Protein AF-A0A955I5A0-F1 (afdb_monomer_lite)

Organism: NCBI:txid2099670

Sequence (492 aa):
MGNIDIRTNLDVILMNYVDFISKWDYFVSSHVRESHEQKYGFSKEDQLLLDRYAEIRRVLGYPLEIELFDWAYGGFKEDARFQPLLEVIEHFRSDPVLMDELQESEKYNQKIKRMVEEKFDALSVDTLFERSQEIFKPEVLPDAIPAYLTYSPVLGSTQGGANGMGIYTQVSIDPDMEQEAGDCAGTLFHEYLHKALAPRKFFSKWNNGDGYYGVTQPEIYPDQIADFVEEVIVHSLSNVITFGEDPKGKSDKYLNDESLSKIERQHYFYMWRTVAQAVPILRDILNGDGKDEEQINRLDNLFRSIGDIKMLTEIADRNRMTADEILSSTELLSTLRHLGEVRMVGSFEYNCMTRKDIDLYIISQDLPARVDVEKVVSELLRAGFQTVGFADNHADRDTDKPDGYYIEIIHSESREKWKLDIWIVMKDDKFHARSLDVAERLKVQTKDPTKRGDLLKLKSRYELGLSWITDKYEMYELFMKDGGISTNALPA

Structure (mmCIF, N/CA/C/O backbone):
data_AF-A0A955I5A0-F1
#
_entry.id   AF-A0A955I5A0-F1
#
loop_
_atom_site.group_PDB
_atom_site.id
_atom_site.type_symbol
_atom_site.label_atom_id
_atom_site.label_alt_id
_atom_site.label_comp_id
_atom_site.label_asym_id
_atom_site.label_entity_id
_atom_site.label_seq_id
_atom_site.pdbx_PDB_ins_code
_atom_site.Cartn_x
_atom_site.Cartn_y
_atom_site.Cartn_z
_atom_site.occupancy
_atom_site.B_iso_or_equiv
_atom_site.auth_seq_id
_atom_site.auth_comp_id
_atom_site.auth_asym_id
_atom_site.auth_atom_id
_atom_site.pdbx_PDB_model_num
ATOM 1 N N . MET A 1 1 ? 26.011 -2.012 2.515 1.00 61.41 1 MET A N 1
ATOM 2 C CA . MET A 1 1 ? 24.984 -2.393 1.517 1.00 61.41 1 MET A CA 1
ATOM 3 C C . MET A 1 1 ? 25.640 -3.278 0.456 1.00 61.41 1 MET A C 1
ATOM 5 O O . MET A 1 1 ? 26.845 -3.144 0.269 1.00 61.41 1 MET A O 1
ATOM 9 N N . GLY A 1 2 ? 24.927 -4.209 -0.193 1.00 63.84 2 GLY A N 1
ATOM 10 C CA . GLY A 1 2 ? 25.487 -4.892 -1.373 1.00 63.84 2 GLY A CA 1
ATOM 11 C C . GLY A 1 2 ? 25.804 -3.860 -2.460 1.00 63.84 2 GLY A C 1
ATOM 12 O O . GLY A 1 2 ? 25.101 -2.853 -2.545 1.00 63.84 2 GLY A O 1
ATOM 13 N N . ASN A 1 3 ? 26.857 -4.062 -3.257 1.00 84.75 3 ASN A N 1
ATOM 14 C CA . ASN A 1 3 ? 27.191 -3.105 -4.315 1.00 84.75 3 ASN A CA 1
ATOM 15 C C . ASN A 1 3 ? 26.058 -3.090 -5.353 1.00 84.75 3 ASN A C 1
ATOM 17 O O . ASN A 1 3 ? 25.766 -4.113 -5.966 1.00 84.75 3 ASN A O 1
ATOM 21 N N . ILE A 1 4 ? 25.404 -1.951 -5.565 1.00 91.25 4 ILE A N 1
ATOM 22 C CA . ILE A 1 4 ? 24.503 -1.787 -6.710 1.00 91.25 4 ILE A CA 1
ATOM 23 C C . ILE A 1 4 ? 25.362 -1.358 -7.901 1.00 91.25 4 ILE A C 1
ATOM 25 O O . ILE A 1 4 ? 26.046 -0.340 -7.842 1.00 91.25 4 ILE A O 1
ATOM 29 N N . ASP A 1 5 ? 25.348 -2.141 -8.977 1.00 95.38 5 ASP A N 1
ATOM 30 C CA . ASP A 1 5 ? 26.061 -1.828 -10.218 1.00 95.38 5 ASP A CA 1
ATOM 31 C C . ASP A 1 5 ? 25.094 -1.168 -11.203 1.00 95.38 5 ASP A C 1
ATOM 33 O O . ASP A 1 5 ? 24.341 -1.853 -11.902 1.00 95.38 5 ASP A O 1
ATOM 37 N N . ILE A 1 6 ? 25.080 0.169 -11.218 1.00 97.19 6 ILE A N 1
ATOM 38 C CA . ILE A 1 6 ? 24.157 0.949 -12.048 1.00 97.19 6 ILE A CA 1
ATOM 39 C C . ILE A 1 6 ? 24.643 0.973 -13.500 1.00 97.19 6 ILE A C 1
ATOM 41 O O . ILE A 1 6 ? 25.753 1.408 -13.819 1.00 97.19 6 ILE A O 1
ATOM 45 N N . ARG A 1 7 ? 23.785 0.544 -14.420 1.00 98.00 7 ARG A N 1
ATOM 46 C CA . ARG A 1 7 ? 24.070 0.341 -15.841 1.00 98.00 7 ARG A CA 1
ATOM 47 C C . ARG A 1 7 ? 23.048 1.073 -16.696 1.00 98.00 7 ARG A C 1
ATOM 49 O O . ARG A 1 7 ? 21.857 1.092 -16.408 1.00 98.00 7 ARG A O 1
ATOM 56 N N . THR A 1 8 ? 23.525 1.668 -17.780 1.00 98.25 8 THR A N 1
ATOM 57 C CA . THR A 1 8 ? 22.679 2.279 -18.807 1.00 98.25 8 THR A CA 1
ATOM 58 C C . THR A 1 8 ? 23.474 2.406 -20.096 1.00 98.25 8 THR A C 1
ATOM 60 O O . THR A 1 8 ? 24.657 2.756 -20.067 1.00 98.25 8 THR A O 1
ATOM 63 N N . ASN A 1 9 ? 22.831 2.115 -21.219 1.00 98.25 9 ASN A N 1
ATOM 64 C CA . ASN A 1 9 ? 23.300 2.428 -22.563 1.00 98.25 9 ASN A CA 1
ATOM 65 C C . ASN A 1 9 ? 22.093 2.492 -23.514 1.00 98.25 9 ASN A C 1
ATOM 67 O O . ASN A 1 9 ? 20.972 2.138 -23.137 1.00 98.25 9 ASN A O 1
ATOM 71 N N . LEU A 1 10 ? 22.328 2.933 -24.747 1.00 98.50 10 LEU A N 1
ATOM 72 C CA . LEU A 1 10 ? 21.285 3.056 -25.763 1.00 98.50 10 LEU A CA 1
ATOM 73 C C . LEU A 1 10 ? 20.559 1.734 -26.050 1.00 98.50 10 LEU A C 1
ATOM 75 O O . LEU A 1 10 ? 19.353 1.735 -26.270 1.00 98.50 10 LEU A O 1
ATOM 79 N N . ASP A 1 11 ? 21.272 0.609 -26.025 1.00 98.62 11 ASP A N 1
ATOM 80 C CA . ASP A 1 11 ? 20.708 -0.710 -26.322 1.00 98.62 11 ASP A CA 1
ATOM 81 C C . ASP A 1 11 ? 19.725 -1.184 -25.238 1.00 98.62 11 ASP A C 1
ATOM 83 O O . ASP A 1 11 ? 18.659 -1.704 -25.564 1.00 98.62 11 ASP A O 1
ATOM 87 N N . VAL A 1 12 ? 20.038 -0.957 -23.957 1.00 98.25 12 VAL A N 1
ATOM 88 C CA . VAL A 1 12 ? 19.127 -1.207 -22.825 1.00 98.25 12 VAL A CA 1
ATOM 89 C C . VAL A 1 12 ? 17.879 -0.337 -22.938 1.00 98.25 12 VAL A C 1
ATOM 91 O O . VAL A 1 12 ? 16.769 -0.842 -22.783 1.00 98.25 12 VAL A O 1
ATOM 94 N N . ILE A 1 13 ? 18.060 0.952 -23.237 1.00 98.38 13 ILE A N 1
ATOM 95 C CA . ILE A 1 13 ? 16.962 1.912 -23.394 1.00 98.38 13 ILE A CA 1
ATOM 96 C C . ILE A 1 13 ? 16.042 1.498 -24.548 1.00 98.38 13 ILE A C 1
ATOM 98 O O . ILE A 1 13 ? 14.831 1.417 -24.363 1.00 98.38 13 ILE A O 1
ATOM 102 N N . LEU A 1 14 ? 16.607 1.183 -25.716 1.00 98.44 14 LEU A N 1
ATOM 103 C CA . LEU A 1 14 ? 15.850 0.749 -26.888 1.00 98.44 14 LEU A CA 1
ATOM 104 C C . LEU A 1 14 ? 15.123 -0.576 -26.638 1.00 98.44 14 LEU A C 1
ATOM 106 O O . LEU A 1 14 ? 13.952 -0.707 -26.983 1.00 98.44 14 LEU A O 1
ATOM 110 N N . MET A 1 15 ? 15.795 -1.558 -26.034 1.00 98.00 15 MET A N 1
ATOM 111 C CA . MET A 1 15 ? 15.167 -2.841 -25.728 1.00 98.00 15 MET A CA 1
ATOM 112 C C . MET A 1 15 ? 13.989 -2.653 -24.766 1.00 98.00 15 MET A C 1
ATOM 114 O O . MET A 1 15 ? 12.900 -3.138 -25.063 1.00 98.00 15 MET A O 1
ATOM 118 N N . ASN A 1 16 ? 14.173 -1.895 -23.676 1.00 97.19 16 ASN A N 1
ATOM 119 C CA . ASN A 1 16 ? 13.098 -1.584 -22.732 1.00 97.19 16 ASN A CA 1
ATOM 120 C C . ASN A 1 16 ? 11.941 -0.838 -23.404 1.00 97.19 16 ASN A C 1
ATOM 122 O O . ASN A 1 16 ? 10.780 -1.154 -23.166 1.00 97.19 16 ASN A O 1
ATOM 126 N N . TYR A 1 17 ? 12.251 0.118 -24.280 1.00 97.50 17 TYR A N 1
ATOM 127 C CA . TYR A 1 17 ? 11.247 0.844 -25.043 1.00 97.50 17 TYR A CA 1
ATOM 128 C C . TYR A 1 17 ? 10.364 -0.103 -25.863 1.00 97.50 17 TYR A C 1
ATOM 130 O O . TYR A 1 17 ? 9.140 -0.042 -25.754 1.00 97.50 17 TYR A O 1
ATOM 138 N N . VAL A 1 18 ? 10.979 -1.011 -26.634 1.00 98.06 18 VAL A N 1
ATOM 139 C CA . VAL A 1 18 ? 10.268 -2.023 -27.433 1.00 98.06 18 VAL A CA 1
ATOM 140 C C . VAL A 1 18 ? 9.447 -2.954 -26.537 1.00 98.06 18 VAL A C 1
ATOM 142 O O . VAL A 1 18 ? 8.286 -3.234 -26.845 1.00 98.06 18 VAL A O 1
ATOM 145 N N . ASP A 1 19 ? 10.016 -3.375 -25.405 1.00 96.50 19 ASP A N 1
ATOM 146 C CA . ASP A 1 19 ? 9.340 -4.195 -24.399 1.00 96.50 19 ASP A CA 1
ATOM 147 C C . ASP A 1 19 ? 8.037 -3.519 -23.935 1.00 96.50 19 ASP A C 1
ATOM 149 O O . ASP A 1 19 ? 6.958 -4.110 -24.030 1.00 96.50 19 ASP A O 1
ATOM 153 N N . PHE A 1 20 ? 8.097 -2.233 -23.583 1.00 95.81 20 PHE A N 1
ATOM 154 C CA . PHE A 1 20 ? 6.940 -1.471 -23.118 1.00 95.81 20 PHE A CA 1
ATOM 155 C C . PHE A 1 20 ? 5.893 -1.200 -24.207 1.00 95.81 20 PHE A C 1
ATOM 157 O O . PHE A 1 20 ? 4.695 -1.401 -23.981 1.00 95.81 20 PHE A O 1
ATOM 164 N N . ILE A 1 21 ? 6.298 -0.784 -25.413 1.00 97.56 21 ILE A N 1
ATOM 165 C CA . ILE A 1 21 ? 5.326 -0.515 -26.488 1.00 97.56 21 ILE A CA 1
ATOM 166 C C . ILE A 1 21 ? 4.654 -1.795 -27.003 1.00 97.56 21 ILE A C 1
ATOM 168 O O . ILE A 1 21 ? 3.534 -1.727 -27.519 1.00 97.56 21 ILE A O 1
ATOM 172 N N . SER A 1 22 ? 5.287 -2.961 -26.827 1.00 97.31 22 SER A N 1
ATOM 173 C CA . SER A 1 22 ? 4.708 -4.254 -27.206 1.00 97.31 22 SER A CA 1
ATOM 174 C C . SER A 1 22 ? 3.534 -4.680 -26.323 1.00 97.31 22 SER A C 1
ATOM 176 O O . SER A 1 22 ? 2.706 -5.466 -26.780 1.00 97.31 22 SER A O 1
ATOM 178 N N . LYS A 1 23 ? 3.434 -4.152 -25.088 1.00 94.62 23 LYS A N 1
ATOM 179 C CA . LYS A 1 23 ? 2.463 -4.598 -24.070 1.00 94.62 23 LYS A CA 1
ATOM 180 C C . LYS A 1 23 ? 2.431 -6.125 -23.939 1.00 94.62 23 LYS A C 1
ATOM 182 O O . LYS A 1 23 ? 1.374 -6.754 -24.014 1.00 94.62 23 LYS A O 1
ATOM 187 N N . TRP A 1 24 ? 3.608 -6.732 -23.800 1.00 94.75 24 TRP A N 1
ATOM 188 C CA . TRP A 1 24 ? 3.718 -8.187 -23.737 1.00 94.75 24 TRP A CA 1
ATOM 189 C C . TRP A 1 24 ? 3.027 -8.788 -22.507 1.00 94.75 24 TRP A C 1
ATOM 191 O O . TRP A 1 24 ? 2.528 -9.908 -22.598 1.00 94.75 24 TRP A O 1
ATOM 201 N N . ASP A 1 25 ? 2.942 -8.043 -21.405 1.00 89.94 25 ASP A N 1
ATOM 202 C CA . ASP A 1 25 ? 2.193 -8.399 -20.199 1.00 89.94 25 ASP A CA 1
ATOM 203 C C . ASP A 1 25 ? 1.169 -7.306 -19.848 1.00 89.94 25 ASP A C 1
ATOM 205 O O . ASP A 1 25 ? 1.308 -6.151 -20.251 1.00 89.94 25 ASP A O 1
ATOM 209 N N . TYR A 1 26 ? 0.131 -7.666 -19.094 1.00 80.69 26 TYR A N 1
ATOM 210 C CA . TYR A 1 26 ? -0.893 -6.724 -18.646 1.00 80.69 26 TYR A CA 1
ATOM 211 C C . TYR A 1 26 ? -0.398 -5.785 -17.539 1.00 80.69 26 TYR A C 1
ATOM 213 O O . TYR A 1 26 ? -0.988 -4.722 -17.354 1.00 80.69 26 TYR A O 1
ATOM 221 N N . PHE A 1 27 ? 0.676 -6.151 -16.833 1.00 77.06 27 PHE A N 1
ATOM 222 C CA . PHE A 1 27 ? 1.350 -5.292 -15.861 1.00 77.06 27 PHE A CA 1
ATOM 223 C C . PHE A 1 27 ? 2.320 -4.293 -16.505 1.00 77.06 27 PHE A C 1
ATOM 225 O O . PHE A 1 27 ? 2.769 -3.359 -15.841 1.00 77.06 27 PHE A O 1
ATOM 232 N N . VAL A 1 28 ? 2.645 -4.447 -17.794 1.00 84.50 28 VAL A N 1
ATOM 233 C CA . VAL A 1 28 ? 3.443 -3.451 -18.520 1.00 84.50 28 VAL A CA 1
ATOM 234 C C . VAL A 1 28 ? 2.593 -2.204 -18.725 1.00 84.50 28 VAL A C 1
ATOM 236 O O . VAL A 1 28 ? 1.566 -2.229 -19.410 1.00 84.50 28 VAL A O 1
ATOM 239 N N . SER A 1 29 ? 3.027 -1.093 -18.132 1.00 83.69 29 SER A N 1
ATOM 240 C CA . SER A 1 29 ? 2.267 0.149 -18.180 1.00 83.69 29 SER A CA 1
ATOM 241 C C . SER A 1 29 ? 2.073 0.659 -19.606 1.00 83.69 29 SER A C 1
ATOM 243 O O . SER A 1 29 ? 2.954 0.581 -20.464 1.00 83.69 29 SER A O 1
ATOM 245 N N . SER A 1 30 ? 0.896 1.224 -19.866 1.00 88.75 30 SER A N 1
ATOM 246 C CA . SER A 1 30 ? 0.513 1.677 -21.197 1.00 88.75 30 SER A CA 1
ATOM 247 C C . SER A 1 30 ? 1.126 3.009 -21.611 1.00 88.75 30 SER A C 1
ATOM 249 O O . SER A 1 30 ? 1.121 3.306 -22.804 1.00 88.75 30 SER A O 1
ATOM 251 N N . HIS A 1 31 ? 1.678 3.781 -20.675 1.00 90.81 31 HIS A N 1
ATOM 252 C CA . HIS A 1 31 ? 2.074 5.168 -20.910 1.00 90.81 31 HIS A CA 1
ATOM 253 C C . HIS A 1 31 ? 3.145 5.324 -22.006 1.00 90.81 31 HIS A C 1
ATOM 255 O O . HIS A 1 31 ? 3.062 6.243 -22.823 1.00 90.81 31 HIS A O 1
ATOM 261 N N . VAL A 1 32 ? 4.116 4.403 -22.097 1.00 93.56 32 VAL A N 1
ATOM 262 C CA . VAL A 1 32 ? 5.132 4.428 -23.167 1.00 93.56 32 VAL A CA 1
ATOM 263 C C . VAL A 1 32 ? 4.495 4.160 -24.529 1.00 93.56 32 VAL A C 1
ATOM 265 O O . VAL A 1 32 ? 4.760 4.880 -25.491 1.00 93.56 32 VAL A O 1
ATOM 268 N N . ARG A 1 33 ? 3.610 3.15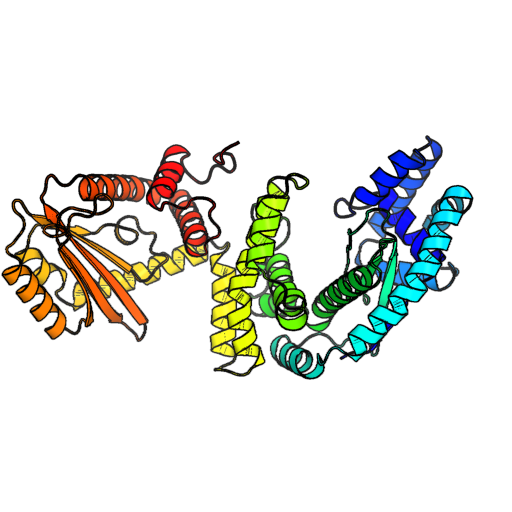5 -24.607 1.00 95.12 33 ARG A N 1
ATOM 269 C CA . ARG A 1 33 ? 2.878 2.815 -25.834 1.00 95.12 33 ARG A CA 1
ATOM 270 C C . ARG A 1 33 ? 1.977 3.958 -26.283 1.00 95.12 33 ARG A C 1
ATOM 272 O O . ARG A 1 33 ? 1.960 4.278 -27.463 1.00 95.12 33 ARG A O 1
ATOM 279 N N . GLU A 1 34 ? 1.239 4.558 -25.356 1.00 94.50 34 GLU A N 1
ATOM 280 C CA . GLU A 1 34 ? 0.348 5.689 -25.627 1.00 94.50 34 GLU A CA 1
ATOM 281 C C . GLU A 1 34 ? 1.137 6.903 -26.119 1.00 94.50 34 GLU A C 1
ATOM 283 O O . GLU A 1 34 ? 0.757 7.526 -27.109 1.00 94.50 34 GLU A O 1
ATOM 288 N N . SER A 1 35 ? 2.285 7.191 -25.495 1.00 94.62 35 SER A N 1
ATOM 289 C CA . SER A 1 35 ? 3.183 8.248 -25.961 1.00 94.62 35 SER A CA 1
ATOM 290 C C . SER A 1 35 ? 3.733 7.959 -27.362 1.00 94.62 35 SER A C 1
ATOM 292 O O . SER A 1 35 ? 3.742 8.857 -28.206 1.00 94.62 35 SER A O 1
ATOM 294 N N . HIS A 1 36 ? 4.136 6.713 -27.643 1.00 96.19 36 HIS A N 1
ATOM 295 C CA . HIS A 1 36 ? 4.569 6.301 -28.981 1.00 96.19 36 HIS A CA 1
ATOM 296 C C . HIS A 1 36 ? 3.446 6.476 -30.006 1.00 96.19 36 HIS A C 1
ATOM 298 O O . HIS A 1 36 ? 3.648 7.107 -31.038 1.00 96.19 36 HIS A O 1
ATOM 304 N N . GLU A 1 37 ? 2.247 5.968 -29.722 1.00 96.75 37 GLU A N 1
ATOM 305 C CA . GLU A 1 37 ? 1.092 6.074 -30.616 1.00 96.75 37 GLU A CA 1
ATOM 306 C C . GLU A 1 37 ? 0.739 7.535 -30.918 1.00 96.75 37 GLU A C 1
ATOM 308 O O . GLU A 1 37 ? 0.426 7.879 -32.056 1.00 96.75 37 GLU A O 1
ATOM 313 N N . GLN A 1 38 ? 0.846 8.413 -29.918 1.00 96.56 38 GLN A N 1
ATOM 314 C CA . GLN A 1 38 ? 0.591 9.840 -30.075 1.00 96.56 38 GLN A CA 1
ATOM 315 C C . GLN A 1 38 ? 1.663 10.555 -30.914 1.00 96.56 38 GLN A C 1
ATOM 317 O O . GLN A 1 38 ? 1.323 11.436 -31.707 1.00 96.56 38 GLN A O 1
ATOM 322 N N . LYS A 1 39 ? 2.947 10.232 -30.712 1.00 96.12 39 LYS A N 1
ATOM 323 C CA . LYS A 1 39 ? 4.079 10.910 -31.370 1.00 96.12 39 LYS A CA 1
ATOM 324 C C . LYS A 1 39 ? 4.375 10.359 -32.767 1.00 96.12 39 LYS A C 1
ATOM 326 O O . LYS A 1 39 ? 4.599 11.135 -33.693 1.00 96.12 39 LYS A O 1
ATOM 331 N N . TYR A 1 40 ? 4.386 9.037 -32.894 1.00 96.69 40 TYR A N 1
ATOM 332 C CA . TYR A 1 40 ? 4.880 8.291 -34.055 1.00 96.69 40 TYR A CA 1
ATOM 333 C C . TYR A 1 40 ? 3.759 7.537 -34.783 1.00 96.69 40 TYR A C 1
ATOM 335 O O . TYR A 1 40 ? 3.779 7.425 -36.010 1.00 96.69 40 TYR A O 1
ATOM 343 N N . GLY A 1 41 ? 2.736 7.095 -34.042 1.00 97.50 41 GLY A N 1
ATOM 344 C CA . GLY A 1 41 ? 1.692 6.204 -34.549 1.00 97.50 41 GLY A CA 1
ATOM 345 C C . GLY A 1 41 ? 2.197 4.772 -34.751 1.00 97.50 41 GLY A C 1
ATOM 346 O O . GLY A 1 41 ? 3.384 4.501 -34.649 1.00 97.50 41 GLY A O 1
ATOM 347 N N . PHE A 1 42 ? 1.285 3.844 -35.048 1.00 98.00 42 PHE A N 1
ATOM 348 C CA . PHE A 1 42 ? 1.641 2.469 -35.412 1.00 98.00 42 PHE A CA 1
ATOM 349 C C . PHE A 1 42 ? 1.202 2.161 -36.840 1.00 98.00 42 PHE A C 1
ATOM 351 O O . PHE A 1 42 ? 0.023 2.275 -37.195 1.00 98.00 42 PHE A O 1
ATOM 358 N N . SER A 1 43 ? 2.144 1.723 -37.668 1.00 97.94 43 SER A N 1
ATOM 359 C CA . SER A 1 43 ? 1.836 1.078 -38.936 1.00 97.94 43 SER A CA 1
ATOM 360 C C . SER A 1 43 ? 1.298 -0.343 -38.710 1.00 97.94 43 SER A C 1
ATOM 362 O O . SER A 1 43 ? 1.362 -0.917 -37.620 1.00 97.94 43 SER A O 1
ATOM 364 N N . LYS A 1 44 ? 0.760 -0.955 -39.772 1.00 98.00 44 LYS A N 1
ATOM 365 C CA . LYS A 1 44 ? 0.339 -2.367 -39.723 1.00 98.00 44 LYS A CA 1
ATOM 366 C C . LYS A 1 44 ? 1.513 -3.317 -39.490 1.00 98.00 44 LYS A C 1
ATOM 368 O O . LYS A 1 44 ? 1.315 -4.374 -38.904 1.00 98.00 44 LYS A O 1
ATOM 373 N N . GLU A 1 45 ? 2.689 -2.964 -39.999 1.00 98.12 45 GLU A N 1
ATOM 374 C CA . GLU A 1 45 ? 3.906 -3.754 -39.830 1.00 98.12 45 GLU A CA 1
ATOM 375 C C . GLU A 1 45 ? 4.398 -3.678 -38.385 1.00 98.12 45 GLU A C 1
ATOM 377 O O . GLU A 1 45 ? 4.633 -4.726 -37.787 1.00 98.12 45 GLU A O 1
ATOM 382 N N . ASP A 1 46 ? 4.409 -2.479 -37.792 1.00 98.38 46 ASP A N 1
ATOM 383 C CA . ASP A 1 46 ? 4.770 -2.286 -36.380 1.00 98.38 46 ASP A CA 1
ATOM 384 C C . ASP A 1 46 ? 3.900 -3.155 -35.477 1.00 98.38 46 ASP A C 1
ATOM 386 O O . ASP A 1 46 ? 4.415 -3.876 -34.629 1.00 98.38 46 ASP A O 1
ATOM 390 N N . GLN A 1 47 ? 2.581 -3.155 -35.697 1.00 98.38 47 GLN A N 1
ATOM 391 C CA . GLN A 1 47 ? 1.675 -3.961 -34.883 1.00 98.38 47 GLN A CA 1
ATOM 392 C C . GLN A 1 47 ? 1.959 -5.465 -35.016 1.00 98.38 47 GLN A C 1
ATOM 394 O O . GLN A 1 47 ? 1.992 -6.160 -34.007 1.00 98.38 47 GLN A O 1
ATOM 399 N N . LEU A 1 48 ? 2.220 -5.967 -36.229 1.00 98.25 48 LEU A N 1
ATOM 400 C CA . LEU A 1 48 ? 2.561 -7.380 -36.446 1.00 98.25 48 LEU A CA 1
ATOM 401 C C . LEU A 1 48 ? 3.878 -7.770 -35.760 1.00 98.25 48 LEU A C 1
ATOM 403 O O . LEU A 1 48 ? 3.977 -8.853 -35.180 1.00 98.25 48 LEU A O 1
ATOM 407 N N . LEU A 1 49 ? 4.887 -6.899 -35.826 1.00 98.38 49 LEU A N 1
ATOM 408 C CA . LEU A 1 49 ? 6.180 -7.123 -35.185 1.00 98.38 49 LEU A CA 1
ATOM 409 C C . LEU A 1 49 ? 6.068 -7.068 -33.659 1.00 98.38 49 LEU A C 1
ATOM 411 O O . LEU A 1 49 ? 6.617 -7.935 -32.982 1.00 98.38 49 LEU A O 1
ATOM 415 N N . LEU A 1 50 ? 5.316 -6.111 -33.116 1.00 98.31 50 LEU A N 1
ATOM 416 C CA . LEU A 1 50 ? 5.065 -5.995 -31.681 1.00 98.31 50 LEU A CA 1
ATOM 417 C C . LEU A 1 50 ? 4.244 -7.167 -31.137 1.00 98.31 50 LEU A C 1
ATOM 419 O O . LEU A 1 50 ? 4.581 -7.685 -30.076 1.00 98.31 50 LEU A O 1
ATOM 423 N N . ASP A 1 51 ? 3.233 -7.644 -31.868 1.00 97.81 51 ASP A N 1
ATOM 424 C CA . ASP A 1 51 ? 2.456 -8.827 -31.478 1.00 97.81 51 ASP A CA 1
ATOM 425 C C . ASP A 1 51 ? 3.356 -10.075 -31.405 1.00 97.81 51 ASP A C 1
ATOM 427 O O . ASP A 1 51 ? 3.280 -10.857 -30.450 1.00 97.81 51 ASP A O 1
ATOM 431 N N . ARG A 1 52 ? 4.262 -10.233 -32.382 1.00 98.12 52 ARG A N 1
ATOM 432 C CA . ARG A 1 52 ? 5.266 -11.307 -32.400 1.00 98.12 52 ARG A CA 1
ATOM 433 C C . ARG A 1 52 ? 6.276 -11.164 -31.260 1.00 98.12 52 ARG A C 1
ATOM 435 O O . ARG A 1 52 ? 6.587 -12.160 -30.608 1.00 98.12 52 ARG A O 1
ATOM 442 N N . TYR A 1 53 ? 6.774 -9.953 -31.001 1.00 98.44 53 TYR A N 1
ATOM 443 C CA . TYR A 1 53 ? 7.651 -9.674 -29.860 1.00 98.44 53 TYR A CA 1
ATOM 444 C C . TYR A 1 53 ? 6.964 -10.075 -28.555 1.00 98.44 53 TYR A C 1
ATOM 446 O O . TYR A 1 53 ? 7.524 -10.843 -27.778 1.00 98.44 53 TYR A O 1
ATOM 454 N N . ALA A 1 54 ? 5.723 -9.626 -28.356 1.00 97.69 54 ALA A N 1
ATOM 455 C CA . ALA A 1 54 ? 4.926 -9.917 -27.177 1.00 97.69 54 ALA A CA 1
ATOM 456 C C . ALA A 1 54 ? 4.699 -11.421 -26.978 1.00 97.69 54 ALA A C 1
ATOM 458 O O . ALA A 1 54 ? 4.741 -11.902 -25.848 1.00 97.69 54 ALA A O 1
ATOM 459 N N . GLU A 1 55 ? 4.465 -12.185 -28.048 1.00 97.38 55 GLU A N 1
ATOM 460 C CA . GLU A 1 55 ? 4.346 -13.646 -27.976 1.00 97.38 55 GLU A CA 1
ATOM 461 C C . GLU A 1 55 ? 5.633 -14.307 -27.469 1.00 97.38 55 GLU A C 1
ATOM 463 O O . GLU A 1 55 ? 5.583 -15.110 -26.537 1.00 97.38 55 GLU A O 1
ATOM 468 N N . ILE A 1 56 ? 6.788 -13.930 -28.022 1.00 97.69 56 ILE A N 1
ATOM 469 C CA . ILE A 1 56 ? 8.092 -14.466 -27.604 1.00 97.69 56 ILE A CA 1
ATOM 470 C C . ILE A 1 56 ? 8.404 -14.039 -26.165 1.00 97.69 56 ILE A C 1
ATOM 472 O O . ILE A 1 56 ? 8.795 -14.857 -25.331 1.00 97.69 56 ILE A O 1
ATOM 476 N N . ARG A 1 57 ? 8.201 -12.759 -25.850 1.00 97.12 57 ARG A N 1
ATOM 477 C CA . ARG A 1 57 ? 8.511 -12.170 -24.548 1.00 97.12 57 ARG A CA 1
ATOM 478 C C . ARG A 1 57 ? 7.667 -12.766 -23.420 1.00 97.12 57 ARG A C 1
ATOM 480 O O . ARG A 1 57 ? 8.218 -13.021 -22.348 1.00 97.12 57 ARG A O 1
ATOM 487 N N . ARG A 1 58 ? 6.393 -13.093 -23.678 1.00 95.75 58 ARG A N 1
ATOM 488 C CA . ARG A 1 58 ? 5.528 -13.844 -22.747 1.00 95.75 58 ARG A CA 1
ATOM 489 C C . ARG A 1 58 ? 6.077 -15.226 -22.404 1.00 95.75 58 ARG A C 1
ATOM 491 O O . ARG A 1 58 ? 5.938 -15.657 -21.265 1.00 95.75 58 ARG A O 1
ATOM 498 N N . VAL A 1 59 ? 6.711 -15.913 -23.358 1.00 95.88 59 VAL A N 1
ATOM 499 C CA . VAL A 1 59 ? 7.352 -17.216 -23.103 1.00 95.88 59 VAL A CA 1
ATOM 500 C C . VAL A 1 59 ? 8.586 -17.061 -22.212 1.00 95.88 59 VAL A C 1
ATOM 502 O O . VAL A 1 59 ? 8.825 -17.908 -21.355 1.00 95.88 59 VAL A O 1
ATOM 505 N N . LEU A 1 60 ? 9.356 -15.983 -22.391 1.00 95.56 60 LEU A N 1
ATOM 506 C CA . LEU A 1 60 ? 10.522 -15.688 -21.549 1.00 95.56 60 LEU A CA 1
ATOM 507 C C . LEU A 1 60 ? 10.116 -15.292 -20.119 1.00 95.56 60 LEU A C 1
ATOM 509 O O . LEU A 1 60 ? 10.771 -15.699 -19.160 1.00 95.56 60 LEU A O 1
ATOM 513 N N . GLY A 1 61 ? 9.024 -14.531 -19.984 1.00 93.38 61 GLY A N 1
ATOM 514 C CA . GLY A 1 61 ? 8.456 -14.096 -18.709 1.00 93.38 61 GLY A CA 1
ATOM 515 C C . GLY A 1 61 ? 9.359 -13.152 -17.906 1.00 93.38 61 GLY A C 1
ATOM 516 O O . GLY A 1 61 ? 10.483 -12.830 -18.293 1.00 93.38 61 GLY A O 1
ATOM 517 N N . TYR A 1 62 ? 8.869 -12.692 -16.758 1.00 91.81 62 TYR A N 1
ATOM 518 C CA . TYR A 1 62 ? 9.626 -11.822 -15.851 1.00 91.81 62 TYR A CA 1
ATOM 519 C C . TYR A 1 62 ? 10.960 -12.400 -15.337 1.00 91.81 62 TYR A C 1
ATOM 521 O O . TYR A 1 62 ? 11.923 -11.640 -15.253 1.00 91.81 62 TYR A O 1
ATOM 529 N N . PRO A 1 63 ? 11.112 -13.712 -15.043 1.00 91.94 63 PRO A N 1
ATOM 530 C CA . PRO A 1 63 ? 12.366 -14.238 -14.492 1.00 91.94 63 PRO A CA 1
ATOM 531 C C . PRO A 1 63 ? 13.619 -13.980 -15.345 1.00 91.94 63 PRO A C 1
ATOM 533 O O . PRO A 1 63 ? 14.710 -13.908 -14.785 1.00 91.94 63 PRO A O 1
ATOM 536 N N . LEU A 1 64 ? 13.468 -13.824 -16.667 1.00 95.12 64 LEU A N 1
ATOM 537 C CA . LEU A 1 64 ? 14.570 -13.580 -17.607 1.00 95.12 64 LEU A CA 1
ATOM 538 C C . LEU A 1 64 ? 14.782 -12.098 -17.957 1.00 95.12 64 LEU A C 1
ATOM 540 O O . LEU A 1 64 ? 15.635 -11.793 -18.785 1.00 95.12 64 LEU A O 1
ATOM 544 N N . GLU A 1 65 ? 14.041 -11.170 -17.351 1.00 95.25 65 GLU A N 1
ATOM 545 C CA . GLU A 1 65 ? 14.106 -9.746 -17.709 1.00 95.25 65 GLU A CA 1
ATOM 546 C C . GLU A 1 65 ? 15.504 -9.142 -17.513 1.00 95.25 65 GLU A C 1
ATOM 548 O O . GLU A 1 65 ? 16.014 -8.440 -18.380 1.00 95.25 65 GLU A O 1
ATOM 553 N N . ILE A 1 66 ? 16.176 -9.468 -16.411 1.00 95.38 66 ILE A N 1
ATOM 554 C CA . ILE A 1 66 ? 17.525 -8.949 -16.147 1.00 95.38 66 ILE A CA 1
ATOM 555 C C . ILE A 1 66 ? 18.563 -9.564 -17.080 1.00 95.38 66 ILE A C 1
ATOM 557 O O . ILE A 1 66 ? 19.469 -8.866 -17.518 1.00 95.38 66 ILE A O 1
ATOM 561 N N . GLU A 1 67 ? 18.415 -10.839 -17.444 1.00 96.50 67 GLU A N 1
ATOM 562 C CA . GLU A 1 67 ? 19.277 -11.452 -18.459 1.00 96.50 67 GLU A CA 1
ATOM 563 C C . GLU A 1 67 ? 19.067 -10.801 -19.833 1.00 96.50 67 GLU A C 1
ATOM 565 O O . GLU A 1 67 ? 20.014 -10.665 -20.606 1.00 96.50 67 GLU A O 1
ATOM 570 N N . LEU A 1 68 ? 17.840 -10.358 -20.128 1.00 97.19 68 LEU A N 1
ATOM 571 C CA . LEU A 1 68 ? 17.527 -9.593 -21.330 1.00 97.19 68 LEU A CA 1
ATOM 572 C C . LEU A 1 68 ? 18.179 -8.198 -21.291 1.00 97.19 68 LEU A C 1
ATOM 574 O O . LEU A 1 68 ? 18.731 -7.759 -22.302 1.00 97.19 68 LEU A O 1
ATOM 578 N N . PHE A 1 69 ? 18.196 -7.527 -20.132 1.00 97.75 69 PHE A N 1
ATOM 579 C CA . PHE A 1 69 ? 18.976 -6.296 -19.948 1.00 97.75 69 PHE A CA 1
ATOM 580 C C . PHE A 1 69 ? 20.481 -6.534 -20.073 1.00 97.75 69 PHE A C 1
ATOM 582 O O . PHE A 1 69 ? 21.143 -5.764 -20.760 1.00 97.75 69 PHE A O 1
ATOM 589 N N . ASP A 1 70 ? 21.030 -7.599 -19.482 1.00 97.56 70 ASP A N 1
ATOM 590 C CA . ASP A 1 70 ? 22.446 -7.964 -19.629 1.00 97.56 70 ASP A CA 1
ATOM 591 C C . ASP A 1 70 ? 22.801 -8.221 -21.105 1.00 97.56 70 ASP A C 1
ATOM 593 O O . ASP A 1 70 ? 23.856 -7.797 -21.586 1.00 97.56 70 ASP A O 1
ATOM 597 N N . TRP A 1 71 ? 21.908 -8.891 -21.842 1.00 98.19 71 TRP A N 1
ATOM 598 C CA . TRP A 1 71 ? 22.046 -9.148 -23.274 1.00 98.19 71 TRP A CA 1
ATOM 599 C C . TRP A 1 71 ? 22.075 -7.853 -24.091 1.00 98.19 71 TRP A C 1
ATOM 601 O O . TRP A 1 71 ? 22.9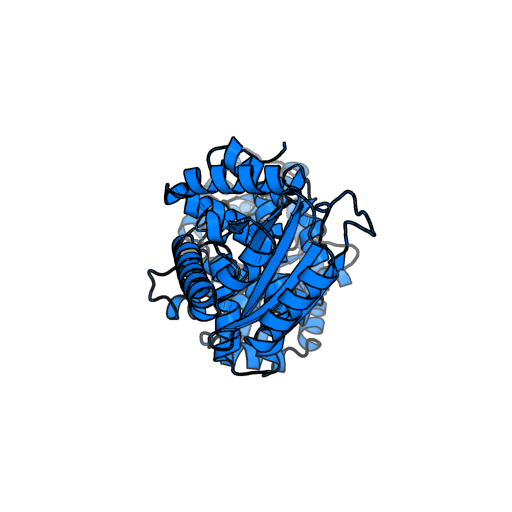88 -7.667 -24.901 1.00 98.19 71 TRP A O 1
ATOM 611 N N . ALA A 1 72 ? 21.132 -6.941 -23.839 1.00 98.38 72 ALA A N 1
ATOM 612 C CA . ALA A 1 72 ? 21.088 -5.626 -24.473 1.00 98.38 72 ALA A CA 1
ATOM 613 C C . ALA A 1 72 ? 22.321 -4.783 -24.106 1.00 98.38 72 ALA A C 1
ATOM 615 O O . ALA A 1 72 ? 23.018 -4.275 -24.981 1.00 98.38 72 ALA A O 1
ATOM 616 N N . TYR A 1 73 ? 22.676 -4.719 -22.822 1.00 98.06 73 TYR A N 1
ATOM 617 C CA . TYR A 1 73 ? 23.846 -3.993 -22.328 1.00 98.06 73 TYR A CA 1
ATOM 618 C C . TYR A 1 73 ? 25.155 -4.515 -22.937 1.00 98.06 73 TYR A C 1
ATOM 620 O O . TYR A 1 73 ? 26.072 -3.750 -23.233 1.00 98.06 73 TYR A O 1
ATOM 628 N N . GLY A 1 74 ? 25.227 -5.826 -23.177 1.00 97.81 74 GLY A N 1
ATOM 629 C CA . GLY A 1 74 ? 26.333 -6.491 -23.855 1.00 97.81 74 GLY A CA 1
ATOM 630 C C . GLY A 1 74 ? 26.390 -6.288 -25.373 1.00 97.81 74 GLY A C 1
ATOM 631 O O . GLY A 1 74 ? 27.302 -6.845 -25.990 1.00 97.81 74 GLY A O 1
ATOM 632 N N . GLY A 1 75 ? 25.460 -5.532 -25.967 1.00 97.62 75 GLY A N 1
ATOM 633 C CA . GLY A 1 75 ? 25.386 -5.269 -27.406 1.00 97.62 75 GLY A CA 1
ATOM 634 C C . GLY A 1 75 ? 24.753 -6.411 -28.202 1.00 97.62 75 GLY A C 1
ATOM 635 O O . GLY A 1 75 ? 25.259 -6.764 -29.266 1.00 97.62 75 GLY A O 1
ATOM 636 N N . PHE A 1 76 ? 23.701 -7.037 -27.665 1.00 97.81 76 PHE A N 1
ATOM 637 C CA . PHE A 1 76 ? 22.908 -8.075 -28.339 1.00 97.81 76 PHE A CA 1
ATOM 638 C C . PHE A 1 76 ? 23.727 -9.276 -28.845 1.00 97.81 76 PHE A C 1
ATOM 640 O O . PHE A 1 76 ? 23.513 -9.796 -29.944 1.00 97.81 76 PHE A O 1
ATOM 647 N N . LYS A 1 77 ? 24.690 -9.741 -28.034 1.00 96.44 77 LYS A N 1
ATOM 648 C CA . LYS A 1 77 ? 25.535 -10.913 -28.348 1.00 96.44 77 LYS A CA 1
ATOM 649 C C . LYS A 1 77 ? 24.698 -12.153 -28.664 1.00 96.44 77 LYS A C 1
ATOM 651 O O . LYS A 1 77 ? 23.556 -12.268 -28.246 1.00 96.44 77 LYS A O 1
ATOM 656 N N . GLU A 1 78 ? 25.267 -13.120 -29.375 1.00 96.88 78 GLU A N 1
ATOM 657 C CA . GLU A 1 78 ? 24.516 -14.312 -29.768 1.00 96.88 78 GLU A CA 1
ATOM 658 C C . GLU A 1 78 ? 23.979 -15.113 -28.567 1.00 96.88 78 GLU A C 1
ATOM 660 O O . GLU A 1 78 ? 24.739 -15.755 -27.848 1.00 96.88 78 GLU A O 1
ATOM 665 N N . ASP A 1 79 ? 22.655 -15.076 -28.372 1.00 97.62 79 ASP A N 1
ATOM 666 C CA . ASP A 1 79 ? 21.914 -15.886 -27.402 1.00 97.62 79 ASP A CA 1
ATOM 667 C C . ASP A 1 79 ? 20.623 -16.397 -28.053 1.00 97.62 79 ASP A C 1
ATOM 669 O O . ASP A 1 79 ? 19.703 -15.629 -28.340 1.00 97.62 79 ASP A O 1
ATOM 673 N N . ALA A 1 80 ? 20.544 -17.709 -28.291 1.00 97.62 80 ALA A N 1
ATOM 674 C CA . ALA A 1 80 ? 19.429 -18.334 -29.003 1.00 97.62 80 ALA A CA 1
ATOM 675 C C . ALA A 1 80 ? 18.048 -18.046 -28.381 1.00 97.62 80 ALA A C 1
ATOM 677 O O . ALA A 1 80 ? 17.043 -18.123 -29.087 1.00 97.62 80 ALA A O 1
ATOM 678 N N . ARG A 1 81 ? 17.988 -17.711 -27.085 1.00 97.31 81 ARG A N 1
ATOM 679 C CA . ARG A 1 81 ? 16.742 -17.384 -26.378 1.00 97.31 81 ARG A CA 1
ATOM 680 C C . ARG A 1 81 ? 16.210 -16.010 -26.773 1.00 97.31 81 ARG A C 1
ATOM 682 O O . ARG A 1 81 ? 15.002 -15.851 -26.921 1.00 97.31 81 ARG A O 1
ATOM 689 N N . PHE A 1 82 ? 17.103 -15.036 -26.947 1.00 98.06 82 PHE A N 1
ATOM 690 C CA . PHE A 1 82 ? 16.749 -13.631 -27.166 1.00 98.06 82 PHE A CA 1
ATOM 691 C C . PHE A 1 82 ? 16.846 -13.204 -28.629 1.00 98.06 82 PHE A C 1
ATOM 693 O O . PHE A 1 82 ? 16.172 -12.260 -29.031 1.00 98.06 82 PHE A O 1
ATOM 700 N N . GLN A 1 83 ? 17.600 -13.933 -29.457 1.00 97.56 83 GLN A N 1
ATOM 701 C CA . GLN A 1 83 ? 17.734 -13.623 -30.882 1.00 97.56 83 GLN A CA 1
ATOM 702 C C . GLN A 1 83 ? 16.407 -13.445 -31.642 1.00 97.56 83 GLN A C 1
ATOM 704 O O . GLN A 1 83 ? 16.330 -12.543 -32.475 1.00 97.56 83 GLN A O 1
ATOM 709 N N . PRO A 1 84 ? 15.333 -14.210 -31.362 1.00 97.94 84 PRO A N 1
ATOM 710 C CA . PRO A 1 84 ? 14.040 -13.973 -32.004 1.00 97.94 84 PRO A CA 1
ATOM 711 C C . PRO A 1 84 ? 13.439 -12.575 -31.762 1.00 97.94 84 PRO A C 1
ATOM 713 O O . PRO A 1 84 ? 12.593 -12.153 -32.547 1.00 97.94 84 PRO A O 1
ATOM 716 N N . LEU A 1 85 ? 13.860 -11.863 -30.707 1.00 98.38 85 LEU A N 1
ATOM 717 C CA . LEU A 1 85 ? 13.433 -10.494 -30.395 1.00 98.38 85 LEU A CA 1
ATOM 718 C C . LEU A 1 85 ? 14.208 -9.435 -31.194 1.00 98.38 85 LEU A C 1
ATOM 720 O O . LEU A 1 85 ? 13.688 -8.342 -31.419 1.00 98.38 85 LEU A O 1
ATOM 724 N N . LEU A 1 86 ? 15.440 -9.748 -31.621 1.00 98.12 86 LEU A N 1
ATOM 725 C CA . LEU A 1 86 ? 16.360 -8.776 -32.219 1.00 98.12 86 LEU A CA 1
ATOM 726 C C . LEU A 1 86 ? 15.809 -8.176 -33.516 1.00 98.12 86 LEU A C 1
ATOM 728 O O . LEU A 1 86 ? 15.990 -6.993 -33.759 1.00 98.12 86 LEU A O 1
ATOM 732 N N . GLU A 1 87 ? 15.085 -8.964 -34.314 1.00 97.94 87 GLU A N 1
ATOM 733 C CA . GLU A 1 87 ? 14.440 -8.492 -35.548 1.00 97.94 87 GLU A CA 1
ATOM 734 C C . GLU A 1 87 ? 13.524 -7.284 -35.296 1.00 97.94 87 GLU A C 1
ATOM 736 O O . GLU A 1 87 ? 13.579 -6.298 -36.025 1.00 97.94 87 GLU A O 1
ATOM 741 N N . VAL A 1 88 ? 12.720 -7.336 -34.230 1.00 98.44 88 VAL A N 1
ATOM 742 C CA . VAL A 1 88 ? 11.790 -6.256 -33.872 1.00 98.44 88 VAL A CA 1
ATOM 743 C C . VAL A 1 88 ? 12.543 -5.074 -33.264 1.00 98.44 88 VAL A C 1
ATOM 745 O O . VAL A 1 88 ? 12.233 -3.927 -33.566 1.00 98.44 88 VAL A O 1
ATOM 748 N N . ILE A 1 89 ? 13.564 -5.337 -32.446 1.00 98.56 89 ILE A N 1
ATOM 749 C CA . ILE A 1 89 ? 14.410 -4.285 -31.864 1.00 98.56 89 ILE A CA 1
ATOM 750 C C . ILE A 1 89 ? 15.121 -3.491 -32.968 1.00 98.56 89 ILE A C 1
ATOM 752 O O . ILE A 1 89 ? 15.096 -2.263 -32.951 1.00 98.56 89 ILE A O 1
ATOM 756 N N . GLU A 1 90 ? 15.704 -4.170 -33.957 1.00 98.38 90 GLU A N 1
ATOM 757 C CA . GLU A 1 90 ? 16.386 -3.532 -35.089 1.00 98.38 90 GLU A CA 1
ATOM 758 C C . GLU A 1 90 ? 15.421 -2.787 -36.020 1.00 98.38 90 GLU A C 1
ATOM 760 O O . GLU A 1 90 ? 15.792 -1.757 -36.584 1.00 98.38 90 GLU A O 1
ATOM 765 N N . HIS A 1 91 ? 14.169 -3.247 -36.139 1.00 98.38 91 HIS A N 1
ATOM 766 C CA . HIS A 1 91 ? 13.121 -2.500 -36.838 1.00 98.38 91 HIS A CA 1
ATOM 767 C C . HIS A 1 91 ? 12.917 -1.115 -36.213 1.00 98.38 91 HIS A C 1
ATOM 769 O O . HIS A 1 91 ? 13.064 -0.109 -36.906 1.00 98.38 91 HIS A O 1
ATOM 775 N N . PHE A 1 92 ? 12.692 -1.038 -34.897 1.00 98.31 92 PHE A N 1
ATOM 776 C CA . PHE A 1 92 ? 12.547 0.251 -34.205 1.00 98.31 92 PHE A CA 1
ATOM 777 C C . PHE A 1 92 ? 13.860 1.043 -34.132 1.00 98.31 92 PHE A C 1
ATOM 779 O O . PHE A 1 92 ? 13.828 2.269 -34.199 1.00 98.31 92 PHE A O 1
ATOM 786 N N . ARG A 1 93 ? 15.024 0.376 -34.094 1.00 98.50 93 ARG A N 1
ATOM 787 C CA . ARG A 1 93 ? 16.334 1.046 -34.208 1.00 98.50 93 ARG A CA 1
ATOM 788 C C . ARG A 1 93 ? 16.490 1.807 -35.527 1.00 98.50 93 ARG A C 1
ATOM 790 O O . ARG A 1 93 ? 17.246 2.773 -35.601 1.00 98.50 93 ARG A O 1
ATOM 797 N N . SER A 1 94 ? 15.834 1.347 -36.590 1.00 98.25 94 SER A N 1
ATOM 798 C CA . SER A 1 94 ? 15.962 1.954 -37.915 1.00 98.25 94 SER A CA 1
ATOM 799 C C . SER A 1 94 ? 15.223 3.291 -38.060 1.00 98.25 94 SER A C 1
ATOM 801 O O . SER A 1 94 ? 15.474 4.004 -39.034 1.00 98.25 94 SER A O 1
ATOM 803 N N . ASP A 1 95 ? 14.365 3.660 -37.099 1.00 98.06 95 ASP A N 1
ATOM 804 C CA . ASP A 1 95 ? 13.675 4.950 -37.072 1.00 98.06 95 ASP A CA 1
ATOM 805 C C . ASP A 1 95 ? 14.603 6.054 -36.520 1.00 98.06 95 ASP A C 1
ATOM 807 O O . ASP A 1 95 ? 14.895 6.084 -35.321 1.00 98.06 95 ASP A O 1
ATOM 811 N N . PRO A 1 96 ? 15.067 7.001 -37.359 1.00 97.81 96 PRO A N 1
ATOM 812 C CA . PRO A 1 96 ? 16.003 8.031 -36.920 1.00 97.81 96 PRO A CA 1
ATOM 813 C C . PRO A 1 96 ? 15.392 9.013 -35.914 1.00 97.81 96 PRO A C 1
ATOM 815 O O . PRO A 1 96 ? 16.116 9.521 -35.065 1.00 97.81 96 PRO A O 1
ATOM 818 N N . VAL A 1 97 ? 14.083 9.283 -35.985 1.00 97.38 97 VAL A N 1
ATOM 819 C CA . VAL A 1 97 ? 13.431 10.255 -35.093 1.00 97.38 97 VAL A CA 1
ATOM 820 C C . VAL A 1 97 ? 13.329 9.676 -33.688 1.00 97.38 97 VAL A C 1
ATOM 822 O O . VAL A 1 97 ? 13.672 10.350 -32.718 1.00 97.38 97 VAL A O 1
ATOM 825 N N . LEU A 1 98 ? 12.918 8.410 -33.588 1.00 97.12 98 LEU A N 1
ATOM 826 C CA . LEU A 1 98 ? 12.919 7.686 -32.321 1.00 97.12 98 LEU A CA 1
ATOM 827 C C . LEU A 1 98 ? 14.337 7.597 -31.743 1.00 97.12 98 LEU A C 1
ATOM 829 O O . LEU A 1 98 ? 14.549 7.878 -30.565 1.00 97.12 98 LEU A O 1
ATOM 833 N N . MET A 1 99 ? 15.323 7.228 -32.564 1.00 98.31 99 MET A N 1
ATOM 834 C CA . MET A 1 99 ? 16.694 7.063 -32.086 1.00 98.31 99 MET A CA 1
ATOM 835 C C . MET A 1 99 ? 17.331 8.368 -31.605 1.00 98.31 99 MET A C 1
ATOM 837 O O . MET A 1 99 ? 18.083 8.323 -30.632 1.00 98.31 99 MET A O 1
ATOM 841 N N . ASP A 1 100 ? 17.016 9.512 -32.215 1.00 97.81 100 ASP A N 1
ATOM 842 C CA . ASP A 1 100 ? 17.451 10.820 -31.713 1.00 97.81 100 ASP A CA 1
ATOM 843 C C . ASP A 1 100 ? 16.909 11.074 -30.290 1.00 97.81 100 ASP A C 1
ATOM 845 O O . ASP A 1 100 ? 17.660 11.487 -29.403 1.00 97.81 100 ASP A O 1
ATOM 849 N N . GLU A 1 101 ? 15.632 10.761 -30.028 1.00 96.88 101 GLU A N 1
ATOM 850 C CA . GLU A 1 101 ? 15.030 10.872 -28.688 1.00 96.88 101 GLU A CA 1
ATOM 851 C C . GLU A 1 101 ? 15.707 9.932 -27.674 1.00 96.88 101 GLU A C 1
ATOM 853 O O . GLU A 1 101 ? 16.091 10.364 -26.582 1.00 96.88 101 GLU A O 1
ATOM 858 N N . LEU A 1 102 ? 15.907 8.660 -28.033 1.00 97.62 102 LEU A N 1
ATOM 859 C CA . LEU A 1 102 ? 16.521 7.676 -27.135 1.00 97.62 102 LEU A CA 1
ATOM 860 C C . LEU A 1 102 ? 18.005 7.974 -26.858 1.00 97.62 102 LEU A C 1
ATOM 862 O O . LEU A 1 102 ? 18.487 7.715 -25.756 1.00 97.62 102 LEU A O 1
ATOM 866 N N . GLN A 1 103 ? 18.734 8.562 -27.809 1.00 98.38 103 GLN A N 1
ATOM 867 C CA . GLN A 1 103 ? 20.113 9.021 -27.600 1.00 98.38 103 GLN A CA 1
ATOM 868 C C . GLN A 1 103 ? 20.196 10.216 -26.646 1.00 98.38 103 GLN A C 1
ATOM 870 O O . GLN A 1 103 ? 21.125 10.300 -25.838 1.00 98.38 103 GLN A O 1
ATOM 875 N N . GLU A 1 104 ? 19.247 11.151 -26.715 1.00 97.62 104 GLU A N 1
ATOM 876 C CA . GLU A 1 104 ? 19.163 12.230 -25.727 1.00 97.62 104 GLU A CA 1
ATOM 877 C C . GLU A 1 104 ? 18.826 11.681 -24.335 1.00 97.62 104 GLU A C 1
ATOM 879 O O . GLU A 1 104 ? 19.454 12.088 -23.352 1.00 97.62 104 GLU A O 1
ATOM 884 N N . SER A 1 105 ? 17.930 10.691 -24.251 1.00 97.00 105 SER A N 1
ATOM 885 C CA . SER A 1 105 ? 17.668 9.969 -23.002 1.00 97.00 105 SER A CA 1
ATOM 886 C C . SER A 1 105 ? 18.913 9.257 -22.473 1.00 97.00 105 SER A C 1
ATOM 888 O O . SER A 1 105 ? 19.215 9.396 -21.294 1.00 97.00 105 SER A O 1
ATOM 890 N N . GLU A 1 106 ? 19.705 8.579 -23.308 1.00 98.12 106 GLU A N 1
ATOM 891 C CA . GLU A 1 106 ? 20.950 7.940 -22.862 1.00 98.12 106 GLU A CA 1
ATOM 892 C C . GLU A 1 106 ? 21.904 8.960 -22.225 1.00 98.12 106 GLU A C 1
ATOM 894 O O . GLU A 1 106 ? 22.415 8.738 -21.124 1.00 98.12 106 GLU A O 1
ATOM 899 N N . LYS A 1 107 ? 22.123 10.108 -22.879 1.00 98.19 107 LYS A N 1
ATOM 900 C CA . LYS A 1 107 ? 22.976 11.183 -22.343 1.00 98.19 107 LYS A CA 1
ATOM 901 C C . LYS A 1 107 ? 22.448 11.718 -21.014 1.00 98.19 107 LYS A C 1
ATOM 903 O O . LYS A 1 107 ? 23.248 12.074 -20.145 1.00 98.19 107 LYS A O 1
ATOM 908 N N . TYR A 1 108 ? 21.128 11.813 -20.866 1.00 97.75 108 TYR A N 1
ATOM 909 C CA . TYR A 1 108 ? 20.479 12.205 -19.619 1.00 97.75 108 TYR A CA 1
ATOM 910 C C . TYR A 1 108 ? 20.678 11.135 -18.532 1.00 97.75 108 TYR A C 1
ATOM 912 O O . TYR A 1 108 ? 21.177 11.454 -17.452 1.00 97.75 108 TYR A O 1
ATOM 920 N N . ASN A 1 109 ? 20.441 9.859 -18.849 1.00 97.75 109 ASN A N 1
ATOM 921 C CA . ASN A 1 109 ? 20.627 8.722 -17.947 1.00 97.75 109 ASN A CA 1
ATOM 922 C C . ASN A 1 109 ? 22.067 8.602 -17.445 1.00 97.75 109 ASN A C 1
ATOM 924 O O . ASN A 1 109 ? 22.271 8.275 -16.283 1.00 97.75 109 ASN A O 1
ATOM 928 N N . GLN A 1 110 ? 23.080 8.911 -18.263 1.00 98.06 110 GLN A N 1
ATOM 929 C CA . GLN A 1 110 ? 24.475 8.927 -17.796 1.00 98.06 110 GLN A CA 1
ATOM 930 C C . GLN A 1 110 ? 24.718 9.977 -16.696 1.00 98.06 110 GLN A C 1
ATOM 932 O O . GLN A 1 110 ? 25.555 9.769 -15.817 1.00 98.06 110 GLN A O 1
ATOM 937 N N . LYS A 1 111 ? 23.992 11.104 -16.715 1.00 97.94 111 LYS A N 1
ATOM 938 C CA . LYS A 1 111 ? 24.061 12.122 -15.652 1.00 97.94 111 LYS A CA 1
ATOM 939 C C . LYS A 1 111 ? 23.291 11.673 -14.413 1.00 97.94 111 LYS A C 1
ATOM 941 O O . LYS A 1 111 ? 23.851 11.728 -13.321 1.00 97.94 111 LYS A O 1
ATOM 946 N N . ILE A 1 112 ? 22.063 11.178 -14.600 1.00 97.75 112 ILE A N 1
ATOM 947 C CA . ILE A 1 112 ? 21.230 10.629 -13.520 1.00 97.75 112 ILE A CA 1
ATOM 948 C C . ILE A 1 112 ? 21.962 9.503 -12.798 1.00 97.75 112 ILE A C 1
ATOM 950 O O . ILE A 1 112 ? 22.037 9.533 -11.577 1.00 97.75 112 ILE A O 1
ATOM 954 N N . LYS A 1 113 ? 22.586 8.574 -13.533 1.00 97.44 113 LYS A N 1
ATOM 955 C CA . LYS A 1 113 ? 23.401 7.486 -12.979 1.00 97.44 113 LYS A CA 1
ATOM 956 C C . LYS A 1 113 ? 24.369 7.997 -11.921 1.00 97.44 113 LYS A C 1
ATOM 958 O O . LYS A 1 113 ? 24.339 7.515 -10.797 1.00 97.44 113 LYS A O 1
ATOM 963 N N . ARG A 1 114 ? 25.182 8.997 -12.263 1.00 97.06 114 ARG A N 1
ATOM 964 C CA . ARG A 1 114 ? 26.168 9.551 -11.334 1.00 97.06 114 ARG A CA 1
ATOM 965 C C . ARG A 1 114 ? 25.510 10.145 -10.083 1.00 97.06 114 ARG A C 1
ATOM 967 O O . ARG A 1 114 ? 26.006 9.949 -8.983 1.00 97.06 114 ARG A O 1
ATOM 974 N N . MET A 1 115 ? 24.408 10.874 -10.243 1.00 97.25 115 MET A N 1
ATOM 975 C CA . MET A 1 115 ? 23.694 11.487 -9.115 1.00 97.25 115 MET A CA 1
ATOM 976 C C . MET A 1 115 ? 23.043 10.435 -8.212 1.00 97.25 115 MET A C 1
ATOM 978 O O . MET A 1 115 ? 23.039 10.574 -6.993 1.00 97.25 115 MET A O 1
ATOM 982 N N . VAL A 1 116 ? 22.518 9.364 -8.805 1.00 95.12 116 VAL A N 1
ATOM 983 C CA . VAL A 1 116 ? 21.966 8.220 -8.082 1.00 95.12 116 VAL A CA 1
ATOM 984 C C . VAL A 1 116 ? 23.073 7.487 -7.318 1.00 95.12 116 VAL A C 1
ATOM 986 O O . VAL A 1 116 ? 22.883 7.201 -6.141 1.00 95.12 116 VAL A O 1
ATOM 989 N N . GLU A 1 117 ? 24.239 7.248 -7.931 1.00 94.12 117 GLU A N 1
ATOM 990 C CA . GLU A 1 117 ? 25.423 6.689 -7.252 1.00 94.12 117 GLU A CA 1
ATOM 991 C C . GLU A 1 117 ? 25.828 7.554 -6.045 1.00 94.12 117 GLU A C 1
ATOM 993 O O . GLU A 1 117 ? 25.948 7.042 -4.936 1.00 94.12 117 GLU A O 1
ATOM 998 N N . GLU A 1 118 ? 25.928 8.877 -6.223 1.00 93.44 118 GLU A N 1
ATOM 999 C CA . GLU A 1 118 ? 26.239 9.822 -5.138 1.00 93.44 118 GLU A CA 1
ATOM 1000 C C . GLU A 1 118 ? 25.191 9.776 -4.003 1.00 93.44 118 GLU A C 1
ATOM 1002 O O . GLU A 1 118 ? 25.543 9.868 -2.824 1.00 93.44 118 GLU A O 1
ATOM 1007 N N . LYS A 1 119 ? 23.901 9.596 -4.328 1.00 91.81 119 LYS A N 1
ATOM 1008 C CA . LYS A 1 119 ? 22.835 9.418 -3.327 1.00 91.81 119 LYS A CA 1
ATOM 1009 C C . LYS A 1 119 ? 22.970 8.091 -2.585 1.00 91.81 119 LYS A C 1
ATOM 1011 O O . LYS A 1 119 ? 22.842 8.095 -1.365 1.00 91.81 119 LYS A O 1
ATOM 1016 N N . PHE A 1 120 ? 23.249 6.984 -3.274 1.00 88.69 120 PHE A N 1
ATOM 1017 C CA . PHE A 1 120 ? 23.485 5.691 -2.622 1.00 88.69 120 PHE A CA 1
ATOM 1018 C C . PHE A 1 120 ? 24.696 5.729 -1.689 1.00 88.69 120 PHE A C 1
ATOM 1020 O O . PHE A 1 120 ? 24.600 5.230 -0.571 1.00 88.69 120 PHE A O 1
ATOM 1027 N N . ASP A 1 121 ? 25.782 6.390 -2.090 1.00 87.75 121 ASP A N 1
ATOM 1028 C CA . ASP A 1 121 ? 26.960 6.582 -1.239 1.00 87.75 121 ASP A CA 1
ATOM 1029 C C . ASP A 1 121 ? 26.650 7.433 0.007 1.00 87.75 121 ASP A C 1
ATOM 1031 O O . ASP A 1 121 ? 27.220 7.222 1.080 1.00 87.75 121 ASP A O 1
ATOM 1035 N N . ALA A 1 122 ? 25.746 8.411 -0.120 1.00 88.62 122 ALA A N 1
ATOM 1036 C CA . ALA A 1 122 ? 25.324 9.275 0.983 1.00 88.62 122 ALA A CA 1
ATOM 1037 C C . ALA A 1 122 ? 24.305 8.611 1.923 1.00 88.62 122 ALA A C 1
ATOM 1039 O O . ALA A 1 122 ? 24.154 9.026 3.078 1.00 88.62 122 ALA A O 1
ATOM 1040 N N . LEU A 1 123 ? 23.582 7.602 1.440 1.00 83.62 123 LEU A N 1
ATOM 1041 C CA . LEU A 1 123 ? 22.621 6.866 2.234 1.00 83.62 123 LEU A CA 1
ATOM 1042 C C . LEU A 1 123 ? 23.368 6.010 3.273 1.00 83.62 123 LEU A C 1
ATOM 1044 O O . LEU A 1 123 ? 23.964 4.981 2.972 1.00 83.62 123 LEU A O 1
ATOM 1048 N N . SER A 1 124 ? 23.285 6.410 4.543 1.00 66.44 124 SER A N 1
ATOM 1049 C CA . SER A 1 124 ? 23.769 5.633 5.695 1.00 66.44 124 SER A CA 1
ATOM 1050 C C . SER A 1 124 ? 22.855 4.426 5.973 1.00 66.44 124 SER A C 1
ATOM 1052 O O . SER A 1 124 ? 22.299 4.292 7.066 1.00 66.44 124 SER A O 1
ATOM 1054 N N . VAL A 1 125 ? 22.646 3.560 4.977 1.00 65.25 125 VAL A N 1
ATOM 1055 C CA . VAL A 1 125 ? 21.699 2.436 5.063 1.00 65.25 125 VAL A CA 1
ATOM 1056 C C . VAL A 1 125 ? 22.261 1.262 5.844 1.00 65.25 125 VAL A C 1
ATOM 1058 O O . VAL A 1 125 ? 21.491 0.393 6.229 1.00 65.25 125 VAL A O 1
ATOM 1061 N N . ASP A 1 126 ? 23.570 1.206 6.089 1.00 68.69 126 ASP A N 1
ATOM 1062 C CA . ASP A 1 126 ? 24.213 0.001 6.619 1.00 68.69 126 ASP A CA 1
ATOM 1063 C C . ASP A 1 126 ? 23.540 -0.505 7.899 1.00 68.69 126 ASP A C 1
ATOM 1065 O O . ASP A 1 126 ? 23.189 -1.675 7.973 1.00 68.69 126 ASP A O 1
ATOM 1069 N N . THR A 1 127 ? 23.197 0.380 8.838 1.00 67.94 127 THR A N 1
ATOM 1070 C CA . THR A 1 127 ? 22.519 -0.026 10.080 1.00 67.94 127 THR A CA 1
ATOM 1071 C C . THR A 1 127 ? 21.082 -0.513 9.861 1.00 67.94 127 THR A C 1
ATOM 1073 O O . THR A 1 127 ? 20.679 -1.519 10.445 1.00 67.94 127 THR A O 1
ATOM 1076 N N . LEU A 1 128 ? 20.293 0.170 9.023 1.00 71.62 128 LEU A N 1
ATOM 1077 C CA . LEU A 1 128 ? 18.912 -0.240 8.728 1.00 71.62 128 LEU A CA 1
ATOM 1078 C C . LEU A 1 128 ? 18.892 -1.554 7.948 1.00 71.62 128 LEU A C 1
ATOM 1080 O O . LEU A 1 128 ? 18.064 -2.431 8.199 1.00 71.62 128 LEU A O 1
ATOM 1084 N N . PHE A 1 129 ? 19.823 -1.685 7.012 1.00 76.38 129 PHE A N 1
ATOM 1085 C CA . PHE A 1 129 ? 19.966 -2.836 6.152 1.00 76.38 129 PHE A CA 1
ATOM 1086 C C . PHE A 1 129 ? 20.418 -4.063 6.941 1.00 76.38 129 PHE A C 1
ATOM 1088 O O . PHE A 1 129 ? 19.734 -5.079 6.894 1.00 76.38 129 PHE A O 1
ATOM 1095 N N . GLU A 1 130 ? 21.491 -3.957 7.730 1.00 81.44 130 GLU A N 1
ATOM 1096 C CA . GLU A 1 130 ? 21.988 -5.039 8.590 1.00 81.44 130 GLU A CA 1
ATOM 1097 C C . GLU A 1 130 ? 20.887 -5.564 9.516 1.00 81.44 130 GLU A C 1
ATOM 1099 O O . GLU A 1 130 ? 20.625 -6.767 9.547 1.00 81.44 130 GLU A O 1
ATOM 1104 N N . ARG A 1 131 ? 20.162 -4.666 10.197 1.00 79.12 131 ARG A N 1
ATOM 1105 C CA . ARG A 1 131 ? 19.037 -5.057 11.058 1.00 79.12 131 ARG A CA 1
ATOM 1106 C C . ARG A 1 131 ? 17.922 -5.741 10.284 1.00 79.12 131 ARG A C 1
ATOM 1108 O O . ARG A 1 131 ? 17.442 -6.792 10.701 1.00 79.12 131 ARG A O 1
ATOM 1115 N N . SER A 1 132 ? 17.537 -5.194 9.135 1.00 79.81 132 SER A N 1
ATOM 1116 C CA . SER A 1 132 ? 16.514 -5.812 8.288 1.00 79.81 132 SER A CA 1
ATOM 1117 C C . SER A 1 132 ? 16.938 -7.218 7.835 1.00 79.81 132 SER A C 1
ATOM 1119 O O . SER A 1 132 ? 16.126 -8.143 7.851 1.00 79.81 132 SER A O 1
ATOM 1121 N N . GLN A 1 133 ? 18.218 -7.422 7.508 1.00 81.12 133 GLN A N 1
ATOM 1122 C CA . GLN A 1 133 ? 18.748 -8.737 7.144 1.00 81.12 133 GLN A CA 1
ATOM 1123 C C . GLN A 1 133 ? 18.732 -9.734 8.311 1.00 81.12 133 GLN A C 1
ATOM 1125 O O . GLN A 1 133 ? 18.422 -10.908 8.091 1.00 81.12 133 GLN A O 1
ATOM 1130 N N . GLU A 1 134 ? 19.013 -9.297 9.545 1.00 82.00 134 GLU A N 1
ATOM 1131 C CA . GLU A 1 134 ? 18.918 -10.149 10.744 1.00 82.00 134 GLU A CA 1
ATOM 1132 C C . GLU A 1 134 ? 17.503 -10.723 10.929 1.00 82.00 134 GLU A C 1
ATOM 1134 O O . GLU A 1 134 ? 17.340 -11.897 11.284 1.00 82.00 134 GLU A O 1
ATOM 1139 N N . ILE A 1 135 ? 16.485 -9.909 10.642 1.00 79.38 135 ILE A N 1
ATOM 1140 C CA . ILE A 1 135 ? 15.070 -10.249 10.824 1.00 79.38 135 ILE A CA 1
ATOM 1141 C C . ILE A 1 135 ? 14.573 -11.138 9.687 1.00 79.38 135 ILE A C 1
ATOM 1143 O O . ILE A 1 135 ? 14.090 -12.249 9.924 1.00 79.38 135 ILE A O 1
ATOM 1147 N N . PHE A 1 136 ? 14.697 -10.660 8.447 1.00 81.25 136 PHE A N 1
ATOM 1148 C CA . PHE A 1 136 ? 14.086 -11.315 7.291 1.00 81.25 136 PHE A CA 1
ATOM 1149 C C . PHE A 1 136 ? 14.914 -12.496 6.767 1.00 81.25 136 PHE A C 1
ATOM 1151 O O . PHE A 1 136 ? 14.364 -13.367 6.090 1.00 81.25 136 PHE A O 1
ATOM 1158 N N . LYS A 1 137 ? 16.196 -12.595 7.160 1.00 77.25 137 LYS A N 1
ATOM 1159 C CA . LYS A 1 137 ? 17.130 -13.680 6.800 1.00 77.25 137 LYS A CA 1
ATOM 1160 C C . LYS A 1 137 ? 17.111 -13.963 5.297 1.00 77.25 137 LYS A C 1
ATOM 1162 O O . LYS A 1 137 ? 16.668 -15.044 4.883 1.00 77.25 137 LYS A O 1
ATOM 1167 N N . PRO A 1 138 ? 17.539 -12.986 4.490 1.00 70.19 138 PRO A N 1
ATOM 1168 C CA . PRO A 1 138 ? 17.373 -13.044 3.051 1.00 70.19 138 PRO A CA 1
ATOM 1169 C C . PRO A 1 138 ? 18.207 -14.142 2.407 1.00 70.19 138 PRO A C 1
ATOM 1171 O O . PRO A 1 138 ? 19.079 -14.762 3.021 1.00 70.19 138 PRO A O 1
ATOM 1174 N N . GLU A 1 139 ? 17.928 -14.375 1.130 1.00 70.62 139 GLU A N 1
ATOM 1175 C CA . GLU A 1 139 ? 18.788 -15.206 0.302 1.00 70.62 139 GLU A CA 1
ATOM 1176 C C . GLU A 1 139 ? 20.149 -14.548 0.082 1.00 70.62 139 GLU A C 1
ATOM 1178 O O . GLU A 1 139 ? 20.317 -13.335 0.213 1.00 70.62 139 GLU A O 1
ATOM 1183 N N . VAL A 1 140 ? 21.139 -15.381 -0.238 1.00 77.69 140 VAL A N 1
ATOM 1184 C CA . VAL A 1 140 ? 22.478 -14.908 -0.585 1.00 77.69 140 VAL A CA 1
ATOM 1185 C C . VAL A 1 140 ? 22.364 -14.079 -1.861 1.00 77.69 140 VAL A C 1
ATOM 1187 O O . VAL A 1 140 ? 22.114 -14.619 -2.939 1.00 77.69 140 VAL A O 1
ATOM 1190 N N . LEU A 1 141 ? 22.521 -12.766 -1.718 1.00 79.62 141 LEU A N 1
ATOM 1191 C CA . LEU A 1 141 ? 22.618 -11.847 -2.842 1.00 79.62 141 LEU A CA 1
ATOM 1192 C C . LEU A 1 141 ? 23.961 -12.032 -3.561 1.00 79.62 141 LEU A C 1
ATOM 1194 O O . LEU A 1 141 ? 24.940 -12.442 -2.930 1.00 79.62 141 LEU A O 1
ATOM 1198 N N . PRO A 1 142 ? 24.035 -11.715 -4.863 1.00 83.94 142 PRO A N 1
ATOM 1199 C CA . PRO A 1 142 ? 25.319 -11.584 -5.536 1.00 83.94 142 PRO A CA 1
ATOM 1200 C C . PRO A 1 142 ? 26.139 -10.447 -4.907 1.00 83.94 142 PRO A C 1
ATOM 1202 O O . PRO A 1 142 ? 25.582 -9.520 -4.318 1.00 83.94 142 PRO A O 1
ATOM 1205 N N . ASP A 1 143 ? 27.463 -10.492 -5.089 1.00 86.31 143 ASP A N 1
ATOM 1206 C CA . ASP A 1 143 ? 28.381 -9.445 -4.607 1.00 86.31 143 ASP A CA 1
ATOM 1207 C C . ASP A 1 143 ? 27.993 -8.051 -5.126 1.00 86.31 143 ASP A C 1
ATOM 1209 O O . ASP A 1 143 ? 28.183 -7.048 -4.431 1.00 86.31 143 ASP A O 1
ATOM 1213 N N . ALA A 1 144 ? 27.432 -8.001 -6.340 1.00 90.81 144 ALA A N 1
ATOM 1214 C CA . ALA A 1 144 ? 26.807 -6.814 -6.891 1.00 90.81 144 ALA A CA 1
ATOM 1215 C C . ALA A 1 144 ? 25.470 -7.131 -7.574 1.00 90.81 144 ALA A C 1
ATOM 1217 O O . ALA A 1 144 ? 25.383 -8.069 -8.372 1.00 90.81 144 ALA A O 1
ATOM 1218 N N . ILE A 1 145 ? 24.443 -6.330 -7.284 1.00 92.94 145 ILE A N 1
ATOM 1219 C CA . ILE A 1 145 ? 23.138 -6.408 -7.950 1.00 92.94 145 ILE A CA 1
ATOM 1220 C C . ILE A 1 145 ? 23.169 -5.482 -9.169 1.00 92.94 145 ILE A C 1
ATOM 1222 O O . ILE A 1 145 ? 23.381 -4.279 -8.997 1.00 92.94 145 ILE A O 1
ATOM 1226 N N . PRO A 1 146 ? 22.956 -5.999 -10.393 1.00 96.19 146 PRO A N 1
ATOM 1227 C CA . PRO A 1 146 ? 22.841 -5.147 -11.565 1.00 96.19 146 PRO A CA 1
ATOM 1228 C C . PRO A 1 146 ? 21.561 -4.308 -11.477 1.00 96.19 146 PRO A C 1
ATOM 1230 O O . PRO A 1 146 ? 20.472 -4.847 -11.269 1.00 96.19 146 PRO A O 1
ATOM 1233 N N . ALA A 1 147 ? 21.706 -2.997 -11.647 1.00 97.31 147 ALA A N 1
ATOM 1234 C CA . ALA A 1 147 ? 20.612 -2.036 -11.658 1.00 97.31 147 ALA A CA 1
ATOM 1235 C C . ALA A 1 147 ? 20.581 -1.283 -12.982 1.00 97.31 147 ALA A C 1
ATOM 1237 O O . ALA A 1 147 ? 21.584 -0.697 -13.377 1.00 97.31 147 ALA A O 1
ATOM 1238 N N . TYR A 1 148 ? 19.444 -1.263 -13.665 1.00 98.19 148 TYR A N 1
ATOM 1239 C CA . TYR A 1 148 ? 19.329 -0.631 -14.977 1.00 98.19 148 TYR A CA 1
ATOM 1240 C C . TYR A 1 148 ? 18.560 0.686 -14.919 1.00 98.19 148 TYR A C 1
ATOM 1242 O O . TYR A 1 148 ? 17.474 0.749 -14.348 1.00 98.19 148 TYR A O 1
ATOM 1250 N N . LEU A 1 149 ? 19.105 1.731 -15.545 1.00 98.19 149 LEU A N 1
ATOM 1251 C CA . LEU A 1 149 ? 18.345 2.939 -15.864 1.00 98.19 149 LEU A CA 1
ATOM 1252 C C . LEU A 1 149 ? 17.794 2.818 -17.282 1.00 98.19 149 LEU A C 1
ATOM 1254 O O . LEU A 1 149 ? 18.544 2.599 -18.235 1.00 98.19 149 LEU A O 1
ATOM 1258 N N . THR A 1 150 ? 16.484 2.961 -17.411 1.00 96.69 150 THR A N 1
ATOM 1259 C CA . THR A 1 150 ? 15.750 2.825 -18.675 1.00 96.69 150 THR A CA 1
ATOM 1260 C C . THR A 1 150 ? 15.066 4.146 -19.034 1.00 96.69 150 THR A C 1
ATOM 1262 O O . THR A 1 150 ? 15.488 5.197 -18.554 1.00 96.69 150 THR A O 1
ATOM 1265 N N . TYR A 1 151 ? 14.057 4.134 -19.902 1.00 94.50 151 TYR A N 1
ATOM 1266 C CA . TYR A 1 151 ? 13.438 5.347 -20.436 1.00 94.50 151 TYR A CA 1
ATOM 1267 C C . TYR A 1 151 ? 11.940 5.389 -20.140 1.00 94.50 151 TYR A C 1
ATOM 1269 O O . TYR A 1 151 ? 11.228 4.414 -20.370 1.00 94.50 151 TYR A O 1
ATOM 1277 N N . SER A 1 152 ? 11.470 6.554 -19.699 1.00 94.12 152 SER A N 1
ATOM 1278 C CA . SER A 1 152 ? 10.056 6.912 -19.646 1.00 94.12 152 SER A CA 1
ATOM 1279 C C . SER A 1 152 ? 9.815 8.188 -20.465 1.00 94.12 152 SER A C 1
ATOM 1281 O O . SER A 1 152 ? 10.474 9.206 -20.236 1.00 94.12 152 SER A O 1
ATOM 1283 N N . PRO A 1 153 ? 8.846 8.188 -21.399 1.00 90.94 153 PRO A N 1
ATOM 1284 C CA . PRO A 1 153 ? 8.436 9.396 -22.107 1.00 90.94 153 PRO A CA 1
ATOM 1285 C C . PRO A 1 153 ? 7.560 10.326 -21.258 1.00 90.94 153 PRO A C 1
ATOM 1287 O O . PRO A 1 153 ? 7.227 11.421 -21.716 1.00 90.94 153 PRO A O 1
ATOM 1290 N N . VAL A 1 154 ? 7.110 9.883 -20.079 1.00 89.25 154 VAL A N 1
ATOM 1291 C CA . VAL A 1 154 ? 6.155 10.614 -19.244 1.00 89.25 154 VAL A CA 1
ATOM 1292 C C . VAL A 1 154 ? 6.882 11.244 -18.069 1.00 89.25 154 VAL A C 1
ATOM 1294 O O . VAL A 1 154 ? 7.480 10.557 -17.246 1.00 89.25 154 VAL A O 1
ATOM 1297 N N . LEU A 1 155 ? 6.801 12.571 -18.005 1.00 89.38 155 LEU A N 1
ATOM 1298 C CA . LEU A 1 155 ? 7.418 13.380 -16.962 1.00 89.38 155 LEU A CA 1
ATOM 1299 C C . LEU A 1 155 ? 6.952 12.942 -15.566 1.00 89.38 155 LEU A C 1
ATOM 1301 O O . LEU A 1 155 ? 5.745 12.857 -15.324 1.00 89.38 155 LEU A O 1
ATOM 1305 N N . GLY A 1 156 ? 7.902 12.679 -14.668 1.00 83.19 156 GLY A N 1
ATOM 1306 C CA . GLY A 1 156 ? 7.636 12.249 -13.293 1.00 83.19 156 GLY A CA 1
ATOM 1307 C C . GLY A 1 156 ? 7.052 10.836 -13.167 1.00 83.19 156 GLY A C 1
ATOM 1308 O O . GLY A 1 156 ? 6.622 10.444 -12.083 1.00 83.19 156 GLY A O 1
ATOM 1309 N N . SER A 1 157 ? 6.997 10.068 -14.263 1.00 82.69 157 SER A N 1
ATOM 1310 C CA . SER A 1 157 ? 6.647 8.648 -14.226 1.00 82.69 157 SER A CA 1
ATOM 1311 C C . SER A 1 157 ? 7.912 7.825 -14.034 1.00 82.69 157 SER A C 1
ATOM 1313 O O . SER A 1 157 ? 8.609 7.511 -15.001 1.00 82.69 157 SER A O 1
ATOM 1315 N N . THR A 1 158 ? 8.175 7.461 -12.784 1.00 81.88 158 THR A N 1
ATOM 1316 C CA . THR A 1 158 ? 9.230 6.521 -12.402 1.00 81.88 158 THR A CA 1
ATOM 1317 C C . THR A 1 158 ? 8.580 5.176 -12.087 1.00 81.88 158 THR A C 1
ATOM 1319 O O . THR A 1 158 ? 7.837 5.050 -11.115 1.00 81.88 158 THR A O 1
ATOM 1322 N N . GLN A 1 159 ? 8.818 4.176 -12.936 1.00 87.94 159 GLN A N 1
ATOM 1323 C CA . GLN A 1 159 ? 8.457 2.784 -12.654 1.00 87.94 159 GLN A CA 1
ATOM 1324 C C . GLN A 1 159 ? 9.714 1.969 -12.405 1.00 87.94 159 GLN A C 1
ATOM 1326 O O . GLN A 1 159 ? 10.736 2.207 -13.047 1.00 87.94 159 GLN A O 1
ATOM 1331 N N . GLY A 1 160 ? 9.627 1.004 -11.497 1.00 91.19 160 GLY A N 1
ATOM 1332 C CA . GLY A 1 160 ? 10.702 0.074 -11.191 1.00 91.19 160 GLY A CA 1
ATOM 1333 C C . GLY A 1 160 ? 10.261 -1.371 -11.334 1.00 91.19 160 GLY A C 1
ATOM 1334 O O . GLY A 1 160 ? 9.086 -1.669 -11.558 1.00 91.19 160 GLY A O 1
ATOM 1335 N N . GLY A 1 161 ? 11.231 -2.270 -11.227 1.00 91.56 161 GLY A N 1
ATOM 1336 C CA . GLY A 1 161 ? 10.938 -3.679 -11.040 1.00 91.56 161 GLY A CA 1
ATOM 1337 C C . GLY A 1 161 ? 12.140 -4.476 -10.554 1.00 91.56 161 GLY A C 1
ATOM 1338 O O . GLY A 1 161 ? 13.279 -4.261 -10.980 1.00 91.56 161 GLY A O 1
ATOM 1339 N N . ALA A 1 162 ? 11.862 -5.441 -9.683 1.00 87.00 162 ALA A N 1
ATOM 1340 C CA . ALA A 1 162 ? 12.811 -6.383 -9.110 1.00 87.00 162 ALA A CA 1
ATOM 1341 C C . ALA A 1 162 ? 12.632 -7.779 -9.721 1.00 87.00 162 ALA A C 1
ATOM 1343 O O . ALA A 1 162 ? 12.272 -8.748 -9.046 1.00 87.00 162 ALA A O 1
ATOM 1344 N N . ASN A 1 163 ? 12.949 -7.936 -11.002 1.00 87.19 163 ASN A N 1
ATOM 1345 C CA . ASN A 1 163 ? 12.854 -9.221 -11.699 1.00 87.19 163 ASN A CA 1
ATOM 1346 C C . ASN A 1 163 ? 14.201 -9.963 -11.739 1.00 87.19 163 ASN A C 1
ATOM 1348 O O . ASN A 1 163 ? 15.251 -9.379 -11.503 1.00 87.19 163 ASN A O 1
ATOM 1352 N N . GLY A 1 164 ? 14.203 -11.285 -11.946 1.00 87.38 164 GLY A N 1
ATOM 1353 C CA . GLY A 1 164 ? 15.446 -12.079 -12.008 1.00 87.38 164 GLY A CA 1
ATOM 1354 C C . GLY A 1 164 ? 16.408 -11.844 -10.824 1.00 87.38 164 GLY A C 1
ATOM 1355 O O . GLY A 1 164 ? 15.997 -11.927 -9.666 1.00 87.38 164 GLY A O 1
ATOM 1356 N N . MET A 1 165 ? 17.679 -11.535 -11.113 1.00 88.69 165 MET A N 1
ATOM 1357 C CA . MET A 1 165 ? 18.740 -11.255 -10.119 1.00 88.69 165 MET A CA 1
ATOM 1358 C C . MET A 1 165 ? 19.137 -9.772 -10.018 1.00 88.69 165 MET A C 1
ATOM 1360 O O . MET A 1 165 ? 20.154 -9.443 -9.413 1.00 88.69 165 MET A O 1
ATOM 1364 N N . GLY A 1 166 ? 18.360 -8.884 -10.626 1.00 93.56 166 GLY A N 1
ATOM 1365 C CA . GLY A 1 166 ? 18.660 -7.463 -10.763 1.00 93.56 166 GLY A CA 1
ATOM 1366 C C . GLY A 1 166 ? 17.445 -6.601 -10.473 1.00 93.56 166 GLY A C 1
ATOM 1367 O O . GLY A 1 166 ? 16.412 -7.092 -10.014 1.00 93.56 166 GLY A O 1
ATOM 1368 N N . ILE A 1 167 ? 17.603 -5.314 -10.740 1.00 96.19 167 ILE A N 1
ATOM 1369 C CA . ILE A 1 167 ? 16.566 -4.300 -10.577 1.00 96.19 167 ILE A CA 1
ATOM 1370 C C . ILE A 1 167 ? 16.635 -3.304 -11.736 1.00 96.19 167 ILE A C 1
ATOM 1372 O O . ILE A 1 167 ? 17.656 -3.204 -12.422 1.00 96.19 167 ILE A O 1
ATOM 1376 N N . TYR A 1 168 ? 15.576 -2.541 -11.961 1.00 97.31 168 TYR A N 1
ATOM 1377 C CA . TYR A 1 168 ? 15.620 -1.409 -12.879 1.00 97.31 168 TYR A CA 1
ATOM 1378 C C . TYR A 1 168 ? 14.707 -0.279 -12.416 1.00 97.31 168 TYR A C 1
ATOM 1380 O O . TYR A 1 168 ? 13.830 -0.478 -11.580 1.00 97.31 168 TYR A O 1
ATOM 1388 N N . THR A 1 169 ? 14.930 0.904 -12.980 1.00 97.12 169 THR A N 1
ATOM 1389 C CA . THR A 1 169 ? 14.009 2.037 -12.907 1.00 97.12 169 THR A CA 1
ATOM 1390 C C . THR A 1 169 ? 13.926 2.722 -14.267 1.00 97.12 169 THR A C 1
ATOM 1392 O O . THR A 1 169 ? 14.896 2.750 -15.034 1.00 97.12 169 THR A O 1
ATOM 1395 N N . GLN A 1 170 ? 12.765 3.269 -14.593 1.00 96.12 170 GLN A N 1
ATOM 1396 C CA . GLN A 1 170 ? 12.593 4.191 -15.708 1.00 96.12 170 GLN A CA 1
ATOM 1397 C C . GLN A 1 170 ? 13.066 5.581 -15.311 1.00 96.12 170 GLN A C 1
ATOM 1399 O O . GLN A 1 170 ? 12.919 5.976 -14.157 1.00 96.12 170 GLN A O 1
ATOM 1404 N N . VAL A 1 171 ? 13.634 6.296 -16.280 1.00 96.94 171 VAL A N 1
ATOM 1405 C CA . VAL A 1 171 ? 14.082 7.677 -16.120 1.00 96.94 171 VAL A CA 1
ATOM 1406 C C . VAL A 1 171 ? 13.293 8.549 -17.081 1.00 96.94 171 VAL A C 1
ATOM 1408 O O . VAL A 1 171 ? 13.274 8.286 -18.289 1.00 96.94 171 VAL A O 1
ATOM 1411 N N . SER A 1 172 ? 12.646 9.580 -16.551 1.00 94.75 172 SER A N 1
ATOM 1412 C CA . SER A 1 172 ? 11.994 10.609 -17.351 1.00 94.75 172 SER A CA 1
ATOM 1413 C C . SER A 1 172 ? 12.954 11.777 -17.591 1.00 94.75 172 SER A C 1
ATOM 1415 O O . SER A 1 172 ? 13.776 12.111 -16.738 1.00 94.75 172 SER A O 1
ATOM 1417 N N . ILE A 1 173 ? 12.910 12.399 -18.774 1.00 92.75 173 ILE A N 1
ATOM 1418 C CA . ILE A 1 173 ? 13.700 13.617 -19.017 1.00 92.75 173 ILE A CA 1
ATOM 1419 C C . ILE A 1 173 ? 12.998 14.783 -18.307 1.00 92.75 173 ILE A C 1
ATOM 1421 O O . ILE A 1 173 ? 12.184 15.488 -18.907 1.00 92.75 173 ILE A O 1
ATOM 1425 N N . ASP A 1 174 ? 13.319 14.973 -17.027 1.00 91.44 174 ASP A N 1
ATOM 1426 C CA . ASP A 1 174 ? 12.779 16.048 -16.193 1.00 91.44 174 ASP A CA 1
ATOM 1427 C C . ASP A 1 174 ? 13.703 17.286 -16.207 1.00 91.44 174 ASP A C 1
ATOM 1429 O O . ASP A 1 174 ? 14.935 17.146 -16.113 1.00 91.44 174 ASP A O 1
ATOM 1433 N N . PRO A 1 175 ? 13.165 18.518 -16.342 1.00 92.31 175 PRO A N 1
ATOM 1434 C CA . PRO A 1 175 ? 13.939 19.738 -16.116 1.00 92.31 175 PRO A CA 1
ATOM 1435 C C . PRO A 1 175 ? 14.550 19.832 -14.705 1.00 92.31 175 PRO A C 1
ATOM 1437 O O . PRO A 1 175 ? 15.596 20.468 -14.557 1.00 92.31 175 PRO A O 1
ATOM 1440 N N . ASP A 1 176 ? 13.945 19.209 -13.693 1.00 95.88 176 ASP A N 1
ATOM 1441 C CA . ASP A 1 176 ? 14.475 19.054 -12.338 1.00 95.88 176 ASP A CA 1
ATOM 1442 C C . ASP A 1 176 ? 15.195 17.703 -12.172 1.00 95.88 176 ASP A C 1
ATOM 1444 O O . ASP A 1 176 ? 14.700 16.735 -11.599 1.00 95.88 176 ASP A O 1
ATOM 1448 N N . MET A 1 177 ? 16.422 17.652 -12.689 1.00 95.75 177 MET A N 1
ATOM 1449 C CA . MET A 1 177 ? 17.282 16.462 -12.650 1.00 95.75 177 MET A CA 1
ATOM 1450 C C . MET A 1 177 ? 17.603 15.976 -11.225 1.00 95.75 177 MET A C 1
ATOM 1452 O O . MET A 1 177 ? 17.877 14.795 -11.029 1.00 95.75 177 MET A O 1
ATOM 1456 N N . GLU A 1 178 ? 17.599 16.871 -10.231 1.00 96.00 178 GLU A N 1
ATOM 1457 C CA . GLU A 1 178 ? 17.865 16.507 -8.833 1.00 96.00 178 GLU A CA 1
ATOM 1458 C C . GLU A 1 178 ? 16.696 15.720 -8.239 1.00 96.00 178 GLU A C 1
ATOM 1460 O O . GLU A 1 178 ? 16.917 14.704 -7.571 1.00 96.00 178 GLU A O 1
ATOM 1465 N N . GLN A 1 179 ? 15.469 16.170 -8.522 1.00 94.31 179 GLN A N 1
ATOM 1466 C CA . GLN A 1 179 ? 14.250 15.461 -8.153 1.00 94.31 179 GLN A CA 1
ATOM 1467 C C . GLN A 1 179 ? 14.188 14.089 -8.836 1.00 94.31 179 GLN A C 1
ATOM 1469 O O . GLN A 1 179 ? 14.074 13.083 -8.140 1.00 94.31 179 GLN A O 1
ATOM 1474 N N . GLU A 1 180 ? 14.385 14.025 -10.158 1.00 95.12 180 GLU A N 1
ATOM 1475 C CA . GLU A 1 180 ? 14.372 12.762 -10.917 1.00 95.12 180 GLU A CA 1
ATOM 1476 C C . GLU A 1 180 ? 15.439 11.774 -10.414 1.00 95.12 180 GLU A C 1
ATOM 1478 O O . GLU A 1 180 ? 15.167 10.587 -10.234 1.00 95.12 180 GLU A O 1
ATOM 1483 N N . ALA A 1 181 ? 16.655 12.246 -10.111 1.00 95.75 181 ALA A N 1
ATOM 1484 C CA . ALA A 1 181 ? 17.685 11.401 -9.509 1.00 95.75 181 ALA A CA 1
ATOM 1485 C C . ALA A 1 181 ? 17.279 10.900 -8.112 1.00 95.75 181 ALA A C 1
ATOM 1487 O O . ALA A 1 181 ? 17.627 9.783 -7.730 1.00 95.75 181 ALA A O 1
ATOM 1488 N N . GLY A 1 182 ? 16.561 11.717 -7.336 1.00 93.69 182 GLY A N 1
ATOM 1489 C CA . GLY A 1 182 ? 15.984 11.324 -6.051 1.00 93.69 182 GLY A CA 1
ATOM 1490 C C . GLY A 1 182 ? 14.947 10.213 -6.199 1.00 93.69 182 GLY A C 1
ATOM 1491 O O . GLY A 1 182 ? 15.048 9.198 -5.511 1.00 93.69 182 GLY A O 1
ATOM 1492 N N . ASP A 1 183 ? 14.016 10.369 -7.137 1.00 92.69 183 ASP A N 1
ATOM 1493 C CA . ASP A 1 183 ? 12.955 9.396 -7.409 1.00 92.69 183 ASP A CA 1
ATOM 1494 C C . ASP A 1 183 ? 13.520 8.075 -7.959 1.00 92.69 183 ASP A C 1
ATOM 1496 O O . ASP A 1 183 ? 13.136 6.992 -7.507 1.00 92.69 183 ASP A O 1
ATOM 1500 N N . CYS A 1 184 ? 14.519 8.143 -8.847 1.00 95.00 184 CYS A N 1
ATOM 1501 C CA . CYS A 1 184 ? 15.252 6.973 -9.336 1.00 95.00 184 CYS A CA 1
ATOM 1502 C C . CYS A 1 184 ? 16.000 6.242 -8.212 1.00 95.00 184 CYS A C 1
ATOM 1504 O O . CYS A 1 184 ? 15.940 5.015 -8.127 1.00 95.00 184 CYS A O 1
ATOM 1506 N N . ALA A 1 185 ? 16.699 6.972 -7.334 1.00 94.56 185 ALA A N 1
ATOM 1507 C CA . ALA A 1 185 ? 17.388 6.374 -6.189 1.00 94.56 185 ALA A CA 1
ATOM 1508 C C . ALA A 1 185 ? 16.395 5.720 -5.217 1.00 94.56 185 ALA A C 1
ATOM 1510 O O . ALA A 1 185 ? 16.637 4.609 -4.744 1.00 94.56 185 ALA A O 1
ATOM 1511 N N . GLY A 1 186 ? 15.258 6.377 -4.965 1.00 92.62 186 GLY A N 1
ATOM 1512 C CA . GLY A 1 186 ? 14.167 5.846 -4.153 1.00 92.62 186 GLY A CA 1
ATOM 1513 C C . GLY A 1 186 ? 13.595 4.548 -4.706 1.00 92.62 186 GLY A C 1
ATOM 1514 O O . GLY A 1 186 ? 13.483 3.564 -3.975 1.00 92.62 186 GLY A O 1
ATOM 1515 N N . THR A 1 187 ? 13.315 4.533 -6.007 1.00 94.56 187 THR A N 1
ATOM 1516 C CA . THR A 1 187 ? 12.784 3.369 -6.723 1.00 94.56 187 THR A CA 1
ATOM 1517 C C . THR A 1 187 ? 13.787 2.221 -6.727 1.00 94.56 187 THR A C 1
ATOM 1519 O O . THR A 1 187 ? 13.466 1.124 -6.289 1.00 94.56 187 THR A O 1
ATOM 1522 N N . LEU A 1 188 ? 15.046 2.460 -7.106 1.00 94.75 188 LEU A N 1
ATOM 1523 C CA . LEU A 1 188 ? 16.071 1.413 -7.070 1.00 94.75 188 LEU A CA 1
ATOM 1524 C C . LEU A 1 188 ? 16.301 0.872 -5.657 1.00 94.75 188 LEU A C 1
ATOM 1526 O O . LEU A 1 188 ? 16.519 -0.325 -5.489 1.00 94.75 188 LEU A O 1
ATOM 1530 N N . PHE A 1 189 ? 16.245 1.721 -4.629 1.00 93.62 189 PHE A N 1
ATOM 1531 C CA . PHE A 1 189 ? 16.369 1.256 -3.252 1.00 93.62 189 PHE A CA 1
ATOM 1532 C C . PHE A 1 189 ? 15.178 0.385 -2.833 1.00 93.62 189 PHE A C 1
ATOM 1534 O O . PHE A 1 189 ? 15.374 -0.643 -2.188 1.00 93.62 189 PHE A O 1
ATOM 1541 N N . HIS A 1 190 ? 13.964 0.762 -3.231 1.00 94.19 190 HIS A N 1
ATOM 1542 C CA . HIS A 1 190 ? 12.758 -0.041 -3.044 1.00 94.19 190 HIS A CA 1
ATOM 1543 C C . HIS A 1 190 ? 12.901 -1.424 -3.709 1.00 94.19 190 HIS A C 1
ATOM 1545 O O . HIS A 1 190 ? 12.844 -2.444 -3.022 1.00 94.19 190 HIS A O 1
ATOM 1551 N N . GLU A 1 191 ? 13.240 -1.478 -4.999 1.00 93.81 191 GLU A N 1
ATOM 1552 C CA . GLU A 1 191 ? 13.453 -2.744 -5.719 1.00 93.81 191 GLU A CA 1
ATOM 1553 C C . GLU A 1 191 ? 14.595 -3.582 -5.120 1.00 93.81 191 GLU A C 1
ATOM 1555 O O . GLU A 1 191 ? 14.533 -4.813 -5.034 1.00 93.81 191 GLU A O 1
ATOM 1560 N N . TYR A 1 192 ? 15.658 -2.922 -4.656 1.00 92.38 192 TYR A N 1
ATOM 1561 C CA . TYR A 1 192 ? 16.752 -3.583 -3.955 1.00 92.38 192 TYR A CA 1
ATOM 1562 C C . TYR A 1 192 ? 16.260 -4.266 -2.674 1.00 92.38 192 TYR A C 1
ATOM 1564 O O . TYR A 1 192 ? 16.650 -5.402 -2.405 1.00 92.38 192 TYR A O 1
ATOM 1572 N N . LEU A 1 193 ? 15.395 -3.618 -1.887 1.00 91.50 193 LEU A N 1
ATOM 1573 C CA . LEU A 1 193 ? 14.861 -4.189 -0.649 1.00 91.50 193 LEU A CA 1
ATOM 1574 C C . LEU A 1 193 ? 13.969 -5.414 -0.898 1.00 91.50 193 LEU A C 1
ATOM 1576 O O . LEU A 1 193 ? 14.045 -6.357 -0.107 1.00 91.50 193 LEU A O 1
ATOM 1580 N N . HIS A 1 194 ? 13.216 -5.470 -2.003 1.00 91.00 194 HIS A N 1
ATOM 1581 C CA . HIS A 1 194 ? 12.519 -6.698 -2.417 1.00 91.00 194 HIS A CA 1
ATOM 1582 C C . HIS A 1 194 ? 13.488 -7.878 -2.528 1.00 91.00 194 HIS A C 1
ATOM 1584 O O . HIS A 1 194 ? 13.308 -8.916 -1.885 1.00 91.00 194 HIS A O 1
ATOM 1590 N N . LYS A 1 195 ? 14.587 -7.701 -3.276 1.00 87.88 195 LYS A N 1
ATOM 1591 C CA . LYS A 1 195 ? 15.631 -8.733 -3.418 1.00 87.88 195 LYS A CA 1
ATOM 1592 C C . LYS A 1 195 ? 16.295 -9.054 -2.093 1.00 87.88 195 LYS A C 1
ATOM 1594 O O . LYS A 1 195 ? 16.523 -10.217 -1.761 1.00 87.88 195 LYS A O 1
ATOM 1599 N N . ALA A 1 196 ? 16.638 -8.008 -1.362 1.00 86.88 196 ALA A N 1
ATOM 1600 C CA . ALA A 1 196 ? 17.543 -8.103 -0.248 1.00 86.88 196 ALA A CA 1
ATOM 1601 C C . ALA A 1 196 ? 16.892 -8.530 1.054 1.00 86.88 196 ALA A C 1
ATOM 1603 O O . ALA A 1 196 ? 17.626 -8.889 1.967 1.00 86.88 196 ALA A O 1
ATOM 1604 N N . LEU A 1 197 ? 15.565 -8.487 1.157 1.00 86.62 197 LEU A N 1
ATOM 1605 C CA . LEU A 1 197 ? 14.824 -8.944 2.329 1.00 86.62 197 LEU A CA 1
ATOM 1606 C C . LEU A 1 197 ? 13.941 -10.150 2.006 1.00 86.62 197 LEU A C 1
ATOM 1608 O O . LEU A 1 197 ? 13.743 -10.997 2.875 1.00 86.62 197 LEU A O 1
ATOM 1612 N N . ALA A 1 198 ? 13.427 -10.244 0.774 1.00 85.81 198 ALA A N 1
ATOM 1613 C CA . ALA A 1 198 ? 12.410 -11.209 0.361 1.00 85.81 198 ALA A CA 1
ATOM 1614 C C . ALA A 1 198 ? 11.307 -11.421 1.428 1.00 85.81 198 ALA A C 1
ATOM 1616 O O . ALA A 1 198 ? 11.080 -12.569 1.846 1.00 85.81 198 ALA A O 1
ATOM 1617 N N . PRO A 1 199 ? 10.625 -10.355 1.910 1.00 81.69 199 PRO A N 1
ATOM 1618 C CA . PRO A 1 199 ? 9.712 -10.437 3.054 1.00 81.69 199 PRO A CA 1
ATOM 1619 C C . PRO A 1 199 ? 8.637 -11.515 2.885 1.00 81.69 199 PRO A C 1
ATOM 1621 O O . PRO A 1 199 ? 8.309 -12.224 3.837 1.00 81.69 199 PRO A O 1
ATOM 1624 N N . ARG A 1 200 ? 8.152 -11.741 1.661 1.00 80.19 200 ARG A N 1
ATOM 1625 C CA . ARG A 1 200 ? 7.218 -12.829 1.347 1.00 80.19 200 ARG A CA 1
ATOM 1626 C C . ARG A 1 200 ? 7.680 -14.200 1.844 1.00 80.19 200 ARG A C 1
ATOM 1628 O O . ARG A 1 200 ? 6.871 -14.952 2.388 1.00 80.19 200 ARG A O 1
ATOM 1635 N N . LYS A 1 201 ? 8.969 -14.536 1.712 1.00 79.00 201 LYS A N 1
ATOM 1636 C CA . LYS A 1 201 ? 9.525 -15.828 2.170 1.00 79.00 201 LYS A CA 1
ATOM 1637 C C . LYS A 1 201 ? 9.553 -15.939 3.691 1.00 79.00 201 LYS A C 1
ATOM 1639 O O . LYS A 1 201 ? 9.481 -17.044 4.231 1.00 79.00 201 LYS A O 1
ATOM 1644 N N . PHE A 1 202 ? 9.683 -14.812 4.382 1.00 79.00 202 PHE A N 1
ATOM 1645 C CA . PHE A 1 202 ? 9.624 -14.763 5.836 1.00 79.00 202 PHE A CA 1
ATOM 1646 C C . PHE A 1 202 ? 8.221 -15.155 6.325 1.00 79.00 202 PHE A C 1
ATOM 1648 O O . PHE A 1 202 ? 8.080 -16.104 7.099 1.00 79.00 202 PHE A O 1
ATOM 1655 N N . PHE A 1 203 ? 7.177 -14.524 5.784 1.00 73.50 203 PHE A N 1
ATOM 1656 C CA . PHE A 1 203 ? 5.791 -14.811 6.171 1.00 73.50 203 PHE A CA 1
ATOM 1657 C C . PHE A 1 203 ? 5.269 -16.153 5.644 1.00 73.50 203 PHE A C 1
ATOM 1659 O O . PHE A 1 203 ? 4.471 -16.811 6.315 1.00 73.50 203 PHE A O 1
ATOM 1666 N N . SER A 1 204 ? 5.742 -16.624 4.486 1.00 68.88 204 SER A N 1
ATOM 1667 C CA . SER A 1 204 ? 5.345 -17.939 3.966 1.00 68.88 204 SER A CA 1
ATOM 1668 C C . SER A 1 204 ? 5.827 -19.085 4.865 1.00 68.88 204 SER A C 1
ATOM 1670 O O . SER A 1 204 ? 5.094 -20.052 5.077 1.00 68.88 204 SER A O 1
ATOM 1672 N N . LYS A 1 205 ? 7.030 -18.967 5.452 1.00 68.44 205 LYS A N 1
ATOM 1673 C CA . LYS A 1 205 ? 7.572 -19.938 6.426 1.00 68.44 205 LYS A CA 1
ATOM 1674 C C . LYS A 1 205 ? 6.750 -19.993 7.710 1.00 68.44 205 LYS A C 1
ATOM 1676 O O . LYS A 1 205 ? 6.655 -21.050 8.324 1.00 68.44 205 LYS A O 1
ATOM 1681 N N . TRP A 1 206 ? 6.149 -18.876 8.106 1.00 65.12 206 TRP A N 1
ATOM 1682 C CA . TRP A 1 206 ? 5.267 -18.808 9.271 1.00 65.12 206 TRP A CA 1
ATOM 1683 C C . TRP A 1 206 ? 3.912 -19.477 9.053 1.00 65.12 206 TRP A C 1
ATOM 1685 O O . TRP A 1 206 ? 3.193 -19.736 10.014 1.00 65.12 206 TRP A O 1
ATOM 1695 N N . ASN A 1 207 ? 3.563 -19.786 7.805 1.00 59.22 207 ASN A N 1
ATOM 1696 C CA . ASN A 1 207 ? 2.218 -20.202 7.451 1.00 59.22 207 ASN A CA 1
ATOM 1697 C C . ASN A 1 207 ? 2.202 -21.432 6.530 1.00 59.22 207 ASN A C 1
ATOM 1699 O O . ASN A 1 207 ? 1.413 -21.452 5.599 1.00 59.22 207 ASN A O 1
ATOM 1703 N N . ASN A 1 208 ? 3.074 -22.431 6.760 1.00 56.62 208 ASN A N 1
ATOM 1704 C CA . ASN A 1 208 ? 3.092 -23.786 6.154 1.00 56.62 208 ASN A CA 1
ATOM 1705 C C . ASN A 1 208 ? 2.693 -23.926 4.656 1.00 56.62 208 ASN A C 1
ATOM 1707 O O . ASN A 1 208 ? 2.286 -25.004 4.237 1.00 56.62 208 ASN A O 1
ATOM 1711 N N . GLY A 1 209 ? 2.802 -22.880 3.833 1.00 53.28 209 GLY A N 1
ATOM 1712 C CA . GLY A 1 209 ? 2.362 -22.863 2.430 1.00 53.28 209 GLY A CA 1
ATOM 1713 C C . GLY A 1 209 ? 0.846 -22.738 2.187 1.00 53.28 209 GLY A C 1
ATOM 1714 O O . GLY A 1 209 ? 0.472 -22.088 1.218 1.00 53.28 209 GLY A O 1
ATOM 1715 N N . ASP A 1 210 ? -0.012 -23.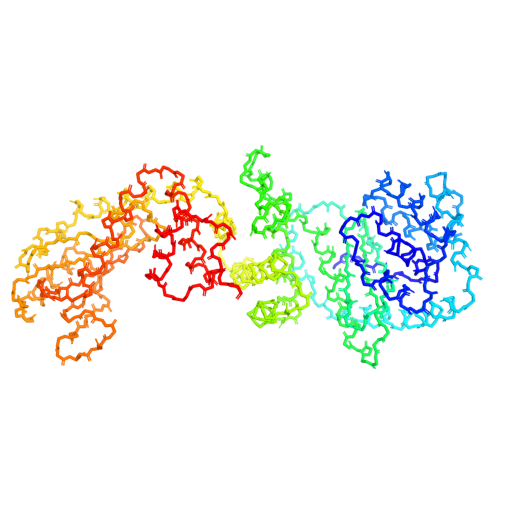268 3.066 1.00 56.03 210 ASP A N 1
ATOM 1716 C CA . ASP A 1 210 ? -1.486 -23.264 2.904 1.00 56.03 210 ASP A CA 1
ATOM 1717 C C . ASP A 1 210 ? -2.213 -22.169 3.719 1.00 56.03 210 ASP A C 1
ATOM 1719 O O . ASP A 1 210 ? -3.444 -22.137 3.799 1.00 56.03 210 ASP A O 1
ATOM 1723 N N . GLY A 1 211 ? -1.470 -21.301 4.406 1.00 66.38 211 GLY A N 1
ATOM 1724 C CA . GLY A 1 211 ? -2.042 -20.288 5.292 1.00 66.38 211 GLY A CA 1
ATOM 1725 C C . GLY A 1 211 ? -2.433 -18.972 4.608 1.00 66.38 211 GLY A C 1
ATOM 1726 O O . GLY A 1 211 ? -2.213 -18.775 3.419 1.00 66.38 211 GLY A O 1
ATOM 1727 N N . TYR A 1 212 ? -2.980 -18.040 5.398 1.00 71.25 212 TYR A N 1
ATOM 1728 C CA . TYR A 1 212 ? -3.461 -16.700 5.006 1.00 71.25 212 TYR A CA 1
ATOM 1729 C C . TYR A 1 212 ? -2.694 -16.008 3.863 1.00 71.25 212 TYR A C 1
ATOM 1731 O O . TYR A 1 212 ? -3.304 -15.506 2.926 1.00 71.25 212 TYR A O 1
ATOM 1739 N N . TYR A 1 213 ? -1.360 -16.008 3.916 1.00 74.12 213 TYR A N 1
ATOM 1740 C CA . TYR A 1 213 ? -0.513 -15.305 2.949 1.00 74.12 213 TYR A CA 1
ATOM 1741 C C . TYR A 1 213 ? -0.559 -15.890 1.526 1.00 74.12 213 TYR A C 1
ATOM 1743 O O . TYR A 1 213 ? -0.215 -15.191 0.580 1.00 74.12 213 TYR A O 1
ATOM 1751 N N . GLY A 1 214 ? -1.005 -17.139 1.356 1.00 69.06 214 GLY A N 1
ATOM 1752 C CA . GLY A 1 214 ? -1.194 -17.771 0.046 1.00 69.06 214 GLY A CA 1
ATOM 1753 C C . GLY A 1 214 ? -2.540 -17.464 -0.622 1.00 69.06 214 GLY A C 1
ATOM 1754 O O . GLY A 1 214 ? -2.775 -17.913 -1.742 1.00 69.06 214 GLY A O 1
ATOM 1755 N N . VAL A 1 215 ? -3.437 -16.732 0.047 1.00 72.44 215 VAL A N 1
ATOM 1756 C CA . VAL A 1 215 ? -4.771 -16.388 -0.467 1.00 72.44 215 VAL A CA 1
ATOM 1757 C C . VAL A 1 215 ? -4.700 -15.118 -1.321 1.00 72.44 215 VAL A C 1
ATOM 1759 O O . VAL A 1 215 ? -4.007 -14.169 -0.963 1.00 72.44 215 VAL A O 1
ATOM 1762 N N . THR A 1 216 ? -5.445 -15.082 -2.425 1.00 73.69 216 THR A N 1
ATOM 1763 C CA . THR A 1 216 ? -5.674 -13.877 -3.244 1.00 73.69 216 THR A CA 1
ATOM 1764 C C . THR A 1 216 ? -6.885 -13.103 -2.711 1.00 73.69 216 THR A C 1
ATOM 1766 O O . THR A 1 216 ? -7.910 -13.714 -2.400 1.00 73.69 216 THR A O 1
ATOM 1769 N N . GLN A 1 217 ? -6.803 -11.772 -2.617 1.00 69.62 217 GLN A N 1
ATOM 1770 C CA . GLN A 1 217 ? -7.929 -10.899 -2.231 1.00 69.62 217 GLN A CA 1
ATOM 1771 C C . GLN A 1 217 ? -8.094 -9.791 -3.276 1.00 69.62 217 GLN A C 1
ATOM 1773 O O . GLN A 1 217 ? -7.663 -8.667 -3.015 1.00 69.62 217 GLN A O 1
ATOM 1778 N N . PRO A 1 218 ? -8.715 -10.072 -4.436 1.00 66.19 218 PRO A N 1
ATOM 1779 C CA . PRO A 1 218 ? -8.744 -9.150 -5.574 1.00 66.19 218 PRO A CA 1
ATOM 1780 C C . PRO A 1 218 ? -9.304 -7.759 -5.251 1.00 66.19 218 PRO A C 1
ATOM 1782 O O . PRO A 1 218 ? -8.978 -6.789 -5.926 1.00 66.19 218 PRO A O 1
ATOM 1785 N N . GLU A 1 219 ? -10.137 -7.640 -4.213 1.00 57.56 219 GLU A N 1
ATOM 1786 C CA . GLU A 1 219 ? -10.698 -6.368 -3.746 1.00 57.56 219 GLU A CA 1
ATOM 1787 C C . GLU A 1 219 ? -9.709 -5.500 -2.942 1.00 57.56 219 GLU A C 1
ATOM 1789 O O . GLU A 1 219 ? -10.049 -4.381 -2.562 1.00 57.56 219 GLU A O 1
ATOM 1794 N N . ILE A 1 220 ? -8.528 -6.028 -2.617 1.00 61.53 220 ILE A N 1
ATOM 1795 C CA . ILE A 1 220 ? -7.458 -5.365 -1.853 1.00 61.53 220 ILE A CA 1
ATOM 1796 C C . ILE A 1 220 ? -6.164 -5.360 -2.677 1.00 61.53 220 ILE A C 1
ATOM 1798 O O . ILE A 1 220 ? -5.523 -4.319 -2.835 1.00 61.53 220 ILE A O 1
ATOM 1802 N N . TYR A 1 221 ? -5.797 -6.533 -3.192 1.00 67.12 221 TYR A N 1
ATOM 1803 C CA . TYR A 1 221 ? -4.619 -6.777 -4.008 1.00 67.12 221 TYR A CA 1
ATOM 1804 C C . TYR A 1 221 ? -4.950 -7.872 -5.033 1.00 67.12 221 TYR A C 1
ATOM 1806 O O . TYR A 1 221 ? -5.409 -8.946 -4.632 1.00 67.12 221 TYR A O 1
ATOM 1814 N N . PRO A 1 222 ? -4.769 -7.628 -6.340 1.00 64.06 222 PRO A N 1
ATOM 1815 C CA . PRO A 1 222 ? -5.089 -8.617 -7.369 1.00 64.06 222 PRO A CA 1
ATOM 1816 C C . PRO A 1 222 ? -4.267 -9.910 -7.235 1.00 64.06 222 PRO A C 1
ATOM 1818 O O . PRO A 1 222 ? -4.751 -10.963 -7.652 1.00 64.06 222 PRO A O 1
ATOM 1821 N N . ASP A 1 223 ? -3.094 -9.849 -6.597 1.00 75.88 223 ASP A N 1
ATOM 1822 C CA . ASP A 1 223 ? -2.223 -11.002 -6.344 1.00 75.88 223 ASP A CA 1
ATOM 1823 C C . ASP A 1 223 ? -2.366 -11.575 -4.919 1.00 75.88 223 ASP A C 1
ATOM 1825 O O . ASP A 1 223 ? -3.359 -11.361 -4.212 1.00 75.88 223 ASP A O 1
ATOM 1829 N N . GLN A 1 224 ? -1.395 -12.387 -4.491 1.00 78.50 224 GLN A N 1
ATOM 1830 C CA . GLN A 1 224 ? -1.425 -13.006 -3.169 1.00 78.50 224 GLN A CA 1
ATOM 1831 C C . GLN A 1 224 ? -1.244 -11.943 -2.081 1.00 78.50 224 GLN A C 1
ATOM 1833 O O . GLN A 1 224 ? -0.504 -10.976 -2.242 1.00 78.50 224 GLN A O 1
ATOM 1838 N N . ILE A 1 225 ? -1.857 -12.151 -0.913 1.00 77.62 225 ILE A N 1
ATOM 1839 C CA . ILE A 1 225 ? -1.663 -11.255 0.239 1.00 77.62 225 ILE A CA 1
ATOM 1840 C C . ILE A 1 225 ? -0.182 -11.163 0.635 1.00 77.62 225 ILE A C 1
ATOM 1842 O O . ILE A 1 225 ? 0.251 -10.133 1.145 1.00 77.62 225 ILE A O 1
ATOM 1846 N N . ALA A 1 226 ? 0.607 -12.216 0.402 1.00 79.69 226 ALA A N 1
ATOM 1847 C CA . ALA A 1 226 ? 2.049 -12.163 0.612 1.00 79.69 226 ALA A CA 1
ATOM 1848 C C . ALA A 1 226 ? 2.734 -11.053 -0.199 1.00 79.69 226 ALA A C 1
ATOM 1850 O O . ALA A 1 226 ? 3.638 -10.415 0.333 1.00 79.69 226 ALA A O 1
ATOM 1851 N N . ASP A 1 227 ? 2.288 -10.818 -1.435 1.00 83.50 227 ASP A N 1
ATOM 1852 C CA . ASP A 1 227 ? 2.848 -9.792 -2.315 1.00 83.50 227 ASP A CA 1
ATOM 1853 C C . ASP A 1 227 ? 2.463 -8.396 -1.786 1.00 83.50 227 ASP A C 1
ATOM 1855 O O . ASP A 1 227 ? 3.326 -7.555 -1.572 1.00 83.50 227 ASP A O 1
ATOM 1859 N N . PHE A 1 228 ? 1.203 -8.192 -1.377 1.00 86.19 228 PHE A N 1
ATOM 1860 C CA . PHE A 1 228 ? 0.776 -6.959 -0.692 1.00 86.19 228 PHE A CA 1
ATOM 1861 C C . PHE A 1 228 ? 1.588 -6.653 0.579 1.00 86.19 228 PHE A C 1
ATOM 1863 O O . PHE A 1 228 ? 1.951 -5.511 0.853 1.00 86.19 228 PHE A O 1
ATOM 1870 N N . VAL A 1 229 ? 1.833 -7.671 1.402 1.00 87.44 229 VAL A N 1
ATOM 1871 C CA . VAL A 1 229 ? 2.592 -7.542 2.655 1.00 87.44 229 VAL A CA 1
ATOM 1872 C C . VAL A 1 229 ? 4.036 -7.160 2.378 1.00 87.44 229 VAL A C 1
ATOM 1874 O O . VAL A 1 229 ? 4.600 -6.320 3.081 1.00 87.44 229 VAL A O 1
ATOM 1877 N N . GLU A 1 230 ? 4.621 -7.789 1.365 1.00 90.62 230 GLU A N 1
ATOM 1878 C CA . GLU A 1 230 ? 5.948 -7.462 0.882 1.00 90.62 230 GLU A CA 1
ATOM 1879 C C . GLU A 1 230 ? 6.020 -5.993 0.447 1.00 90.62 230 GLU A C 1
ATOM 1881 O O . GLU A 1 230 ? 6.825 -5.261 1.022 1.00 90.62 230 GLU A O 1
ATOM 1886 N N . GLU A 1 231 ? 5.111 -5.528 -0.413 1.00 92.00 231 GLU A N 1
ATOM 1887 C CA . GLU A 1 231 ? 5.023 -4.119 -0.830 1.00 92.00 231 GLU A CA 1
ATOM 1888 C C . GLU A 1 231 ? 4.924 -3.152 0.355 1.00 92.00 231 GLU A C 1
ATOM 1890 O O . GLU A 1 231 ? 5.652 -2.161 0.437 1.00 92.00 231 GLU A O 1
ATOM 1895 N N . VAL A 1 232 ? 4.062 -3.446 1.336 1.00 92.25 232 VAL A N 1
ATOM 1896 C CA . VAL A 1 232 ? 3.910 -2.590 2.522 1.00 92.25 232 VAL A CA 1
ATOM 1897 C C . VAL A 1 232 ? 5.213 -2.491 3.311 1.00 92.25 232 VAL A C 1
ATOM 1899 O O . VAL A 1 232 ? 5.568 -1.404 3.776 1.00 92.25 232 VAL A O 1
ATOM 1902 N N . ILE A 1 233 ? 5.926 -3.601 3.499 1.00 92.44 233 ILE A N 1
ATOM 1903 C CA . ILE A 1 233 ? 7.194 -3.600 4.237 1.00 92.44 233 ILE A CA 1
ATOM 1904 C C . ILE A 1 233 ? 8.245 -2.820 3.464 1.00 92.44 233 ILE A C 1
ATOM 1906 O O . ILE A 1 233 ? 8.895 -1.949 4.045 1.00 92.44 233 ILE A O 1
ATOM 1910 N N . VAL A 1 234 ? 8.390 -3.100 2.171 1.00 93.56 234 VAL A N 1
ATOM 1911 C CA . VAL A 1 234 ? 9.397 -2.459 1.332 1.00 93.56 234 VAL A CA 1
ATOM 1912 C C . VAL A 1 234 ? 9.132 -0.958 1.261 1.00 93.56 234 VAL A C 1
ATOM 1914 O O . VAL A 1 234 ? 10.021 -0.200 1.632 1.00 93.56 234 VAL A O 1
ATOM 1917 N N . HIS A 1 235 ? 7.911 -0.505 0.955 1.00 94.44 235 HIS A N 1
ATOM 1918 C CA . HIS A 1 235 ? 7.566 0.924 0.976 1.00 94.44 235 HIS A CA 1
ATOM 1919 C C . HIS A 1 235 ? 7.761 1.589 2.344 1.00 94.44 235 HIS A C 1
ATOM 1921 O O . HIS A 1 235 ? 8.174 2.749 2.419 1.00 94.44 235 HIS A O 1
ATOM 1927 N N . SER A 1 236 ? 7.476 0.882 3.442 1.00 93.75 236 SER A N 1
ATOM 1928 C CA . SER A 1 236 ? 7.718 1.418 4.786 1.00 93.75 236 SER A CA 1
ATOM 1929 C C . SER A 1 236 ? 9.202 1.696 5.015 1.00 93.75 236 SER A C 1
ATOM 1931 O O . SER A 1 236 ? 9.556 2.744 5.557 1.00 93.75 236 SER A O 1
ATOM 1933 N N . LEU A 1 237 ? 10.065 0.768 4.598 1.00 92.12 237 LEU A N 1
ATOM 1934 C CA . LEU A 1 237 ? 11.511 0.866 4.761 1.00 92.12 237 LEU A CA 1
ATOM 1935 C C . LEU A 1 237 ? 12.120 1.880 3.787 1.00 92.12 237 LEU A C 1
ATOM 1937 O O . LEU A 1 237 ? 12.814 2.790 4.235 1.00 92.12 237 LEU A O 1
ATOM 1941 N N . SER A 1 238 ? 11.830 1.772 2.488 1.00 92.38 238 SER A N 1
ATOM 1942 C CA . SER A 1 238 ? 12.367 2.668 1.465 1.00 92.38 238 SER A CA 1
ATOM 1943 C C . SER A 1 238 ? 11.786 4.072 1.599 1.00 92.38 238 SER A C 1
ATOM 1945 O O . SER A 1 238 ? 12.466 5.004 2.022 1.00 92.38 238 SER A O 1
ATOM 1947 N N . ASN A 1 239 ? 10.513 4.247 1.272 1.00 91.56 239 ASN A N 1
ATOM 1948 C CA . ASN A 1 239 ? 9.941 5.567 1.044 1.00 91.56 239 ASN A CA 1
ATOM 1949 C C . ASN A 1 239 ? 9.784 6.352 2.350 1.00 91.56 239 ASN A C 1
ATOM 1951 O O . ASN A 1 239 ? 10.133 7.528 2.407 1.00 91.56 239 ASN A O 1
ATOM 1955 N N . VAL A 1 240 ? 9.296 5.715 3.419 1.00 92.62 240 VAL A N 1
ATOM 1956 C CA . VAL A 1 240 ? 8.977 6.437 4.663 1.00 92.62 240 VAL A CA 1
ATOM 1957 C C . VAL A 1 240 ? 10.164 6.517 5.616 1.00 92.62 240 VAL A C 1
ATOM 1959 O O . VAL A 1 240 ? 10.466 7.591 6.133 1.00 92.62 240 VAL A O 1
ATOM 1962 N N . ILE A 1 241 ? 10.826 5.397 5.912 1.00 90.81 241 ILE A N 1
ATOM 1963 C CA . ILE A 1 241 ? 11.904 5.386 6.908 1.00 90.81 241 ILE A CA 1
ATOM 1964 C C . ILE A 1 241 ? 13.196 5.967 6.328 1.00 90.81 241 ILE A C 1
ATOM 1966 O O . ILE A 1 241 ? 13.817 6.790 6.999 1.00 90.81 241 ILE A O 1
ATOM 1970 N N . THR A 1 242 ? 13.575 5.589 5.105 1.00 88.19 242 THR A N 1
ATOM 1971 C CA . THR A 1 242 ? 14.814 6.073 4.481 1.00 88.19 242 THR A CA 1
ATOM 1972 C C . THR A 1 242 ? 14.643 7.438 3.818 1.00 88.19 242 THR A C 1
ATOM 1974 O O . THR A 1 242 ? 15.446 8.332 4.079 1.00 88.19 242 THR A O 1
ATOM 1977 N N . PHE A 1 243 ? 13.600 7.632 3.005 1.00 88.50 243 PHE A N 1
ATOM 1978 C CA . PHE A 1 243 ? 13.401 8.886 2.257 1.00 88.50 243 PHE A CA 1
ATOM 1979 C C . PHE A 1 243 ? 12.458 9.894 2.928 1.00 88.50 243 PHE A C 1
ATOM 1981 O O . PHE A 1 243 ? 12.325 11.020 2.451 1.00 88.50 243 PHE A O 1
ATOM 1988 N N . GLY A 1 244 ? 11.849 9.547 4.067 1.00 91.56 244 GLY A N 1
ATOM 1989 C CA . GLY A 1 244 ? 11.055 10.490 4.857 1.00 91.56 244 GLY A CA 1
ATOM 1990 C C . GLY A 1 244 ? 9.725 10.898 4.219 1.00 91.56 244 GLY A C 1
ATOM 1991 O O . GLY A 1 244 ? 9.191 11.950 4.573 1.00 91.56 244 GLY A O 1
ATOM 1992 N N . GLU A 1 245 ? 9.184 10.106 3.291 1.00 92.44 245 GLU A N 1
ATOM 1993 C CA . GLU A 1 245 ? 7.870 10.372 2.708 1.00 92.44 245 GLU A CA 1
ATOM 1994 C C . GLU A 1 245 ? 6.762 10.357 3.774 1.00 92.44 245 GLU A C 1
ATOM 1996 O O . GLU A 1 245 ? 6.796 9.567 4.719 1.00 92.44 245 GLU A O 1
ATOM 2001 N N . ASP A 1 246 ? 5.742 11.205 3.601 1.00 93.31 246 ASP A N 1
ATOM 2002 C CA . ASP A 1 246 ? 4.535 11.179 4.431 1.00 93.31 246 ASP A CA 1
ATOM 2003 C C . ASP A 1 246 ? 3.532 10.144 3.885 1.00 93.31 246 ASP A C 1
ATOM 2005 O O . ASP A 1 246 ? 2.853 10.414 2.883 1.00 93.31 246 ASP A O 1
ATOM 2009 N N . PRO A 1 247 ? 3.371 8.976 4.538 1.00 91.81 247 PRO A N 1
ATOM 2010 C CA . PRO A 1 247 ? 2.466 7.943 4.049 1.00 91.81 247 PRO A CA 1
ATOM 2011 C C . PRO A 1 247 ? 1.001 8.389 4.085 1.00 91.81 247 PRO A C 1
ATOM 2013 O O . PRO A 1 247 ? 0.201 7.936 3.264 1.00 91.81 247 PRO A O 1
ATOM 2016 N N . LYS A 1 248 ? 0.628 9.300 4.996 1.00 86.50 248 LYS A N 1
ATOM 2017 C CA . LYS A 1 248 ? -0.742 9.812 5.062 1.00 86.50 248 LYS A CA 1
ATOM 2018 C C . LYS A 1 248 ? -1.024 10.708 3.860 1.00 86.50 248 LYS A C 1
ATOM 2020 O O . LYS A 1 248 ? -1.995 10.452 3.148 1.00 86.50 248 LYS A O 1
ATOM 2025 N N . GLY A 1 249 ? -0.146 11.675 3.594 1.00 89.50 249 GLY A N 1
ATOM 2026 C CA . GLY A 1 249 ? -0.215 12.531 2.411 1.00 89.50 249 GLY A CA 1
ATOM 2027 C C . GLY A 1 249 ? -0.248 11.738 1.101 1.00 89.50 249 GLY A C 1
ATOM 2028 O O . GLY A 1 249 ? -1.061 12.043 0.231 1.00 89.50 249 GLY A O 1
ATOM 2029 N N . LYS A 1 250 ? 0.551 10.666 0.976 1.00 89.75 250 LYS A N 1
ATOM 2030 C CA . LYS A 1 250 ? 0.491 9.750 -0.180 1.00 89.75 250 LYS A CA 1
ATOM 2031 C C . LYS A 1 250 ? -0.854 9.028 -0.280 1.00 89.75 250 LYS A C 1
ATOM 2033 O O . LYS A 1 250 ? -1.436 9.007 -1.362 1.00 89.75 250 LYS A O 1
ATOM 2038 N N . SER A 1 251 ? -1.377 8.488 0.825 1.00 84.69 251 SER A N 1
ATOM 2039 C CA . SER A 1 251 ? -2.687 7.817 0.820 1.00 84.69 251 SER A CA 1
ATOM 2040 C C . SER A 1 251 ? -3.814 8.755 0.376 1.00 84.69 251 SER A C 1
ATOM 2042 O O . SER A 1 251 ? -4.639 8.379 -0.456 1.00 84.69 251 SER A O 1
ATOM 2044 N N . ASP A 1 252 ? -3.804 9.998 0.865 1.00 81.81 252 ASP A N 1
ATOM 2045 C CA . ASP A 1 252 ? -4.814 10.997 0.529 1.00 81.81 252 ASP A CA 1
ATOM 2046 C C . ASP A 1 252 ? -4.647 11.478 -0.929 1.00 81.81 252 ASP A C 1
ATOM 2048 O O . ASP A 1 252 ? -5.645 11.692 -1.616 1.00 81.81 252 ASP A O 1
ATOM 2052 N N . LYS A 1 253 ? -3.410 11.580 -1.447 1.00 89.25 253 LYS A N 1
ATOM 2053 C CA . LYS A 1 253 ? -3.144 11.867 -2.869 1.00 89.25 253 LYS A CA 1
ATOM 2054 C C . LYS A 1 253 ? -3.780 10.807 -3.772 1.00 89.25 253 LYS A C 1
ATOM 2056 O O . LYS A 1 253 ? -4.557 11.163 -4.651 1.00 89.25 253 LYS A O 1
ATOM 2061 N N . TYR A 1 254 ? -3.488 9.526 -3.544 1.00 85.00 254 TYR A N 1
ATOM 2062 C CA . TYR A 1 254 ? -3.982 8.443 -4.403 1.00 85.00 254 TYR A CA 1
ATOM 2063 C C . TYR A 1 254 ? -5.497 8.261 -4.335 1.00 85.00 254 TYR A C 1
ATOM 2065 O O . TYR A 1 254 ? -6.123 7.965 -5.350 1.00 85.00 254 TYR A O 1
ATOM 2073 N N . LEU A 1 255 ? -6.112 8.494 -3.172 1.00 79.00 255 LEU A N 1
ATOM 2074 C CA . LEU A 1 255 ? -7.570 8.452 -3.044 1.00 79.00 255 LEU A CA 1
ATOM 2075 C C . LEU A 1 255 ? -8.269 9.475 -3.956 1.00 79.00 255 LEU A C 1
ATOM 2077 O O . LEU A 1 255 ? -9.389 9.229 -4.400 1.00 79.00 255 LEU A O 1
ATOM 2081 N N . ASN A 1 256 ? -7.605 10.597 -4.243 1.00 81.94 256 ASN A N 1
ATOM 2082 C CA . ASN A 1 256 ? -8.137 11.696 -5.045 1.00 81.94 256 ASN A CA 1
ATOM 2083 C C . ASN A 1 256 ? -7.576 11.737 -6.481 1.00 81.94 256 ASN A C 1
ATOM 2085 O O . ASN A 1 256 ? -7.856 12.686 -7.209 1.00 81.94 256 ASN A O 1
ATOM 2089 N N . ASP A 1 257 ? -6.785 10.744 -6.900 1.00 83.19 257 ASP A N 1
ATOM 2090 C CA . ASP A 1 257 ? -6.173 10.734 -8.231 1.00 83.19 257 ASP A CA 1
ATOM 2091 C C . ASP A 1 257 ? -7.158 10.215 -9.291 1.00 83.19 257 ASP A C 1
ATOM 2093 O O . ASP A 1 257 ? -7.404 9.012 -9.430 1.00 83.19 257 ASP A O 1
ATOM 2097 N N . GLU A 1 258 ? -7.761 11.139 -10.037 1.00 85.62 258 GLU A N 1
ATOM 2098 C CA . GLU A 1 258 ? -8.738 10.825 -11.084 1.00 85.62 258 GLU A CA 1
ATOM 2099 C C . GLU A 1 258 ? -8.129 10.094 -12.290 1.00 85.62 258 GLU A C 1
ATOM 2101 O O . GLU A 1 258 ? -8.879 9.475 -13.046 1.00 85.62 258 GLU A O 1
ATOM 2106 N N . SER A 1 259 ? -6.799 10.118 -12.458 1.00 79.38 259 SER A N 1
ATOM 2107 C CA . SER A 1 259 ? -6.124 9.394 -13.543 1.00 79.38 259 SER A CA 1
ATOM 2108 C C . SER A 1 259 ? -6.100 7.880 -13.322 1.00 79.38 259 SER A C 1
ATOM 2110 O O . SER A 1 259 ? -6.024 7.116 -14.282 1.00 79.38 259 SER A O 1
ATOM 2112 N N . LEU A 1 260 ? -6.224 7.445 -12.067 1.00 75.81 260 LEU A N 1
ATOM 2113 C CA . LEU A 1 260 ? -6.267 6.038 -11.699 1.00 75.81 260 LEU A CA 1
ATOM 2114 C C . LEU A 1 260 ? -7.679 5.464 -11.846 1.00 75.81 260 LEU A C 1
ATOM 2116 O O . LEU A 1 260 ? -8.695 6.137 -11.638 1.00 75.81 260 LEU A O 1
ATOM 2120 N N . SER A 1 261 ? -7.774 4.170 -12.131 1.00 75.69 261 SER A N 1
ATOM 2121 C CA . SER A 1 261 ? -9.034 3.450 -11.991 1.00 75.69 261 SER A CA 1
ATOM 2122 C C . SER A 1 261 ? -9.470 3.402 -10.523 1.00 75.69 261 SER A C 1
ATOM 2124 O O . SER A 1 261 ? -8.688 3.558 -9.583 1.00 75.69 261 SER A O 1
ATOM 2126 N N . LYS A 1 262 ? -10.759 3.139 -10.296 1.00 71.81 262 LYS A N 1
ATOM 2127 C CA . LYS A 1 262 ? -11.309 2.994 -8.941 1.00 71.81 262 LYS A CA 1
ATOM 2128 C C . LYS A 1 262 ? -10.595 1.905 -8.129 1.00 71.81 262 LYS A C 1
ATOM 2130 O O . LYS A 1 262 ? -10.404 2.085 -6.930 1.00 71.81 262 LYS A O 1
ATOM 2135 N N . ILE A 1 263 ? -10.225 0.802 -8.780 1.00 69.12 263 ILE A N 1
ATOM 2136 C CA . ILE A 1 263 ? -9.533 -0.323 -8.143 1.00 69.12 263 ILE A CA 1
ATOM 2137 C C . ILE A 1 263 ? -8.109 0.093 -7.762 1.00 69.12 263 ILE A C 1
ATOM 2139 O O . ILE A 1 263 ? -7.711 -0.124 -6.624 1.00 69.12 263 ILE A O 1
ATOM 2143 N N . GLU A 1 264 ? -7.380 0.768 -8.655 1.00 74.12 264 GLU A N 1
ATOM 2144 C CA . GLU A 1 264 ? -6.026 1.271 -8.373 1.00 74.12 264 GLU A CA 1
ATOM 2145 C C . GLU A 1 264 ? -6.022 2.298 -7.236 1.00 74.12 264 GLU A C 1
ATOM 2147 O O . GLU A 1 264 ? -5.224 2.181 -6.308 1.00 74.12 264 GLU A O 1
ATOM 2152 N N . ARG A 1 265 ? -6.959 3.259 -7.240 1.00 78.25 265 ARG A N 1
ATOM 2153 C CA . ARG A 1 265 ? -7.105 4.223 -6.135 1.00 78.25 265 ARG A CA 1
ATOM 2154 C C . ARG A 1 265 ? -7.283 3.525 -4.793 1.00 78.25 265 ARG A C 1
ATOM 2156 O O . ARG A 1 265 ? -6.640 3.890 -3.813 1.00 78.25 265 ARG A O 1
ATOM 2163 N N . GLN A 1 266 ? -8.168 2.531 -4.746 1.00 70.56 266 GLN A N 1
ATOM 2164 C CA . GLN A 1 266 ? -8.417 1.747 -3.540 1.00 70.56 266 GLN A CA 1
ATOM 2165 C C . GLN A 1 266 ? -7.170 0.983 -3.118 1.00 70.56 266 GLN A C 1
ATOM 2167 O O . GLN A 1 266 ? -6.762 1.080 -1.964 1.00 70.56 266 GLN A O 1
ATOM 2172 N N . HIS A 1 267 ? -6.553 0.275 -4.057 1.00 79.62 267 HIS A N 1
ATOM 2173 C CA . HIS A 1 267 ? -5.340 -0.489 -3.843 1.00 79.62 267 HIS A CA 1
ATOM 2174 C C . HIS A 1 267 ? -4.231 0.370 -3.203 1.00 79.62 267 HIS A C 1
ATOM 2176 O O . HIS A 1 267 ? -3.782 0.072 -2.091 1.00 79.62 267 HIS A O 1
ATOM 2182 N N . TYR A 1 268 ? -3.869 1.493 -3.833 1.00 82.75 268 TYR A N 1
ATOM 2183 C CA . TYR A 1 268 ? -2.839 2.392 -3.312 1.00 82.75 268 TYR A CA 1
ATOM 2184 C C . TYR A 1 268 ? -3.244 3.038 -1.985 1.00 82.75 268 TYR A C 1
ATOM 2186 O O . TYR A 1 268 ? -2.419 3.146 -1.076 1.00 82.75 268 TYR A O 1
ATOM 2194 N N . PHE A 1 269 ? -4.511 3.431 -1.825 1.00 83.25 269 PHE A N 1
ATOM 2195 C CA . PHE A 1 269 ? -5.011 3.960 -0.557 1.00 83.25 269 PHE A CA 1
ATOM 2196 C C . PHE A 1 269 ? -4.827 2.954 0.592 1.00 83.25 269 PHE A C 1
ATOM 2198 O O . PHE A 1 269 ? -4.280 3.307 1.641 1.00 83.25 269 PHE A O 1
ATOM 2205 N N . TYR A 1 270 ? -5.231 1.695 0.389 1.00 79.38 270 TYR A N 1
ATOM 2206 C CA . TYR A 1 270 ? -5.097 0.626 1.382 1.00 79.38 270 TYR A CA 1
ATOM 2207 C C . TYR A 1 270 ? -3.633 0.322 1.705 1.00 79.38 270 TYR A C 1
ATOM 2209 O O . TYR A 1 270 ? -3.277 0.198 2.881 1.00 79.38 270 TYR A O 1
ATOM 2217 N N . MET A 1 271 ? -2.779 0.248 0.684 1.00 88.62 271 MET A N 1
ATOM 2218 C CA . MET A 1 271 ? -1.347 0.023 0.851 1.00 88.62 271 MET A CA 1
ATOM 2219 C C . MET A 1 271 ? -0.713 1.120 1.713 1.00 88.62 271 MET A C 1
ATOM 2221 O O . MET A 1 271 ? -0.160 0.824 2.771 1.00 88.62 271 MET A O 1
ATOM 2225 N N . TRP A 1 272 ? -0.872 2.395 1.343 1.00 89.56 272 TRP A N 1
ATOM 2226 C CA . TRP A 1 272 ? -0.240 3.514 2.054 1.00 89.56 272 TRP A CA 1
ATOM 2227 C C . TRP A 1 272 ? -0.778 3.729 3.472 1.00 89.56 272 TRP A C 1
ATOM 2229 O O . TRP A 1 272 ? -0.028 4.096 4.381 1.00 89.56 272 TRP A O 1
ATOM 2239 N N . ARG A 1 273 ? -2.058 3.436 3.717 1.00 84.94 273 ARG A N 1
ATOM 2240 C CA . ARG A 1 273 ? -2.605 3.416 5.082 1.00 84.94 273 ARG A CA 1
ATOM 2241 C C . ARG A 1 273 ? -2.034 2.282 5.926 1.00 84.94 273 ARG A C 1
ATOM 2243 O O . ARG A 1 273 ? -1.847 2.461 7.130 1.00 84.94 273 ARG A O 1
ATOM 2250 N N . THR A 1 274 ? -1.752 1.136 5.315 1.00 87.50 274 THR A N 1
ATOM 2251 C CA . THR A 1 274 ? -1.099 0.022 6.010 1.00 87.50 274 THR A CA 1
ATOM 2252 C C . THR A 1 274 ? 0.368 0.341 6.283 1.00 87.50 274 THR A C 1
ATOM 2254 O O . THR A 1 274 ? 0.824 0.123 7.401 1.00 87.50 274 THR A O 1
ATOM 2257 N N . VAL A 1 275 ? 1.074 0.968 5.334 1.00 92.75 275 VAL A N 1
ATOM 2258 C CA . VAL A 1 275 ? 2.428 1.518 5.530 1.00 92.75 275 VAL A CA 1
ATOM 2259 C C . VAL A 1 275 ? 2.461 2.450 6.743 1.00 92.75 275 VAL A C 1
ATOM 2261 O O . VAL A 1 275 ? 3.275 2.257 7.643 1.00 92.75 275 VAL A O 1
ATOM 2264 N N . ALA A 1 276 ? 1.528 3.402 6.848 1.00 90.50 276 ALA A N 1
ATOM 2265 C CA . ALA A 1 276 ? 1.463 4.321 7.989 1.00 90.50 276 ALA A CA 1
ATOM 2266 C C . ALA A 1 276 ? 1.356 3.605 9.354 1.00 90.50 276 ALA A C 1
ATOM 2268 O O . ALA A 1 276 ? 1.873 4.102 10.355 1.00 90.50 276 ALA A O 1
ATOM 2269 N N . GLN A 1 277 ? 0.704 2.440 9.397 1.00 88.44 277 GLN A N 1
ATOM 2270 C CA . GLN A 1 277 ? 0.562 1.618 10.604 1.00 88.44 277 GLN A CA 1
ATOM 2271 C C . GLN A 1 277 ? 1.755 0.683 10.836 1.00 88.44 277 GLN A C 1
ATOM 2273 O O . GLN A 1 277 ? 2.118 0.430 11.984 1.00 88.44 277 GLN A O 1
ATOM 2278 N N . ALA A 1 278 ? 2.379 0.190 9.766 1.00 92.00 278 ALA A N 1
ATOM 2279 C CA . ALA A 1 278 ? 3.541 -0.687 9.827 1.00 92.00 278 ALA A CA 1
ATOM 2280 C C . ALA A 1 278 ? 4.809 0.069 10.251 1.00 92.00 278 ALA A C 1
ATOM 2282 O O . ALA A 1 278 ? 5.593 -0.457 11.036 1.00 92.00 278 ALA A O 1
ATOM 2283 N N . VAL A 1 279 ? 4.991 1.317 9.803 1.00 94.50 279 VAL A N 1
ATOM 2284 C CA . VAL A 1 279 ? 6.174 2.152 10.087 1.00 94.50 279 VAL A CA 1
ATOM 2285 C C . VAL A 1 279 ? 6.546 2.236 11.574 1.00 94.50 279 VAL A C 1
ATOM 2287 O O . VAL A 1 279 ? 7.715 2.003 11.876 1.00 94.50 279 VAL A O 1
ATOM 2290 N N . PRO A 1 280 ? 5.644 2.547 12.529 1.00 92.56 280 PRO A N 1
ATOM 2291 C CA . PRO A 1 280 ? 6.021 2.567 13.943 1.00 92.56 280 PRO A CA 1
ATOM 2292 C C . PRO A 1 280 ? 6.472 1.190 14.452 1.00 92.56 280 PRO A C 1
ATOM 2294 O O . PRO A 1 280 ? 7.452 1.116 15.181 1.00 92.56 280 PRO A O 1
ATOM 2297 N N . ILE A 1 281 ? 5.825 0.101 14.020 1.00 91.50 281 ILE A N 1
ATOM 2298 C CA . ILE A 1 281 ? 6.208 -1.268 14.410 1.00 91.50 281 ILE A CA 1
ATOM 2299 C C . ILE A 1 281 ? 7.591 -1.609 13.843 1.00 91.50 281 ILE A C 1
ATOM 2301 O O . ILE A 1 281 ? 8.451 -2.113 14.556 1.00 91.50 281 ILE A O 1
ATOM 2305 N N . LEU A 1 282 ? 7.830 -1.294 12.568 1.00 91.00 282 LEU A N 1
ATOM 2306 C CA . LEU A 1 282 ? 9.116 -1.516 11.911 1.00 91.00 282 LEU A CA 1
ATOM 2307 C C . LEU A 1 282 ? 10.230 -0.673 12.537 1.00 91.00 282 LEU A C 1
ATOM 2309 O O . LEU A 1 282 ? 11.338 -1.169 12.686 1.00 91.00 282 LEU A O 1
ATOM 2313 N N . ARG A 1 283 ? 9.956 0.565 12.963 1.00 91.75 283 ARG A N 1
ATOM 2314 C CA . ARG A 1 283 ? 10.931 1.375 13.710 1.00 91.75 283 ARG A CA 1
ATOM 2315 C C . ARG A 1 283 ? 11.278 0.754 15.060 1.00 91.75 283 ARG A C 1
ATOM 2317 O O . ARG A 1 283 ? 12.463 0.664 15.363 1.00 91.75 283 ARG A O 1
ATOM 2324 N N . ASP A 1 284 ? 10.285 0.285 15.821 1.00 89.56 284 ASP A N 1
ATOM 2325 C CA . ASP A 1 284 ? 10.524 -0.420 17.091 1.00 89.56 284 ASP A CA 1
ATOM 2326 C C . ASP A 1 284 ? 11.439 -1.640 16.863 1.00 89.56 284 ASP A C 1
ATOM 2328 O O . ASP A 1 284 ? 12.422 -1.839 17.577 1.00 89.56 284 ASP A O 1
ATOM 2332 N N . ILE A 1 285 ? 11.151 -2.421 15.813 1.00 86.38 285 ILE A N 1
ATOM 2333 C CA . ILE A 1 285 ? 11.953 -3.579 15.400 1.00 86.38 285 ILE A CA 1
ATOM 2334 C C . ILE A 1 285 ? 13.393 -3.166 15.057 1.00 86.38 285 ILE A C 1
ATOM 2336 O O . ILE A 1 285 ? 14.344 -3.735 15.589 1.00 86.38 285 ILE A O 1
ATOM 2340 N N . LEU A 1 286 ? 13.569 -2.170 14.185 1.00 85.88 286 LEU A N 1
ATOM 2341 C CA . LEU A 1 286 ? 14.887 -1.734 13.713 1.00 85.88 286 LEU A CA 1
ATOM 2342 C C . LEU A 1 286 ? 15.745 -1.123 14.829 1.00 85.88 286 LEU A C 1
ATOM 2344 O O . LEU A 1 286 ? 16.968 -1.274 14.816 1.00 85.88 286 LEU A O 1
ATOM 2348 N N . ASN A 1 287 ? 15.120 -0.469 15.808 1.00 87.38 287 ASN A N 1
ATOM 2349 C CA . ASN A 1 287 ? 15.812 0.095 16.964 1.00 87.38 287 ASN A CA 1
ATOM 2350 C C . ASN A 1 287 ? 16.192 -0.965 18.013 1.00 87.38 287 ASN A C 1
ATOM 2352 O O . ASN A 1 287 ? 17.012 -0.688 18.890 1.00 87.38 287 ASN A O 1
ATOM 2356 N N . GLY A 1 288 ? 15.627 -2.176 17.935 1.00 81.19 288 GLY A N 1
ATOM 2357 C CA . GLY A 1 288 ? 15.742 -3.188 18.988 1.00 81.19 288 GLY A CA 1
ATOM 2358 C C . GLY A 1 288 ? 14.922 -2.847 20.239 1.00 81.19 288 GLY A C 1
ATOM 2359 O O . GLY A 1 288 ? 15.227 -3.329 21.333 1.00 81.19 288 GLY A O 1
ATOM 2360 N N . ASP A 1 289 ? 13.892 -2.010 20.095 1.00 71.81 289 ASP A N 1
ATOM 2361 C CA . ASP A 1 289 ? 12.994 -1.606 21.171 1.00 71.81 289 ASP A CA 1
ATOM 2362 C C . ASP A 1 289 ? 11.936 -2.708 21.401 1.00 71.81 289 ASP A C 1
ATOM 2364 O O . ASP A 1 289 ? 10.810 -2.675 20.895 1.00 71.81 289 ASP A O 1
ATOM 2368 N N . GLY A 1 290 ? 12.305 -3.737 22.171 1.00 66.31 290 GLY A N 1
ATOM 2369 C CA . GLY A 1 290 ? 11.408 -4.822 22.585 1.00 66.31 290 GLY A CA 1
ATOM 2370 C C . GLY A 1 290 ? 11.982 -6.220 22.361 1.00 66.31 290 GLY A C 1
ATOM 2371 O O . GLY A 1 290 ? 13.179 -6.399 22.160 1.00 66.31 290 GLY A O 1
ATOM 2372 N N . LYS A 1 291 ? 11.123 -7.241 22.448 1.00 71.19 291 LYS A N 1
ATOM 2373 C CA . LYS A 1 291 ? 11.464 -8.596 21.994 1.00 71.19 291 LYS A CA 1
ATOM 2374 C C . LYS A 1 291 ? 11.030 -8.719 20.540 1.00 71.19 291 LYS A C 1
ATOM 2376 O O . LYS A 1 291 ? 9.839 -8.558 20.280 1.00 71.19 291 LYS A O 1
ATOM 2381 N N . ASP A 1 292 ? 11.949 -9.054 19.637 1.00 76.69 292 ASP A N 1
ATOM 2382 C CA . ASP A 1 292 ? 11.676 -9.196 18.196 1.00 76.69 292 ASP A CA 1
ATOM 2383 C C . ASP A 1 292 ? 10.391 -9.993 17.927 1.00 76.69 292 ASP A C 1
ATOM 2385 O O . ASP A 1 292 ? 9.545 -9.580 17.145 1.00 76.69 292 ASP A O 1
ATOM 2389 N N . GLU A 1 293 ? 10.171 -11.084 18.664 1.00 81.62 293 GLU A N 1
ATOM 2390 C CA . GLU A 1 293 ? 8.974 -11.922 18.546 1.00 81.62 293 GLU A CA 1
ATOM 2391 C C . GLU A 1 293 ? 7.656 -11.169 18.817 1.00 81.62 293 GLU A C 1
ATOM 2393 O O . GLU A 1 293 ? 6.676 -11.362 18.104 1.00 81.62 293 GLU A O 1
ATOM 2398 N N . GLU A 1 294 ? 7.613 -10.282 19.814 1.00 84.19 294 GLU A N 1
ATOM 2399 C CA . GLU A 1 294 ? 6.417 -9.487 20.124 1.00 84.19 294 GLU A CA 1
ATOM 2400 C C . GLU A 1 294 ? 6.101 -8.501 18.999 1.00 84.19 294 GLU A C 1
ATOM 2402 O O . GLU A 1 294 ? 4.951 -8.378 18.576 1.00 84.19 294 GLU A O 1
ATOM 2407 N N . GLN A 1 295 ? 7.126 -7.827 18.484 1.00 85.00 295 GLN A N 1
ATOM 2408 C CA . GLN A 1 295 ? 6.956 -6.840 17.427 1.00 85.00 295 GLN A CA 1
ATOM 2409 C C . GLN A 1 295 ? 6.596 -7.487 16.089 1.00 85.00 295 GLN A C 1
ATOM 2411 O O . GLN A 1 295 ? 5.709 -7.002 15.384 1.00 85.00 295 GLN A O 1
ATOM 2416 N N . ILE A 1 296 ? 7.202 -8.630 15.764 1.00 83.19 296 ILE A N 1
ATOM 2417 C CA . ILE A 1 296 ? 6.826 -9.377 14.566 1.00 83.19 296 ILE A CA 1
ATOM 2418 C C . ILE A 1 296 ? 5.393 -9.922 14.713 1.00 83.19 296 ILE A C 1
ATOM 2420 O O . ILE A 1 296 ? 4.623 -9.860 13.758 1.00 83.19 296 ILE A O 1
ATOM 2424 N N . ASN A 1 297 ? 4.967 -10.349 15.908 1.00 83.12 297 ASN A N 1
ATOM 2425 C CA . ASN A 1 297 ? 3.565 -10.708 16.153 1.00 83.12 297 ASN A CA 1
ATOM 2426 C C . ASN A 1 297 ? 2.615 -9.511 15.977 1.00 83.12 297 ASN A C 1
ATOM 2428 O O . ASN A 1 297 ? 1.512 -9.677 15.460 1.00 83.12 297 ASN A O 1
ATOM 2432 N N . ARG A 1 298 ? 3.006 -8.292 16.378 1.00 85.94 298 ARG A N 1
ATOM 2433 C CA . ARG A 1 298 ? 2.219 -7.075 16.089 1.00 85.94 298 ARG A CA 1
ATOM 2434 C C . ARG A 1 298 ? 2.086 -6.849 14.582 1.00 85.94 298 ARG A C 1
ATOM 2436 O O . ARG A 1 298 ? 0.994 -6.525 14.122 1.00 85.94 298 ARG A O 1
ATOM 2443 N N . LEU A 1 299 ? 3.167 -7.055 13.832 1.00 86.50 299 LEU A N 1
ATOM 2444 C CA . LEU A 1 299 ? 3.191 -6.911 12.379 1.00 86.50 299 LEU A CA 1
ATOM 2445 C C . LEU A 1 299 ? 2.327 -7.977 11.669 1.00 86.50 299 LEU A C 1
ATOM 2447 O O . LEU A 1 299 ? 1.517 -7.634 10.812 1.00 86.50 299 LEU A O 1
ATOM 2451 N N . ASP A 1 300 ? 2.421 -9.250 12.066 1.00 83.88 300 ASP A N 1
ATOM 2452 C CA . ASP A 1 300 ? 1.571 -10.338 11.545 1.00 83.88 300 ASP A CA 1
ATOM 2453 C C . ASP A 1 300 ? 0.086 -10.082 11.849 1.00 83.88 300 ASP A C 1
ATOM 2455 O O . ASP A 1 300 ? -0.756 -10.161 10.953 1.00 83.88 300 ASP A O 1
ATOM 2459 N N . ASN A 1 301 ? -0.243 -9.656 13.073 1.00 80.81 301 ASN A N 1
ATOM 2460 C CA . ASN A 1 301 ? -1.615 -9.299 13.440 1.00 80.81 301 ASN A CA 1
ATOM 2461 C C . ASN A 1 301 ? -2.164 -8.126 12.616 1.00 80.81 301 ASN A C 1
ATOM 2463 O O . ASN A 1 301 ? -3.322 -8.180 12.192 1.00 80.81 301 ASN A O 1
ATOM 2467 N N . LEU A 1 302 ? -1.348 -7.093 12.358 1.00 84.62 302 LEU A N 1
ATOM 2468 C CA . LEU A 1 302 ? -1.717 -5.995 11.463 1.00 84.62 302 LEU A CA 1
ATOM 2469 C C . LEU A 1 302 ? -2.101 -6.553 10.089 1.00 84.62 302 LEU A C 1
ATOM 2471 O O . LEU A 1 302 ? -3.215 -6.321 9.625 1.00 84.62 302 LEU A O 1
ATOM 2475 N N . PHE A 1 303 ? -1.237 -7.357 9.470 1.00 83.56 303 PHE A N 1
ATOM 2476 C CA . PHE A 1 303 ? -1.494 -7.878 8.128 1.00 83.56 303 PHE A CA 1
ATOM 2477 C C . PHE A 1 303 ? -2.687 -8.821 8.049 1.00 83.56 303 PHE A C 1
ATOM 2479 O O . PHE A 1 303 ? -3.449 -8.766 7.084 1.00 83.56 303 PHE A O 1
ATOM 2486 N N . ARG A 1 304 ? -2.888 -9.672 9.054 1.00 75.50 304 ARG A N 1
ATOM 2487 C CA . ARG A 1 304 ? -4.024 -10.598 9.071 1.00 75.50 304 ARG A CA 1
ATOM 2488 C C . ARG A 1 304 ? -5.360 -9.907 9.293 1.00 75.50 304 ARG A C 1
ATOM 2490 O O . ARG A 1 304 ? -6.366 -10.338 8.727 1.00 75.50 304 ARG A O 1
ATOM 2497 N N . SER A 1 305 ? -5.370 -8.812 10.052 1.00 70.69 305 SER A N 1
ATOM 2498 C CA . SER A 1 305 ? -6.583 -8.015 10.250 1.00 70.69 305 SER A CA 1
ATOM 2499 C C . SER A 1 305 ? -7.136 -7.438 8.939 1.00 70.69 305 SER A C 1
ATOM 2501 O O . SER A 1 305 ? -8.339 -7.249 8.811 1.00 70.69 305 SER A O 1
ATOM 2503 N N . ILE A 1 306 ? -6.296 -7.263 7.915 1.00 69.25 306 ILE A N 1
ATOM 2504 C CA . ILE A 1 306 ? -6.691 -6.642 6.644 1.00 69.25 306 ILE A CA 1
ATOM 2505 C C . ILE A 1 306 ? -7.603 -7.546 5.788 1.00 69.25 306 ILE A C 1
ATOM 2507 O O . ILE A 1 306 ? -8.406 -7.014 5.017 1.00 69.25 306 ILE A O 1
ATOM 2511 N N . GLY A 1 307 ? -7.552 -8.884 5.917 1.00 61.97 307 GLY A N 1
ATOM 2512 C CA . GLY A 1 307 ? -8.178 -9.767 4.917 1.00 61.97 307 GLY A CA 1
ATOM 2513 C C . GLY A 1 307 ? -8.764 -11.117 5.356 1.00 61.97 307 GLY A C 1
ATOM 2514 O O . GLY A 1 307 ? -9.577 -11.666 4.606 1.00 61.97 307 GLY A O 1
ATOM 2515 N N . ASP A 1 308 ? -8.421 -11.686 6.519 1.00 70.12 308 ASP A N 1
ATOM 2516 C CA . ASP A 1 308 ? -8.833 -13.067 6.842 1.00 70.12 308 ASP A CA 1
ATOM 2517 C C . ASP A 1 308 ? -10.162 -13.136 7.612 1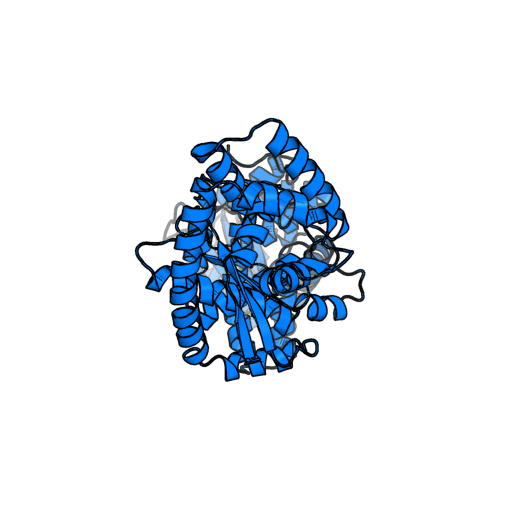.00 70.12 308 ASP A C 1
ATOM 2519 O O . ASP A 1 308 ? -10.209 -12.902 8.819 1.00 70.12 308 ASP A O 1
ATOM 2523 N N . ILE A 1 309 ? -11.249 -13.544 6.946 1.00 75.00 309 ILE A N 1
ATOM 2524 C CA . ILE A 1 309 ? -12.546 -13.776 7.613 1.00 75.00 309 ILE A CA 1
ATOM 2525 C C . ILE A 1 309 ? -12.423 -14.810 8.732 1.00 75.00 309 ILE A C 1
ATOM 2527 O O . ILE A 1 309 ? -13.057 -14.643 9.776 1.00 75.00 309 ILE A O 1
ATOM 2531 N N . LYS A 1 310 ? -11.643 -15.880 8.533 1.00 72.56 310 LYS A N 1
ATOM 2532 C CA . LYS A 1 310 ? -11.513 -16.952 9.522 1.00 72.56 310 LYS A CA 1
ATOM 2533 C C . LYS A 1 310 ? -10.829 -16.421 10.775 1.00 72.56 310 LYS A C 1
ATOM 2535 O O . LYS A 1 310 ? -11.357 -16.607 11.866 1.00 72.56 310 LYS A O 1
ATOM 2540 N N . MET A 1 311 ? -9.730 -15.684 10.627 1.00 71.88 311 MET A N 1
ATOM 2541 C CA . MET A 1 311 ? -9.073 -15.064 11.779 1.00 71.88 311 MET A CA 1
ATOM 2542 C C . MET A 1 311 ? -9.936 -13.987 12.431 1.00 71.88 311 MET A C 1
ATOM 2544 O O . MET A 1 311 ? -10.044 -13.972 13.651 1.00 71.88 311 MET A O 1
ATOM 2548 N N . LEU A 1 312 ? -10.575 -13.100 11.661 1.00 81.69 312 LEU A N 1
ATOM 2549 C CA . LEU A 1 312 ? -11.476 -12.096 12.233 1.00 81.69 312 LEU A CA 1
ATOM 2550 C C . LEU A 1 312 ? -12.617 -12.761 13.018 1.00 81.69 312 LEU A C 1
ATOM 2552 O O . LEU A 1 312 ? -13.033 -12.258 14.060 1.00 81.69 312 LEU A O 1
ATOM 2556 N N . THR A 1 313 ? -13.084 -13.919 12.548 1.00 86.75 313 THR A N 1
ATOM 2557 C CA . THR A 1 313 ? -14.075 -14.746 13.239 1.00 86.75 313 THR A CA 1
ATOM 2558 C C . THR A 1 313 ? -13.522 -15.324 14.541 1.00 86.75 313 THR A C 1
ATOM 2560 O O . THR A 1 313 ? -14.184 -15.193 15.567 1.00 86.75 313 THR A O 1
ATOM 2563 N N . GLU A 1 314 ? -12.311 -15.891 14.525 1.00 83.31 314 GLU A N 1
ATOM 2564 C CA . GLU A 1 314 ? -11.627 -16.427 15.712 1.00 83.31 314 GLU A CA 1
ATOM 2565 C C . GLU A 1 314 ? -11.311 -15.338 16.751 1.00 83.31 314 GLU A C 1
ATOM 2567 O O . GLU A 1 314 ? -11.483 -15.564 17.948 1.00 83.31 314 GLU A O 1
ATOM 2572 N N . ILE A 1 315 ? -10.893 -14.145 16.310 1.00 84.50 315 ILE A N 1
ATOM 2573 C CA . ILE A 1 315 ? -10.712 -12.962 17.165 1.00 84.50 315 ILE A CA 1
ATOM 2574 C C . ILE A 1 315 ? -12.045 -12.586 17.804 1.00 84.50 315 ILE A C 1
ATOM 2576 O O . ILE A 1 315 ? -12.108 -12.413 19.019 1.00 84.50 315 ILE A O 1
ATOM 2580 N N . ALA A 1 316 ? -13.110 -12.499 17.004 1.00 92.81 316 ALA A N 1
ATOM 2581 C CA . ALA A 1 316 ? -14.436 -12.158 17.499 1.00 92.81 316 ALA A CA 1
ATOM 2582 C C . ALA A 1 316 ? -14.976 -13.171 18.508 1.00 92.81 316 ALA A C 1
ATOM 2584 O O . ALA A 1 316 ? -15.528 -12.766 19.529 1.00 92.81 316 ALA A O 1
ATOM 2585 N N . ASP A 1 317 ? -14.775 -14.466 18.262 1.00 94.50 317 ASP A N 1
ATOM 2586 C CA . ASP A 1 317 ? -15.196 -15.523 19.179 1.00 94.50 317 ASP A CA 1
ATOM 2587 C C . ASP A 1 317 ? -14.371 -15.499 20.476 1.00 94.50 317 ASP A C 1
ATOM 2589 O O . ASP A 1 317 ? -14.946 -15.553 21.562 1.00 94.50 317 ASP A O 1
ATOM 2593 N N . ARG A 1 318 ? -13.044 -15.322 20.394 1.00 91.44 318 ARG A N 1
ATOM 2594 C CA . ARG A 1 318 ? -12.175 -15.201 21.577 1.00 91.44 318 ARG A CA 1
ATOM 2595 C C . ARG A 1 318 ? -12.532 -13.981 22.422 1.00 91.44 318 ARG A C 1
ATOM 2597 O O . ARG A 1 318 ? -12.714 -14.114 23.627 1.00 91.44 318 ARG A O 1
ATOM 2604 N N . ASN A 1 319 ? -12.660 -12.813 21.795 1.00 95.06 319 ASN A N 1
ATOM 2605 C CA . ASN A 1 319 ? -13.036 -11.584 22.487 1.00 95.06 319 ASN A CA 1
ATOM 2606 C C . ASN A 1 319 ? -14.410 -11.735 23.145 1.00 95.06 319 ASN A C 1
ATOM 2608 O O . ASN A 1 319 ? -14.584 -11.346 24.296 1.00 95.06 319 ASN A O 1
ATOM 2612 N N . ARG A 1 320 ? -15.377 -12.356 22.464 1.00 96.69 320 ARG A N 1
ATOM 2613 C CA . ARG A 1 320 ? -16.683 -12.625 23.066 1.00 96.69 320 ARG A CA 1
ATOM 2614 C C . ARG A 1 320 ? -16.588 -13.525 24.292 1.00 96.69 320 ARG A C 1
ATOM 2616 O O . ARG A 1 320 ? -17.187 -13.194 25.308 1.00 96.69 320 ARG A O 1
ATOM 2623 N N . MET A 1 321 ? -15.837 -14.623 24.212 1.00 96.50 321 MET A N 1
ATOM 2624 C CA . MET A 1 321 ? -15.637 -15.516 25.356 1.00 96.50 321 MET A CA 1
ATOM 2625 C C . MET A 1 321 ? -15.046 -14.767 26.554 1.00 96.50 321 MET A C 1
ATOM 2627 O O . MET A 1 321 ? -15.565 -14.879 27.660 1.00 96.50 321 MET A O 1
ATOM 2631 N N . THR A 1 322 ? -14.020 -13.942 26.334 1.00 95.88 322 THR A N 1
ATOM 2632 C CA . THR A 1 322 ? -13.435 -13.122 27.403 1.00 95.88 322 THR A CA 1
ATOM 2633 C C . THR A 1 322 ? -14.419 -12.072 27.926 1.00 95.88 322 THR A C 1
ATOM 2635 O O . THR A 1 322 ? -14.489 -11.849 29.130 1.00 95.88 322 THR A O 1
ATOM 2638 N N . ALA A 1 323 ? -15.235 -11.456 27.068 1.00 96.88 323 ALA A N 1
ATOM 2639 C CA . ALA A 1 323 ? -16.287 -10.545 27.513 1.00 96.88 323 ALA A CA 1
ATOM 2640 C C . ALA A 1 323 ? -17.328 -11.259 28.396 1.00 96.88 323 ALA A C 1
ATOM 2642 O O . ALA A 1 323 ? -17.701 -10.731 29.441 1.00 96.88 323 ALA A O 1
ATOM 2643 N N . ASP A 1 324 ? -17.750 -12.474 28.031 1.00 96.88 324 ASP A N 1
ATOM 2644 C CA . ASP A 1 324 ? -18.639 -13.308 28.852 1.00 96.88 324 ASP A CA 1
ATOM 2645 C C . ASP A 1 324 ? -18.002 -13.642 30.221 1.00 96.88 324 ASP A C 1
ATOM 2647 O O . ASP A 1 324 ? -18.668 -13.583 31.261 1.00 96.88 324 ASP A O 1
ATOM 2651 N N . GLU A 1 325 ? -16.699 -13.939 30.257 1.00 95.50 325 GLU A N 1
ATOM 2652 C CA . GLU A 1 325 ? -15.938 -14.168 31.494 1.00 95.50 325 GLU A CA 1
ATOM 2653 C C . GLU A 1 325 ? -15.893 -12.915 32.381 1.00 95.50 325 GLU A C 1
ATOM 2655 O O . GLU A 1 325 ? -16.182 -12.996 33.577 1.00 95.50 325 GLU A O 1
ATOM 2660 N N . ILE A 1 326 ? -15.621 -11.739 31.809 1.00 95.06 326 ILE A N 1
ATOM 2661 C CA . ILE A 1 326 ? -15.636 -10.463 32.540 1.00 95.06 32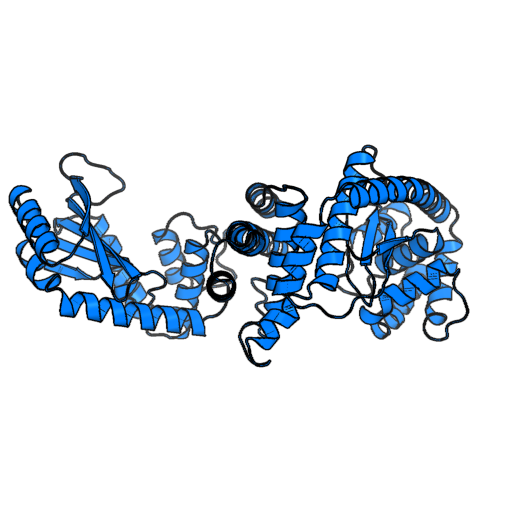6 ILE A CA 1
ATOM 2662 C C . ILE A 1 326 ? -17.029 -10.203 33.121 1.00 95.06 326 ILE A C 1
ATOM 2664 O O . ILE A 1 326 ? -17.164 -9.925 34.312 1.00 95.06 326 ILE A O 1
ATOM 2668 N N . LEU A 1 327 ? -18.085 -10.330 32.313 1.00 94.81 327 LEU A N 1
ATOM 2669 C CA . LEU A 1 327 ? -19.461 -10.064 32.743 1.00 94.81 327 LEU A CA 1
ATOM 2670 C C . LEU A 1 327 ? -19.935 -11.026 33.840 1.00 94.81 327 LEU A C 1
ATOM 2672 O O . LEU A 1 327 ? -20.694 -10.620 34.722 1.00 94.81 327 LEU A O 1
ATOM 2676 N N . SER A 1 328 ? -19.502 -12.287 33.791 1.00 93.56 328 SER A N 1
ATOM 2677 C CA . SER A 1 328 ? -19.888 -13.310 34.768 1.00 93.56 328 SER A CA 1
ATOM 2678 C C . SER A 1 328 ? -19.079 -13.256 36.067 1.00 93.56 328 SER A C 1
ATOM 2680 O O . SER A 1 328 ? -19.623 -13.578 37.122 1.00 93.56 328 SER A O 1
ATOM 2682 N N . SER A 1 329 ? -17.815 -12.828 36.017 1.00 93.19 329 SER A N 1
ATOM 2683 C CA . SER A 1 329 ? -16.914 -12.820 37.180 1.00 93.19 329 SER A CA 1
ATOM 2684 C C . SER A 1 329 ? -16.958 -11.541 38.021 1.00 93.19 329 SER A C 1
ATOM 2686 O O . SER A 1 329 ? -16.594 -11.581 39.194 1.00 93.19 329 SER A O 1
ATOM 2688 N N . THR A 1 330 ? -17.406 -10.414 37.461 1.00 90.88 330 THR A N 1
ATOM 2689 C CA . THR A 1 330 ? -17.259 -9.087 38.092 1.00 90.88 330 THR A CA 1
ATOM 2690 C C . THR A 1 330 ? -18.505 -8.565 38.815 1.00 90.88 330 THR A C 1
ATOM 2692 O O . THR A 1 330 ? -18.503 -7.431 39.291 1.00 90.88 330 THR A O 1
ATOM 2695 N N . GLU A 1 331 ? -19.594 -9.342 38.862 1.00 91.19 331 GLU A N 1
ATOM 2696 C CA . GLU A 1 331 ? -20.919 -8.908 39.355 1.00 91.19 331 GLU A CA 1
ATOM 2697 C C . GLU A 1 331 ? -21.434 -7.593 38.716 1.00 91.19 331 GLU A C 1
ATOM 2699 O O . GLU A 1 331 ? -22.419 -7.011 39.180 1.00 91.19 331 GLU A O 1
ATOM 2704 N N . LEU A 1 332 ? -20.826 -7.141 37.607 1.00 94.69 332 LEU A N 1
ATOM 2705 C CA . LEU A 1 332 ? -21.098 -5.857 36.957 1.00 94.69 332 LEU A CA 1
ATOM 2706 C C . LEU A 1 332 ? -22.590 -5.678 36.677 1.00 94.69 332 LEU A C 1
ATOM 2708 O O . LEU A 1 332 ? -23.193 -4.677 37.056 1.00 94.69 332 LEU A O 1
ATOM 2712 N N . LEU A 1 333 ? -23.209 -6.677 36.045 1.00 95.88 333 LEU A N 1
ATOM 2713 C CA . LEU A 1 333 ? -24.611 -6.599 35.639 1.00 95.88 333 LEU A CA 1
ATOM 2714 C C . LEU A 1 333 ? -25.566 -6.501 36.835 1.00 95.88 333 LEU A C 1
ATOM 2716 O O . LEU A 1 333 ? -26.590 -5.830 36.730 1.00 95.88 333 LEU A O 1
ATOM 2720 N N . SER A 1 334 ? -25.266 -7.151 37.964 1.00 95.56 334 SER A N 1
ATOM 2721 C CA . SER A 1 334 ? -26.068 -7.012 39.188 1.00 95.56 334 SER A CA 1
ATOM 2722 C C . SER A 1 334 ? -25.966 -5.608 39.766 1.00 95.56 334 SER A C 1
ATOM 2724 O O . SER A 1 334 ? -27.001 -5.019 40.066 1.00 95.56 334 SER A O 1
ATOM 2726 N N . THR A 1 335 ? -24.756 -5.054 39.839 1.00 95.56 335 THR A N 1
ATOM 2727 C CA . THR A 1 335 ? -24.516 -3.700 40.351 1.00 95.56 335 THR A CA 1
ATOM 2728 C C . THR A 1 335 ? -25.229 -2.650 39.494 1.00 95.56 335 THR A C 1
ATOM 2730 O O . THR A 1 335 ? -25.909 -1.765 40.012 1.00 95.56 335 THR A O 1
ATOM 2733 N N . LEU A 1 336 ? -25.161 -2.778 38.165 1.00 96.81 336 LEU A N 1
ATOM 2734 C CA . LEU A 1 336 ? -25.785 -1.827 37.239 1.00 96.81 336 LEU A CA 1
ATOM 2735 C C . LEU A 1 336 ? -27.324 -1.882 37.242 1.00 96.81 336 LEU A C 1
ATOM 2737 O O . LEU A 1 336 ? -27.973 -0.860 37.015 1.00 96.81 336 LEU A O 1
ATOM 2741 N N . ARG A 1 337 ? -27.934 -3.038 37.545 1.00 97.19 337 ARG A N 1
ATOM 2742 C CA . ARG A 1 337 ? -29.404 -3.200 37.593 1.00 97.19 337 ARG A CA 1
ATOM 2743 C C . ARG A 1 337 ? -30.090 -2.334 38.648 1.00 97.19 337 ARG A C 1
ATOM 2745 O O . ARG A 1 337 ? -31.298 -2.128 38.562 1.00 97.19 337 ARG A O 1
ATOM 2752 N N . HIS A 1 338 ? -29.351 -1.812 39.624 1.00 95.62 338 HIS A N 1
ATOM 2753 C CA . HIS A 1 338 ? -29.889 -0.862 40.599 1.00 95.62 338 HIS A CA 1
ATOM 2754 C C . HIS A 1 338 ? -30.292 0.481 39.977 1.00 95.62 338 HIS A C 1
ATOM 2756 O O . HIS A 1 338 ? -31.111 1.190 40.555 1.00 95.62 338 HIS A O 1
ATOM 2762 N N . LEU A 1 339 ? -29.746 0.816 38.806 1.00 97.38 339 LEU A N 1
ATOM 2763 C CA . LEU A 1 339 ? -29.996 2.080 38.113 1.00 97.38 339 LEU A CA 1
ATOM 2764 C C . LEU A 1 339 ? -31.047 1.967 37.001 1.00 97.38 339 LEU A C 1
ATOM 2766 O O . LEU A 1 339 ? -31.513 2.991 36.510 1.00 97.38 339 LEU A O 1
ATOM 2770 N N . GLY A 1 340 ? -31.417 0.751 36.589 1.00 97.56 340 GLY A N 1
ATOM 2771 C CA . GLY A 1 340 ? -32.380 0.525 35.513 1.00 97.56 340 GLY A CA 1
ATOM 2772 C C . GLY A 1 340 ? -32.234 -0.836 34.834 1.00 97.56 340 GLY A C 1
ATOM 2773 O O . GLY A 1 340 ? -31.565 -1.751 35.318 1.00 97.56 340 GLY A O 1
ATOM 2774 N N . GLU A 1 341 ? -32.880 -0.976 33.683 1.00 97.75 341 GLU A N 1
ATOM 2775 C CA . GLU A 1 341 ? -32.803 -2.164 32.842 1.00 97.75 341 GLU A CA 1
ATOM 2776 C C . GLU A 1 341 ? -31.494 -2.176 32.044 1.00 97.75 341 GLU A C 1
ATOM 2778 O O . GLU A 1 341 ? -31.275 -1.334 31.178 1.00 97.75 341 GLU A O 1
ATOM 2783 N N . VAL A 1 342 ? -30.633 -3.160 32.304 1.00 97.62 342 VAL A N 1
ATOM 2784 C CA . VAL A 1 342 ? -29.364 -3.305 31.578 1.00 97.62 342 VAL A CA 1
ATOM 2785 C C . VAL A 1 342 ? -29.590 -4.000 30.232 1.00 97.62 342 VAL A C 1
ATOM 2787 O O . VAL A 1 342 ? -30.178 -5.088 30.168 1.00 97.62 342 VAL A O 1
ATOM 2790 N N . ARG A 1 343 ? -29.086 -3.390 29.158 1.00 96.94 343 ARG A N 1
ATOM 2791 C CA . ARG A 1 343 ? -29.089 -3.914 27.789 1.00 96.94 343 ARG A CA 1
ATOM 2792 C C . ARG A 1 343 ? -27.673 -3.922 27.226 1.00 96.94 343 ARG A C 1
ATOM 2794 O O . ARG A 1 343 ? -27.018 -2.886 27.173 1.00 96.94 343 ARG A O 1
ATOM 2801 N N . MET A 1 344 ? -27.226 -5.098 26.789 1.00 95.56 344 MET A N 1
ATOM 2802 C CA . MET A 1 344 ? -25.998 -5.236 26.008 1.00 95.56 344 MET A CA 1
ATOM 2803 C C . MET A 1 344 ? -26.238 -4.673 24.610 1.00 95.56 344 MET A C 1
ATOM 2805 O O . MET A 1 344 ? -27.291 -4.920 24.020 1.00 95.56 344 MET A O 1
ATOM 2809 N N . VAL A 1 345 ? -25.269 -3.939 24.076 1.00 95.31 345 VAL A N 1
ATOM 2810 C CA . VAL A 1 345 ? -25.307 -3.435 22.700 1.00 95.31 345 VAL A CA 1
ATOM 2811 C C . VAL A 1 345 ? -23.943 -3.615 22.038 1.00 95.31 345 VAL A C 1
ATOM 2813 O O . VAL A 1 345 ? -23.072 -4.328 22.539 1.00 95.31 345 VAL A O 1
ATOM 2816 N N . GLY A 1 346 ? -23.768 -3.014 20.862 1.00 94.88 346 GLY A N 1
ATOM 2817 C CA . GLY A 1 346 ? -22.484 -3.015 20.177 1.00 94.88 346 GLY A CA 1
ATOM 2818 C C . GLY A 1 346 ? -22.040 -4.406 19.728 1.00 94.88 346 GLY A C 1
ATOM 2819 O O . GLY A 1 346 ? -22.848 -5.309 19.513 1.00 94.88 346 GLY A O 1
ATOM 2820 N N . SER A 1 347 ? -20.730 -4.552 19.529 1.00 96.00 347 SER A N 1
ATOM 2821 C CA . SER A 1 347 ? -20.118 -5.707 18.854 1.00 96.00 347 SER A CA 1
ATOM 2822 C C . SER A 1 347 ? -20.372 -7.042 19.556 1.00 96.00 347 SER A C 1
ATOM 2824 O O . SER A 1 347 ? -20.419 -8.086 18.898 1.00 96.00 347 SER A O 1
ATOM 2826 N N . PHE A 1 348 ? -20.549 -6.998 20.877 1.00 96.94 348 PHE A N 1
ATOM 2827 C CA . PHE A 1 348 ? -20.890 -8.148 21.704 1.00 96.94 348 PHE A CA 1
ATOM 2828 C C . PHE A 1 348 ? -22.248 -8.744 21.304 1.00 96.94 348 PHE A C 1
ATOM 2830 O O . PHE A 1 348 ? -22.364 -9.949 21.061 1.00 96.94 348 PHE A O 1
ATOM 2837 N N . GLU A 1 349 ? -23.264 -7.891 21.148 1.00 96.25 349 GLU A N 1
ATOM 2838 C CA . GLU A 1 349 ? -24.653 -8.314 20.942 1.00 96.25 349 GLU A CA 1
ATOM 2839 C C . GLU A 1 349 ? -24.859 -9.053 19.608 1.00 96.25 349 GLU A C 1
ATOM 2841 O O . GLU A 1 349 ? -25.586 -10.050 19.547 1.00 96.25 349 GLU A O 1
ATOM 2846 N N . TYR A 1 350 ? -24.164 -8.627 18.548 1.00 95.56 350 TYR A N 1
ATOM 2847 C CA . TYR A 1 350 ? -24.251 -9.228 17.211 1.00 95.56 350 TYR A CA 1
ATOM 2848 C C . TYR A 1 350 ? -23.061 -10.128 16.832 1.00 95.56 350 TYR A C 1
ATOM 2850 O O . TYR A 1 350 ? -22.887 -10.442 15.658 1.00 95.56 350 TYR A O 1
ATOM 2858 N N . ASN A 1 351 ? -22.285 -10.614 17.807 1.00 95.69 351 ASN A N 1
ATOM 2859 C CA . ASN A 1 351 ? -21.211 -11.602 17.610 1.00 95.69 351 ASN A CA 1
ATOM 2860 C C . ASN A 1 351 ? -20.079 -11.186 16.651 1.00 95.69 351 ASN A C 1
ATOM 2862 O O . ASN A 1 351 ? -19.573 -12.012 15.890 1.00 95.69 351 ASN A O 1
ATOM 2866 N N . CYS A 1 352 ? -19.676 -9.917 16.669 1.00 96.12 352 CYS A N 1
ATOM 2867 C CA . CYS A 1 352 ? -18.606 -9.426 15.798 1.00 96.12 352 CYS A CA 1
ATOM 2868 C C . CYS A 1 352 ? -17.581 -8.584 16.568 1.00 96.12 352 CYS A C 1
ATOM 2870 O O . CYS A 1 352 ? -17.252 -7.477 16.150 1.00 96.12 352 CYS A O 1
ATOM 2872 N N . MET A 1 353 ? -17.108 -9.074 17.718 1.00 94.94 353 MET A N 1
ATOM 2873 C CA . MET A 1 353 ? -16.168 -8.358 18.592 1.00 94.94 353 MET A CA 1
ATOM 2874 C C . MET A 1 353 ? -14.739 -8.306 18.039 1.00 94.94 353 MET A C 1
ATOM 2876 O O . MET A 1 353 ? -13.876 -9.086 18.418 1.00 94.94 353 MET A O 1
ATOM 2880 N N . THR A 1 354 ? -14.443 -7.344 17.176 1.00 89.75 354 THR A N 1
ATOM 2881 C CA . THR A 1 354 ? -13.071 -7.070 16.705 1.00 89.75 354 THR A CA 1
ATOM 2882 C C . THR A 1 354 ? -12.211 -6.352 17.749 1.00 89.75 354 THR A C 1
ATOM 2884 O O . THR A 1 354 ? -10.989 -6.486 17.740 1.00 89.75 354 THR A O 1
ATOM 2887 N N . ARG A 1 355 ? -12.846 -5.650 18.694 1.00 91.00 355 ARG A N 1
ATOM 2888 C CA . ARG A 1 355 ? -12.205 -4.901 19.780 1.00 91.00 355 ARG A CA 1
ATOM 2889 C C . ARG A 1 355 ? -12.540 -5.482 21.151 1.00 91.00 355 ARG A C 1
ATOM 2891 O O . ARG A 1 355 ? -13.507 -6.222 21.319 1.00 91.00 355 ARG A O 1
ATOM 2898 N N . LYS A 1 356 ? -11.705 -5.121 22.127 1.00 93.94 356 LYS A N 1
ATOM 2899 C CA . LYS A 1 356 ? -11.843 -5.467 23.550 1.00 93.94 356 LYS A CA 1
ATOM 2900 C C . LYS A 1 356 ? -12.671 -4.410 24.281 1.00 93.94 356 LYS A C 1
ATOM 2902 O O . LYS A 1 356 ? -12.222 -3.813 25.262 1.00 93.94 356 LYS A O 1
ATOM 2907 N N . ASP A 1 357 ? -13.843 -4.118 23.729 1.00 96.12 357 ASP A N 1
ATOM 2908 C CA . ASP A 1 357 ? -14.810 -3.173 24.267 1.00 96.12 357 ASP A CA 1
ATOM 2909 C C . ASP A 1 357 ? -16.163 -3.845 24.543 1.00 96.12 357 ASP A C 1
ATOM 2911 O O . ASP A 1 357 ? -16.597 -4.740 23.820 1.00 96.12 357 ASP A O 1
ATOM 2915 N N . ILE A 1 358 ? -16.823 -3.440 25.627 1.00 97.56 358 ILE A N 1
ATOM 2916 C CA . ILE A 1 358 ? -18.175 -3.883 25.975 1.00 97.56 358 ILE A CA 1
ATOM 2917 C C . ILE A 1 358 ? -19.060 -2.645 26.079 1.00 97.56 358 ILE A C 1
ATOM 2919 O O . ILE A 1 358 ? -18.869 -1.812 26.962 1.00 97.56 358 ILE A O 1
ATOM 2923 N N . ASP A 1 359 ? -20.044 -2.545 25.190 1.00 97.31 359 ASP A N 1
ATOM 2924 C CA . ASP A 1 359 ? -21.003 -1.444 25.164 1.00 97.31 359 ASP A CA 1
ATOM 2925 C C . ASP A 1 359 ? -22.297 -1.837 25.905 1.00 97.31 359 ASP A C 1
ATOM 2927 O O . ASP A 1 359 ? -22.908 -2.875 25.615 1.00 97.31 359 ASP A O 1
ATOM 2931 N N . LEU A 1 360 ? -22.751 -0.999 26.840 1.00 97.19 360 LEU A N 1
ATOM 2932 C CA . LEU A 1 360 ? -23.952 -1.225 27.650 1.00 97.19 360 LEU A CA 1
ATOM 2933 C C . LEU A 1 360 ? -24.847 0.020 27.696 1.00 97.19 360 LEU A C 1
ATOM 2935 O O . LEU A 1 360 ? -24.368 1.140 27.872 1.00 97.19 360 LEU A O 1
ATOM 2939 N N . TYR A 1 361 ? -26.163 -0.194 27.663 1.00 98.00 361 TYR A N 1
ATOM 2940 C CA . TYR A 1 361 ? -27.151 0.790 28.108 1.00 98.00 361 TYR A CA 1
ATOM 2941 C C . TYR A 1 361 ? -27.803 0.363 29.422 1.00 98.00 361 TYR A C 1
ATOM 2943 O O . TYR A 1 361 ? -28.079 -0.815 29.649 1.00 98.00 361 TYR A O 1
ATOM 2951 N N . ILE A 1 362 ? -28.111 1.345 30.262 1.00 98.12 362 ILE A N 1
ATOM 2952 C CA . ILE A 1 362 ? -28.976 1.234 31.430 1.00 98.12 362 ILE A CA 1
ATOM 2953 C C . ILE A 1 362 ? -30.187 2.115 31.156 1.00 98.12 362 ILE A C 1
ATOM 2955 O O . ILE A 1 362 ? -30.096 3.341 31.170 1.00 98.12 362 ILE A O 1
ATOM 2959 N N . ILE A 1 363 ? -31.315 1.475 30.873 1.00 97.62 363 ILE A N 1
ATOM 2960 C CA . ILE A 1 363 ? -32.555 2.144 30.499 1.00 97.62 363 ILE A CA 1
ATOM 2961 C C . ILE A 1 363 ? -33.381 2.341 31.762 1.00 97.62 363 ILE A C 1
ATOM 2963 O O . ILE A 1 363 ? -33.834 1.374 32.381 1.00 97.62 363 ILE A O 1
ATOM 2967 N N . SER A 1 364 ? -33.585 3.596 32.142 1.00 97.06 364 SER A N 1
ATOM 2968 C CA . SER A 1 364 ? -34.418 3.955 33.285 1.00 97.06 364 SER A CA 1
ATOM 2969 C C . SER A 1 364 ? -35.685 4.672 32.837 1.00 97.06 364 SER A C 1
ATOM 2971 O O . SER A 1 364 ? -35.723 5.312 31.785 1.00 97.06 364 SER A O 1
ATOM 2973 N N . GLN A 1 365 ? -36.747 4.558 33.636 1.00 95.94 365 GLN A N 1
ATOM 2974 C CA . GLN A 1 365 ? -37.972 5.305 33.367 1.00 95.94 365 GLN A CA 1
ATOM 2975 C C . GLN A 1 365 ? -37.788 6.804 33.625 1.00 95.94 365 GLN A C 1
ATOM 2977 O O . GLN A 1 365 ? -38.276 7.612 32.844 1.00 95.94 365 GLN A O 1
ATOM 2982 N N . ASP A 1 366 ? -37.044 7.136 34.678 1.00 95.69 366 ASP A N 1
ATOM 2983 C CA . ASP A 1 366 ? -36.577 8.480 35.005 1.00 95.69 366 ASP A CA 1
ATOM 2984 C C . ASP A 1 366 ? -35.064 8.414 35.221 1.00 95.69 366 ASP A C 1
ATOM 2986 O O . ASP A 1 366 ? -34.559 7.418 35.749 1.00 95.69 366 ASP A O 1
ATOM 2990 N N . LEU A 1 367 ? -34.318 9.448 34.831 1.00 96.12 367 LEU A N 1
ATOM 2991 C CA . LEU A 1 367 ? -32.870 9.445 35.030 1.00 96.12 367 LEU A CA 1
ATOM 2992 C C . LEU A 1 367 ? -32.552 9.347 36.542 1.00 96.12 367 LEU A C 1
ATOM 2994 O O . LEU A 1 367 ? -33.097 10.133 37.323 1.00 96.12 367 LEU A O 1
ATOM 2998 N N . PRO A 1 368 ? -31.717 8.386 36.989 1.00 96.56 368 PRO A N 1
ATOM 2999 C CA . PRO A 1 368 ? -31.401 8.241 38.406 1.00 96.56 368 PRO A CA 1
ATOM 3000 C C . PRO A 1 368 ? -30.709 9.496 38.937 1.00 96.56 368 PRO A C 1
ATOM 3002 O O . PRO A 1 368 ? -30.011 10.194 38.204 1.00 96.56 368 PRO A O 1
ATOM 3005 N N . ALA A 1 369 ? -30.859 9.783 40.230 1.00 96.31 369 ALA A N 1
ATOM 3006 C CA . ALA A 1 369 ? -30.130 10.895 40.820 1.00 96.31 369 ALA A CA 1
ATOM 3007 C C . ALA A 1 369 ? -28.619 10.651 40.679 1.00 96.31 369 ALA A C 1
ATOM 3009 O O . ALA A 1 369 ? -28.130 9.560 40.974 1.00 96.31 369 ALA A O 1
ATOM 3010 N N . ARG A 1 370 ? -27.861 11.680 40.285 1.00 95.31 370 ARG A N 1
ATOM 3011 C CA . ARG A 1 370 ? -26.402 11.594 40.101 1.00 95.31 370 ARG A CA 1
ATOM 3012 C C . ARG A 1 370 ? -25.674 10.936 41.280 1.00 95.31 370 ARG A C 1
ATOM 3014 O O . ARG A 1 370 ? -24.777 10.130 41.068 1.00 95.31 370 ARG A O 1
ATOM 3021 N N . VAL A 1 371 ? -26.094 11.226 42.513 1.00 96.12 371 VAL A N 1
ATOM 3022 C CA . VAL A 1 371 ? -25.516 10.629 43.731 1.00 96.12 371 VAL A CA 1
ATOM 3023 C C . VAL A 1 371 ? -25.648 9.101 43.773 1.00 96.12 371 VAL A C 1
ATOM 3025 O O . VAL A 1 371 ? -24.796 8.427 44.344 1.00 96.12 371 VAL A O 1
ATOM 3028 N N . ASP A 1 372 ? -26.692 8.531 43.175 1.00 96.94 372 ASP A N 1
ATOM 3029 C CA . ASP A 1 372 ? -26.881 7.082 43.104 1.00 96.94 372 ASP A CA 1
ATOM 3030 C C . ASP A 1 372 ? -26.009 6.460 42.009 1.00 96.94 372 ASP A C 1
ATOM 3032 O O . ASP A 1 372 ? -25.442 5.385 42.209 1.00 96.94 372 ASP A O 1
ATOM 3036 N N . VAL A 1 373 ? -25.793 7.180 40.905 1.00 96.25 373 VAL A N 1
ATOM 3037 C CA . VAL A 1 373 ? -24.819 6.792 39.875 1.00 96.25 373 VAL A CA 1
ATOM 3038 C C . VAL A 1 373 ? -23.396 6.790 40.442 1.00 96.25 373 VAL A C 1
ATOM 3040 O O . VAL A 1 373 ? -22.659 5.823 40.270 1.00 96.25 373 VAL A O 1
ATOM 3043 N N . GLU A 1 374 ? -23.021 7.828 41.194 1.00 94.50 374 GLU A N 1
ATOM 3044 C CA . GLU A 1 374 ? -21.712 7.936 41.856 1.00 94.50 374 GLU A CA 1
ATOM 3045 C C . GLU A 1 374 ? -21.475 6.817 42.887 1.00 94.50 374 GLU A C 1
ATOM 3047 O O . GLU A 1 374 ? -20.348 6.325 43.024 1.00 94.50 374 GLU A O 1
ATOM 3052 N N . LYS A 1 375 ? -22.525 6.361 43.589 1.00 95.62 375 LYS A N 1
ATOM 3053 C CA . LYS A 1 375 ? -22.443 5.182 44.470 1.00 95.62 375 LYS A CA 1
ATOM 3054 C C . LYS A 1 375 ? -22.127 3.915 43.683 1.00 95.62 375 LYS A C 1
ATOM 3056 O O . LYS A 1 375 ? -21.203 3.204 44.067 1.00 95.62 375 LYS A O 1
ATOM 3061 N N . VAL A 1 376 ? -22.829 3.668 42.576 1.00 95.19 376 VAL A N 1
ATOM 3062 C CA . VAL A 1 376 ? -22.568 2.506 41.711 1.00 95.19 376 VAL A CA 1
ATOM 3063 C C . VAL A 1 376 ? -21.152 2.550 41.147 1.00 95.19 376 VAL A C 1
ATOM 3065 O O . VAL A 1 376 ? -20.435 1.560 41.238 1.00 95.19 376 VAL A O 1
ATOM 3068 N N . VAL A 1 377 ? -20.683 3.704 40.662 1.00 94.31 377 VAL A N 1
ATOM 3069 C CA . VAL A 1 377 ? -19.286 3.855 40.215 1.00 94.31 377 VAL A CA 1
ATOM 3070 C C . VAL A 1 377 ? -18.308 3.521 41.347 1.00 94.31 377 VAL A C 1
ATOM 3072 O O . VAL A 1 377 ? -17.342 2.790 41.136 1.00 94.31 377 VAL A O 1
ATOM 3075 N N . SER A 1 378 ? -18.575 3.992 42.568 1.00 93.31 378 SER A N 1
ATOM 3076 C CA . SER A 1 378 ? -17.749 3.674 43.739 1.00 93.31 378 SER A CA 1
ATOM 3077 C C . SER A 1 378 ? -17.733 2.175 44.064 1.00 93.31 378 SER A C 1
ATOM 3079 O O . SER A 1 378 ? -16.714 1.659 44.519 1.00 93.31 378 SER A O 1
ATOM 3081 N N . 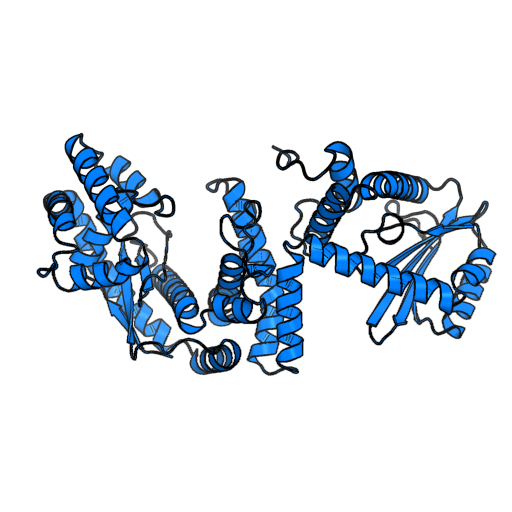GLU A 1 379 ? -18.844 1.467 43.859 1.00 94.06 379 GLU A N 1
ATOM 3082 C CA . GLU A 1 379 ? -18.930 0.013 44.032 1.00 94.06 379 GLU A CA 1
ATOM 3083 C C . GLU A 1 379 ? -18.135 -0.731 42.957 1.00 94.06 379 GLU A C 1
ATOM 3085 O O . GLU A 1 379 ? -17.360 -1.624 43.295 1.00 94.06 379 GLU A O 1
ATOM 3090 N N . LEU A 1 380 ? -18.224 -0.305 41.694 1.00 92.62 380 LEU A N 1
ATOM 3091 C CA . LEU A 1 380 ? -17.432 -0.873 40.598 1.00 92.62 380 LEU A CA 1
ATOM 3092 C C . LEU A 1 380 ? -15.927 -0.698 40.838 1.00 92.62 380 LEU A C 1
ATOM 3094 O O . LEU A 1 380 ? -15.159 -1.646 40.688 1.00 92.62 380 LEU A O 1
ATOM 3098 N N . LEU A 1 381 ? -15.497 0.473 41.312 1.00 91.62 381 LEU A N 1
ATOM 3099 C CA . LEU A 1 381 ? -14.097 0.702 41.685 1.00 91.62 381 LEU A CA 1
ATOM 3100 C C . LEU A 1 381 ? -13.613 -0.261 42.781 1.00 91.62 381 LEU A C 1
ATOM 3102 O O . LEU A 1 381 ? -12.484 -0.747 42.738 1.00 91.62 381 LEU A O 1
ATOM 3106 N N . ARG A 1 382 ? -14.466 -0.575 43.765 1.00 90.31 382 ARG A N 1
ATOM 3107 C CA . ARG A 1 382 ? -14.142 -1.560 44.816 1.00 90.31 382 ARG A CA 1
ATOM 3108 C C . ARG A 1 382 ? -14.121 -2.994 44.291 1.00 90.31 382 ARG A C 1
ATOM 3110 O O . ARG A 1 382 ? -13.390 -3.809 44.845 1.00 90.31 382 ARG A O 1
ATOM 3117 N N . ALA A 1 383 ? -14.887 -3.286 43.241 1.00 87.00 383 ALA A N 1
ATOM 3118 C CA . ALA A 1 383 ? -14.911 -4.580 42.563 1.00 87.00 383 ALA A CA 1
ATOM 3119 C C . ALA A 1 383 ? -13.694 -4.814 41.642 1.00 87.00 383 ALA A C 1
ATOM 3121 O O . ALA A 1 383 ? -13.590 -5.868 41.023 1.00 87.00 383 ALA A O 1
ATOM 3122 N N . GLY A 1 384 ? -12.752 -3.865 41.575 1.00 87.19 384 GLY A N 1
ATOM 3123 C CA . GLY A 1 384 ? -11.496 -4.014 40.834 1.00 87.19 384 GLY A CA 1
ATOM 3124 C C . GLY A 1 384 ? -11.486 -3.352 39.457 1.00 87.19 384 GLY A C 1
ATOM 3125 O O . GLY A 1 384 ? -10.457 -3.393 38.782 1.00 87.19 384 GLY A O 1
ATOM 3126 N N . PHE A 1 385 ? -12.577 -2.692 39.062 1.00 91.88 385 PHE A N 1
ATOM 3127 C CA . PHE A 1 385 ? -12.577 -1.830 37.885 1.00 91.88 385 PHE A CA 1
ATOM 3128 C C . PHE A 1 385 ? -11.775 -0.550 38.141 1.00 91.88 385 PHE A C 1
ATOM 3130 O O . PHE A 1 385 ? -11.664 -0.062 39.266 1.00 91.88 385 PHE A O 1
ATOM 3137 N N . GLN A 1 386 ? -11.248 0.035 37.072 1.00 89.75 386 GLN A N 1
ATOM 3138 C CA . GLN A 1 386 ? -10.625 1.355 37.082 1.00 89.75 386 GLN A CA 1
ATOM 3139 C C . GLN A 1 386 ? -11.517 2.317 36.300 1.00 89.75 386 GLN A C 1
ATOM 3141 O O . GLN A 1 386 ? -11.749 2.103 35.120 1.00 89.75 386 GLN A O 1
ATOM 3146 N N . THR A 1 387 ? -12.022 3.384 36.911 1.00 72.56 387 THR A N 1
ATOM 3147 C CA . THR A 1 387 ? -12.786 4.404 36.173 1.00 72.56 387 THR A CA 1
ATOM 3148 C C . THR A 1 387 ? -11.835 5.391 35.522 1.00 72.56 387 THR A C 1
ATOM 3150 O O . THR A 1 387 ? -10.912 5.889 36.168 1.00 72.56 387 THR A O 1
ATOM 3153 N N . VAL A 1 388 ? -12.087 5.700 34.253 1.00 73.56 388 VAL A N 1
ATOM 3154 C CA . VAL A 1 388 ? -11.274 6.635 33.465 1.00 73.56 388 VAL A CA 1
ATOM 3155 C C . VAL A 1 388 ? -12.087 7.811 32.917 1.00 73.56 388 VAL A C 1
ATOM 3157 O O . VAL A 1 388 ? -11.495 8.827 32.561 1.00 73.56 388 VAL A O 1
ATOM 3160 N N . GLY A 1 389 ? -13.426 7.740 32.946 1.00 88.75 389 GLY A N 1
ATOM 3161 C CA . GLY A 1 389 ? -14.294 8.850 32.551 1.00 88.75 389 GLY A CA 1
ATOM 3162 C C . GLY A 1 389 ? -15.692 8.798 33.171 1.00 88.75 389 GLY A C 1
ATOM 3163 O O . GLY A 1 389 ? -16.275 7.730 33.345 1.00 88.75 389 GLY A O 1
ATOM 3164 N N . PHE A 1 390 ? -16.235 9.974 33.490 1.00 93.69 390 PHE A N 1
ATOM 3165 C CA . PHE A 1 390 ? -17.643 10.193 33.825 1.00 93.69 390 PHE A CA 1
ATOM 3166 C C . PHE A 1 390 ? -18.105 11.480 33.139 1.00 93.69 390 PHE A C 1
ATOM 3168 O O . PHE A 1 390 ? -17.434 12.506 33.272 1.00 93.69 390 PHE A O 1
ATOM 3175 N N . ALA A 1 391 ? -19.231 11.441 32.429 1.00 94.00 391 ALA A N 1
ATOM 3176 C CA . ALA A 1 391 ? -19.825 12.621 31.806 1.00 94.00 391 ALA A CA 1
ATOM 3177 C C . ALA A 1 391 ? -21.327 12.713 32.097 1.00 94.00 391 ALA A C 1
ATOM 3179 O O . ALA A 1 391 ? -22.058 11.727 32.006 1.00 94.00 391 ALA A O 1
ATOM 3180 N N . ASP A 1 392 ? -21.773 13.923 32.426 1.00 94.94 392 ASP A N 1
ATOM 3181 C CA . ASP A 1 392 ? -23.166 14.277 32.693 1.00 94.94 392 ASP A CA 1
ATOM 3182 C C . ASP A 1 392 ? -23.727 15.041 31.486 1.00 94.94 392 ASP A C 1
ATOM 3184 O O . ASP A 1 392 ? -23.784 16.269 31.475 1.00 94.94 392 ASP A O 1
ATOM 3188 N N . ASN A 1 393 ? -24.098 14.304 30.436 1.00 94.12 393 ASN A N 1
ATOM 3189 C CA . ASN A 1 393 ? -24.657 14.899 29.216 1.00 94.12 393 ASN A CA 1
ATOM 3190 C C . ASN A 1 393 ? -26.111 15.357 29.413 1.00 94.12 393 ASN A C 1
ATOM 3192 O O . ASN A 1 393 ? -26.683 15.986 28.527 1.00 94.12 393 ASN A O 1
ATOM 3196 N N . HIS A 1 394 ? -26.711 15.059 30.569 1.00 91.56 394 HIS A N 1
ATOM 3197 C CA . HIS A 1 394 ? -28.012 15.594 30.941 1.00 91.56 394 HIS A CA 1
ATOM 3198 C C . HIS A 1 394 ? -27.912 17.058 31.381 1.00 91.56 394 HIS A C 1
ATOM 3200 O O . HIS A 1 394 ? -28.705 17.897 30.946 1.00 91.56 394 HIS A O 1
ATOM 3206 N N . ALA A 1 395 ? -26.918 17.376 32.216 1.00 88.75 395 ALA A N 1
ATOM 3207 C CA . ALA A 1 395 ? -26.627 18.749 32.618 1.00 88.75 395 ALA A CA 1
ATOM 3208 C C . ALA A 1 395 ? -26.008 19.563 31.467 1.00 88.75 395 ALA A C 1
ATOM 3210 O O . ALA A 1 395 ? -26.455 20.679 31.196 1.00 88.75 395 ALA A O 1
ATOM 3211 N N . ASP A 1 396 ? -25.034 18.978 30.765 1.00 87.75 396 ASP A N 1
ATOM 3212 C CA . ASP A 1 396 ? -24.294 19.612 29.672 1.00 87.75 396 ASP A CA 1
ATOM 3213 C C . ASP A 1 396 ? -24.664 18.955 28.336 1.00 87.75 396 ASP A C 1
ATOM 3215 O O . ASP A 1 396 ? -23.918 18.145 27.784 1.00 87.75 396 ASP A O 1
ATOM 3219 N N . ARG A 1 397 ? -25.861 19.284 27.830 1.00 82.31 397 ARG A N 1
ATOM 3220 C CA . ARG A 1 397 ? -26.421 18.667 26.617 1.00 82.31 397 ARG A CA 1
ATOM 3221 C C . ARG A 1 397 ? -25.529 18.855 25.392 1.00 82.31 397 ARG A C 1
ATOM 3223 O O . ARG A 1 397 ? -25.468 19.937 24.810 1.00 82.31 397 ARG A O 1
ATOM 3230 N N . ASP A 1 398 ? -24.941 17.749 24.957 1.00 83.31 398 ASP A N 1
ATOM 3231 C CA . ASP A 1 398 ? -24.336 17.566 23.644 1.00 83.31 398 ASP A CA 1
ATOM 3232 C C . ASP A 1 398 ? -25.381 16.930 22.716 1.00 83.31 398 ASP A C 1
ATOM 3234 O O . ASP A 1 398 ? -25.872 15.833 22.981 1.00 83.31 398 ASP A O 1
ATOM 3238 N N . THR A 1 399 ? -25.764 17.629 21.645 1.00 85.06 399 THR A N 1
ATOM 3239 C CA . THR A 1 399 ? -26.826 17.166 20.738 1.00 85.06 399 THR A CA 1
ATOM 3240 C C . THR A 1 399 ? -26.447 15.928 19.939 1.00 85.06 399 THR A C 1
ATOM 3242 O O . THR A 1 399 ? -27.341 15.316 19.359 1.00 85.06 399 THR A O 1
ATOM 3245 N N . ASP A 1 400 ? -25.166 15.560 19.920 1.00 86.50 400 ASP A N 1
ATOM 3246 C CA . ASP A 1 400 ? -24.649 14.410 19.178 1.00 86.50 400 ASP A CA 1
ATOM 3247 C C . ASP A 1 400 ? -24.469 13.167 20.069 1.00 86.50 400 ASP A C 1
ATOM 3249 O O . ASP A 1 400 ? -23.955 12.138 19.623 1.00 86.50 400 ASP A O 1
ATOM 3253 N N . LYS A 1 401 ? -24.907 13.236 21.334 1.00 89.75 401 LYS A N 1
ATOM 3254 C CA . LYS A 1 401 ? -24.810 12.152 22.317 1.00 89.75 401 LYS A CA 1
ATOM 3255 C C . LYS A 1 401 ? -26.160 11.864 22.987 1.00 89.75 401 LYS A C 1
ATOM 3257 O O . LYS A 1 401 ? -27.039 12.725 22.992 1.00 89.75 401 LYS A O 1
ATOM 3262 N N . PRO A 1 402 ? -26.334 10.666 23.579 1.00 93.12 402 PRO A N 1
ATOM 3263 C CA . PRO A 1 402 ? -27.509 10.369 24.392 1.00 93.12 402 PRO A CA 1
ATOM 3264 C C . PRO A 1 402 ? -27.699 11.360 25.552 1.00 93.12 402 PRO A C 1
ATOM 3266 O O . PRO A 1 402 ? -26.730 11.755 26.207 1.00 93.12 402 PRO A O 1
ATOM 3269 N N . ASP A 1 403 ? -28.954 11.707 25.846 1.00 94.12 403 ASP A N 1
ATOM 3270 C CA . ASP A 1 403 ? -29.311 12.515 27.020 1.00 94.12 403 ASP A CA 1
ATOM 3271 C C . ASP A 1 403 ? -29.257 11.639 28.285 1.00 94.12 403 ASP A C 1
ATOM 3273 O O . ASP A 1 403 ? -30.145 10.815 28.531 1.00 94.12 403 ASP A O 1
ATOM 3277 N N . GLY A 1 404 ? -28.180 11.773 29.067 1.00 96.25 404 GLY A N 1
ATOM 3278 C CA . GLY A 1 404 ? -27.964 10.958 30.260 1.00 96.25 404 GLY A CA 1
ATOM 3279 C C . GLY A 1 404 ? -26.530 10.959 30.791 1.00 96.25 404 GLY A C 1
ATOM 3280 O O . GLY A 1 404 ? -25.752 11.884 30.547 1.00 96.25 404 GLY A O 1
ATOM 3281 N N . TYR A 1 405 ? -26.173 9.905 31.528 1.00 97.50 405 TYR A N 1
ATOM 3282 C CA . TYR A 1 405 ? -24.834 9.737 32.100 1.00 97.50 405 TYR A CA 1
ATOM 3283 C C . TYR A 1 405 ? -24.002 8.757 31.283 1.00 97.50 405 TYR A C 1
ATOM 3285 O O . TYR A 1 405 ? -24.477 7.679 30.931 1.00 97.50 405 TYR A O 1
ATOM 3293 N N . TYR A 1 406 ? -22.740 9.097 31.053 1.00 97.12 406 TYR A N 1
ATOM 3294 C CA . TYR A 1 406 ? -21.748 8.193 30.484 1.00 97.12 406 TYR A CA 1
ATOM 3295 C C . TYR A 1 406 ? -20.701 7.834 31.534 1.00 97.12 406 TYR A C 1
ATOM 3297 O O . TYR A 1 406 ? -20.189 8.712 32.233 1.00 97.12 406 TYR A O 1
ATOM 3305 N N . ILE A 1 407 ? -20.375 6.549 31.626 1.00 97.06 407 ILE A N 1
ATOM 3306 C CA . ILE A 1 407 ? -19.337 6.013 32.499 1.00 97.06 407 ILE A CA 1
ATOM 3307 C C . ILE A 1 407 ? -18.399 5.173 31.634 1.00 97.06 407 ILE A C 1
ATOM 3309 O O . ILE A 1 407 ? -18.834 4.220 30.990 1.00 97.06 407 ILE A O 1
ATOM 3313 N N . GLU A 1 408 ? -17.112 5.502 31.669 1.00 96.81 408 GLU A N 1
ATOM 3314 C CA . GLU A 1 408 ? -16.053 4.698 31.063 1.00 96.81 408 GLU A CA 1
ATOM 3315 C C . GLU A 1 408 ? -15.229 4.038 32.167 1.00 96.81 408 GLU A C 1
ATOM 3317 O O . GLU A 1 408 ? -14.598 4.715 32.994 1.00 96.81 408 GLU A O 1
ATOM 3322 N N . ILE A 1 409 ? -15.228 2.706 32.177 1.00 95.50 409 ILE A N 1
ATOM 3323 C CA . ILE A 1 409 ? -14.407 1.908 33.088 1.00 95.50 409 ILE A CA 1
ATOM 3324 C C . ILE A 1 409 ? -13.499 0.962 32.306 1.00 95.50 409 ILE A C 1
ATOM 3326 O O . ILE A 1 409 ? -13.828 0.492 31.220 1.00 95.50 409 ILE A O 1
ATOM 3330 N N . ILE A 1 410 ? -12.343 0.673 32.886 1.00 95.94 410 ILE A N 1
ATOM 3331 C CA . ILE A 1 410 ? -11.344 -0.258 32.389 1.00 95.94 410 ILE A CA 1
ATOM 3332 C C . ILE A 1 410 ? -11.276 -1.446 33.341 1.00 95.94 410 ILE A C 1
ATOM 3334 O O . ILE A 1 410 ? -11.138 -1.282 34.554 1.00 95.94 410 ILE A O 1
ATOM 3338 N N . HIS A 1 411 ? -11.318 -2.646 32.780 1.00 94.62 411 HIS A N 1
ATOM 3339 C CA . HIS A 1 411 ? -11.005 -3.890 33.477 1.00 94.62 411 HIS A CA 1
ATOM 3340 C C . HIS A 1 411 ? -9.724 -4.485 32.898 1.00 94.62 411 HIS A C 1
ATOM 3342 O O . HIS A 1 411 ? -9.434 -4.311 31.716 1.00 94.62 411 HIS A O 1
ATOM 3348 N N . SER A 1 412 ? -8.927 -5.158 33.721 1.00 91.69 412 SER A N 1
ATOM 3349 C CA . SER A 1 412 ? -7.749 -5.887 33.242 1.00 91.69 412 SER A CA 1
ATOM 3350 C C . SER A 1 412 ? -8.012 -7.379 33.358 1.00 91.69 412 SER A C 1
ATOM 3352 O O . SER A 1 412 ? -8.048 -7.903 34.466 1.00 91.69 412 SER A O 1
ATOM 3354 N N . GLU A 1 413 ? -8.147 -8.052 32.220 1.00 88.62 413 GLU A N 1
ATOM 3355 C CA . GLU A 1 413 ? -8.359 -9.497 32.145 1.00 88.62 413 GLU A CA 1
ATOM 3356 C C . GLU A 1 413 ? -7.164 -10.135 31.443 1.00 88.62 413 GLU A C 1
ATOM 3358 O O . GLU A 1 413 ? -6.764 -9.688 30.370 1.00 88.62 413 GLU A O 1
ATOM 3363 N N . SER A 1 414 ? -6.532 -11.136 32.060 1.00 82.12 414 SER A N 1
ATOM 3364 C CA . SER A 1 414 ? -5.347 -11.805 31.487 1.00 82.12 414 SER A CA 1
ATOM 3365 C C . SER A 1 414 ? -4.225 -10.859 30.996 1.00 82.12 414 SER A C 1
ATOM 3367 O O . SER A 1 414 ? -3.539 -11.146 30.020 1.00 82.12 414 SER A O 1
ATOM 3369 N N . ARG A 1 415 ? -3.990 -9.745 31.714 1.00 81.62 415 ARG A N 1
ATOM 3370 C CA . ARG A 1 415 ? -3.042 -8.646 31.380 1.00 81.62 415 ARG A CA 1
ATOM 3371 C C . ARG A 1 415 ? -3.443 -7.765 30.194 1.00 81.62 415 ARG A C 1
ATOM 3373 O O . ARG A 1 415 ? -2.688 -6.866 29.828 1.00 81.62 415 ARG A O 1
ATOM 3380 N N . GLU A 1 416 ? -4.620 -7.971 29.629 1.00 81.44 416 GLU A N 1
ATOM 3381 C CA . GLU A 1 416 ? -5.162 -7.145 28.562 1.00 81.44 416 GLU A CA 1
ATOM 3382 C C . GLU A 1 416 ? -6.174 -6.151 29.130 1.00 81.44 416 GLU A C 1
ATOM 3384 O O . GLU A 1 416 ? -6.945 -6.471 30.035 1.00 81.44 416 GLU A O 1
ATOM 3389 N N . LYS A 1 417 ? -6.171 -4.925 28.603 1.00 91.31 417 LYS A N 1
ATOM 3390 C CA . LYS A 1 417 ? -7.127 -3.894 29.012 1.00 91.31 417 LYS A CA 1
ATOM 3391 C C . LYS A 1 417 ? -8.414 -4.031 28.210 1.00 91.31 417 LYS A C 1
ATOM 3393 O O . LYS A 1 417 ? -8.376 -4.047 26.981 1.00 91.31 417 LYS A O 1
ATOM 3398 N N . TRP A 1 418 ? -9.525 -4.067 28.927 1.00 96.06 418 TRP A N 1
ATOM 3399 C CA . TRP A 1 418 ? -10.880 -4.086 28.405 1.00 96.06 418 TRP A CA 1
ATOM 3400 C C . TRP A 1 418 ? -11.569 -2.781 28.748 1.00 96.06 418 TRP A C 1
ATOM 3402 O O . TRP A 1 418 ? -11.550 -2.365 29.906 1.00 96.06 418 TRP A O 1
ATOM 3412 N N . LYS A 1 419 ? -12.164 -2.141 27.747 1.00 96.69 419 LYS A N 1
ATOM 3413 C CA . LYS A 1 419 ? -12.942 -0.917 27.933 1.00 96.69 419 LYS A CA 1
ATOM 3414 C C . LYS A 1 419 ? -14.419 -1.265 28.049 1.00 96.69 419 LYS A C 1
ATOM 3416 O O . LYS A 1 419 ? -14.912 -2.093 27.293 1.00 96.69 419 LYS A O 1
ATOM 3421 N N . LEU A 1 420 ? -15.123 -0.653 28.988 1.00 97.38 420 LEU A N 1
ATOM 3422 C CA . LEU A 1 420 ? -16.563 -0.800 29.115 1.00 97.38 420 LEU A CA 1
ATOM 3423 C C . LEU A 1 420 ? -17.199 0.586 29.045 1.00 97.38 420 LEU A C 1
ATOM 3425 O O . LEU A 1 420 ? -16.932 1.441 29.894 1.00 97.38 420 LEU A O 1
ATOM 3429 N N . ASP A 1 421 ? -18.036 0.769 28.030 1.00 97.31 421 ASP A N 1
ATOM 3430 C CA . ASP A 1 421 ? -18.748 2.007 27.736 1.00 97.31 421 ASP A CA 1
ATOM 3431 C C . ASP A 1 421 ? -20.189 1.850 28.232 1.00 97.31 421 ASP A C 1
ATOM 3433 O O . ASP A 1 421 ? -20.969 1.073 27.676 1.00 97.31 421 ASP A O 1
ATOM 3437 N N . ILE A 1 422 ? -20.547 2.559 29.304 1.00 97.62 422 ILE A N 1
ATOM 3438 C CA . ILE A 1 422 ? -21.856 2.432 29.954 1.00 97.62 422 ILE A CA 1
ATOM 3439 C C . ILE A 1 422 ? -22.618 3.745 29.813 1.00 97.62 422 ILE A C 1
ATOM 3441 O O . ILE A 1 422 ? -22.206 4.777 30.344 1.00 97.62 422 ILE A O 1
ATOM 3445 N N . TRP A 1 423 ? -23.769 3.691 29.153 1.00 97.94 423 TRP A N 1
ATOM 3446 C CA . TRP A 1 423 ? -24.698 4.812 29.041 1.00 97.94 423 TRP A CA 1
ATOM 3447 C C . TRP A 1 423 ? -25.940 4.589 29.897 1.00 97.94 423 TRP A C 1
ATOM 3449 O O . TRP A 1 423 ? -26.648 3.604 29.719 1.00 97.94 423 TRP A O 1
ATOM 3459 N N . ILE A 1 424 ? -26.250 5.520 30.794 1.00 98.00 424 ILE A N 1
ATOM 3460 C CA . ILE A 1 424 ? -27.509 5.553 31.545 1.00 98.00 424 ILE A CA 1
ATOM 3461 C C . ILE A 1 424 ? -28.416 6.577 30.885 1.00 98.00 424 ILE A C 1
ATOM 3463 O O . ILE A 1 424 ? -28.074 7.757 30.847 1.00 98.00 424 ILE A O 1
ATOM 3467 N N . VAL A 1 425 ? -29.562 6.132 30.385 1.00 97.50 425 VAL A N 1
ATOM 3468 C CA . VAL A 1 425 ? -30.466 6.938 29.557 1.00 97.50 425 VAL A CA 1
ATOM 3469 C C . VAL A 1 425 ? -31.915 6.763 29.990 1.00 97.50 425 VAL A C 1
ATOM 3471 O O . VAL A 1 425 ? -32.293 5.752 30.591 1.00 97.50 425 VAL A O 1
ATOM 3474 N N . MET A 1 426 ? -32.742 7.750 29.657 1.00 96.00 426 MET A N 1
ATOM 3475 C CA . MET A 1 426 ? -34.191 7.631 29.792 1.00 96.00 426 MET A CA 1
ATOM 3476 C C . MET A 1 426 ? -34.770 6.754 28.678 1.00 96.00 426 MET A C 1
ATOM 3478 O O . MET A 1 426 ? -34.255 6.714 27.561 1.00 96.00 426 MET A O 1
ATOM 3482 N N . LYS A 1 427 ? -35.873 6.064 28.972 1.00 93.94 427 LYS A N 1
ATOM 3483 C CA . LYS A 1 427 ? -36.550 5.139 28.049 1.00 93.94 427 LYS A CA 1
ATOM 3484 C C . LYS A 1 427 ? -36.995 5.763 26.719 1.00 93.94 427 LYS A C 1
ATOM 3486 O O . LYS A 1 427 ? -37.189 5.044 25.745 1.00 93.94 427 LYS A O 1
ATOM 3491 N N . ASP A 1 428 ? -37.194 7.072 26.666 1.00 91.81 428 ASP A N 1
ATOM 3492 C CA . ASP A 1 428 ? -37.631 7.810 25.479 1.00 91.81 428 ASP A CA 1
ATOM 3493 C C . ASP A 1 428 ? -36.489 8.511 24.719 1.00 91.81 428 ASP A C 1
ATOM 3495 O O . ASP A 1 428 ? -36.742 9.172 23.707 1.00 91.81 428 ASP A O 1
ATOM 3499 N N . ASP A 1 429 ? -35.233 8.339 25.150 1.00 92.31 429 ASP A N 1
ATOM 3500 C CA . ASP A 1 429 ? -34.068 8.848 24.427 1.00 92.31 429 ASP A CA 1
ATOM 3501 C C . ASP A 1 429 ? -33.962 8.226 23.015 1.00 92.31 429 ASP A C 1
ATOM 3503 O O . ASP A 1 429 ? -34.135 7.027 22.795 1.00 92.31 429 ASP A O 1
ATOM 3507 N N . LYS A 1 430 ? -33.685 9.053 22.005 1.00 89.88 430 LYS A N 1
ATOM 3508 C CA . LYS A 1 430 ? -33.682 8.597 20.603 1.00 89.88 430 LYS A CA 1
ATOM 3509 C C . LYS A 1 430 ? -32.402 7.860 20.218 1.00 89.88 430 LYS A C 1
ATOM 3511 O O . LYS A 1 430 ? -32.433 7.045 19.295 1.00 89.88 430 LYS A O 1
ATOM 3516 N N . PHE A 1 431 ? -31.286 8.152 20.885 1.00 87.12 431 PHE A N 1
ATOM 3517 C CA . PHE A 1 431 ? -29.994 7.562 20.552 1.00 87.12 431 PHE A CA 1
ATOM 3518 C C . PHE A 1 431 ? -29.960 6.085 20.918 1.00 87.12 431 PHE A C 1
ATOM 3520 O O . PHE A 1 431 ? -29.616 5.264 20.068 1.00 87.12 431 PHE A O 1
ATOM 3527 N N . HIS A 1 432 ? -30.378 5.725 22.134 1.00 89.25 432 HIS A N 1
ATOM 3528 C CA . HIS A 1 432 ? -30.386 4.318 22.533 1.00 89.25 432 HIS A CA 1
ATOM 3529 C C . HIS A 1 432 ? -31.387 3.500 21.709 1.00 89.25 432 HIS A C 1
ATOM 3531 O O . HIS A 1 432 ? -31.068 2.377 21.325 1.00 89.25 432 HIS A O 1
ATOM 3537 N N . ALA A 1 433 ? -32.549 4.066 21.355 1.00 88.50 433 ALA A N 1
ATOM 3538 C CA . ALA A 1 433 ? -33.518 3.400 20.487 1.00 88.50 433 ALA A CA 1
ATOM 3539 C C . ALA A 1 433 ? -32.909 3.040 19.119 1.00 88.50 433 ALA A C 1
ATOM 3541 O O . ALA A 1 433 ? -33.064 1.911 18.654 1.00 88.50 433 ALA A O 1
ATOM 3542 N N . ARG A 1 434 ? -32.151 3.963 18.505 1.00 89.56 434 ARG A N 1
ATOM 3543 C CA . ARG A 1 434 ? -31.418 3.699 17.256 1.00 89.56 434 ARG A CA 1
ATOM 3544 C C . ARG A 1 434 ? -30.335 2.634 17.447 1.00 89.56 434 ARG A C 1
ATOM 3546 O O . ARG A 1 434 ? -30.232 1.724 16.631 1.00 89.56 434 ARG A O 1
ATOM 3553 N N . SER A 1 435 ? -29.535 2.733 18.508 1.00 89.62 435 SER A N 1
ATOM 3554 C CA . SER A 1 435 ? -28.475 1.760 18.804 1.00 89.62 435 SER A CA 1
ATOM 3555 C C . SER A 1 435 ? -29.021 0.344 18.999 1.00 89.62 435 SER A C 1
ATOM 3557 O O . SER A 1 435 ? -28.422 -0.614 18.509 1.00 89.62 435 SER A O 1
ATOM 3559 N N . LEU A 1 436 ? -30.159 0.210 19.688 1.00 91.19 436 LEU A N 1
ATOM 3560 C CA . LEU A 1 436 ? -30.844 -1.064 19.898 1.00 91.19 436 LEU A CA 1
ATOM 3561 C C . LEU A 1 436 ? -31.400 -1.631 18.589 1.00 91.19 436 LEU A C 1
ATOM 3563 O O . LEU A 1 436 ? -31.158 -2.802 18.312 1.00 91.19 436 LEU A O 1
ATOM 3567 N N . ASP A 1 437 ? -32.059 -0.815 17.757 1.00 92.31 437 ASP A N 1
ATOM 3568 C CA . ASP A 1 437 ? -32.550 -1.248 16.436 1.00 92.31 437 ASP A CA 1
ATOM 3569 C C . ASP A 1 437 ? -31.413 -1.799 15.564 1.00 92.31 437 ASP A C 1
ATOM 3571 O O . ASP A 1 437 ? -31.500 -2.907 15.028 1.00 92.31 437 ASP A O 1
ATOM 3575 N N . VAL A 1 438 ? -30.298 -1.064 15.484 1.00 91.38 438 VAL A N 1
ATOM 3576 C CA . VAL A 1 438 ? -29.113 -1.500 14.736 1.00 91.38 438 VAL A CA 1
ATOM 3577 C C . VAL A 1 438 ? -28.559 -2.804 15.312 1.00 91.38 438 VAL A C 1
ATOM 3579 O O . VAL A 1 438 ? -28.277 -3.733 14.555 1.00 91.38 438 VAL A O 1
ATOM 3582 N N . ALA A 1 439 ? -28.426 -2.915 16.638 1.00 93.12 439 ALA A N 1
ATOM 3583 C CA . ALA A 1 439 ? -27.925 -4.129 17.278 1.00 93.12 439 ALA A CA 1
ATOM 3584 C C . ALA A 1 439 ? -28.828 -5.344 17.005 1.00 93.12 439 ALA A C 1
ATOM 3586 O O . ALA A 1 439 ? -28.320 -6.411 16.659 1.00 93.12 439 ALA A O 1
ATOM 3587 N N . GLU A 1 440 ? -30.151 -5.189 17.091 1.00 94.00 440 GLU A N 1
ATOM 3588 C CA . GLU A 1 440 ? -31.119 -6.254 16.811 1.00 94.00 440 GLU A CA 1
ATOM 3589 C C . GLU A 1 440 ? -31.072 -6.701 15.347 1.00 94.00 440 GLU A C 1
ATOM 3591 O O . GLU A 1 440 ? -30.990 -7.902 15.063 1.00 94.00 440 GLU A O 1
ATOM 3596 N N . ARG A 1 441 ? -31.062 -5.750 14.405 1.00 94.19 441 ARG A N 1
ATOM 3597 C CA . ARG A 1 441 ? -30.978 -6.047 12.969 1.00 94.19 441 ARG A CA 1
ATOM 3598 C C . ARG A 1 441 ? -29.669 -6.753 12.627 1.00 94.19 441 ARG A C 1
ATOM 3600 O O . ARG A 1 441 ? -29.699 -7.790 11.959 1.00 94.19 441 ARG A O 1
ATOM 3607 N N . LEU A 1 442 ? -28.533 -6.255 13.124 1.00 94.75 442 LEU A N 1
ATOM 3608 C CA . LEU A 1 442 ? -27.234 -6.899 12.919 1.00 94.75 442 LEU A CA 1
ATOM 3609 C C . LEU A 1 442 ? -27.206 -8.297 13.537 1.00 94.75 442 LEU A C 1
ATOM 3611 O O . LEU A 1 442 ? -26.792 -9.231 12.861 1.00 94.75 442 LEU A O 1
ATOM 3615 N N . LYS A 1 443 ? -27.724 -8.481 14.756 1.00 95.31 443 LYS A N 1
ATOM 3616 C CA . LYS A 1 443 ? -27.794 -9.790 15.425 1.00 95.31 443 LYS A CA 1
ATOM 3617 C C . LYS A 1 443 ? -28.589 -10.821 14.629 1.00 95.31 443 LYS A C 1
ATOM 3619 O O . LYS A 1 443 ? -28.294 -12.012 14.698 1.00 95.31 443 LYS A O 1
ATOM 3624 N N . VAL A 1 444 ? -29.614 -10.401 13.886 1.00 94.75 444 VAL A N 1
ATOM 3625 C CA . VAL A 1 444 ? -30.337 -11.292 12.969 1.00 94.75 444 VAL A CA 1
ATOM 3626 C C . VAL A 1 444 ? -29.476 -11.634 11.755 1.00 94.75 444 VAL A C 1
ATOM 3628 O O . VAL A 1 444 ? -29.396 -12.807 11.393 1.00 94.75 444 VAL A O 1
ATOM 3631 N N . GLN A 1 445 ? -28.824 -10.644 11.142 1.00 92.69 445 GLN A N 1
ATOM 3632 C CA . GLN A 1 445 ? -28.017 -10.854 9.938 1.00 92.69 445 GLN A CA 1
ATOM 3633 C C . GLN A 1 445 ? -26.760 -11.691 10.198 1.00 92.69 445 GLN A C 1
ATOM 3635 O O . GLN A 1 445 ? -26.460 -12.583 9.412 1.00 92.69 445 GLN A O 1
ATOM 3640 N N . THR A 1 446 ? -26.059 -11.470 11.308 1.00 94.56 446 THR A N 1
ATOM 3641 C CA . THR A 1 446 ? -24.796 -12.153 11.641 1.00 94.56 446 THR A CA 1
ATOM 3642 C C . THR A 1 446 ? -24.978 -13.587 12.141 1.00 94.56 446 THR A C 1
ATOM 3644 O O . THR A 1 446 ? -23.995 -14.270 12.428 1.00 94.56 446 THR A O 1
ATOM 3647 N N . LYS A 1 447 ? -26.221 -14.089 12.209 1.00 94.38 447 LYS A N 1
ATOM 3648 C CA . LYS A 1 447 ? -26.487 -15.535 12.310 1.00 94.38 447 LYS A CA 1
ATOM 3649 C C . LYS A 1 447 ? -26.037 -16.285 11.060 1.00 94.38 447 LYS A C 1
ATOM 3651 O O . LYS A 1 447 ? -25.726 -17.468 11.154 1.00 94.38 447 LYS A O 1
ATOM 3656 N N . ASP A 1 448 ? -26.033 -15.612 9.911 1.00 92.19 448 ASP A N 1
ATOM 3657 C CA . ASP A 1 448 ? -25.425 -16.118 8.687 1.00 92.19 448 ASP A CA 1
ATOM 3658 C C . ASP A 1 448 ? -23.894 -15.936 8.778 1.00 92.19 448 ASP A C 1
ATOM 3660 O O . ASP A 1 448 ? -23.426 -14.795 8.881 1.00 92.19 448 ASP A O 1
ATOM 3664 N N . PRO A 1 449 ? -23.098 -17.025 8.748 1.00 89.50 449 PRO A N 1
ATOM 3665 C CA . PRO A 1 449 ? -21.641 -16.949 8.827 1.00 89.50 449 PRO A CA 1
ATOM 3666 C C . PRO A 1 449 ? -21.004 -16.082 7.737 1.00 89.50 449 PRO A C 1
ATOM 3668 O O . PRO A 1 449 ? -20.005 -15.415 8.004 1.00 89.50 449 PRO A O 1
ATOM 3671 N N . THR A 1 450 ? -21.580 -16.051 6.531 1.00 86.50 450 THR A N 1
ATOM 3672 C CA . THR A 1 450 ? -21.072 -15.223 5.431 1.00 86.50 450 THR A CA 1
ATOM 3673 C C . THR A 1 450 ? -21.266 -13.746 5.754 1.00 86.50 450 THR A C 1
ATOM 3675 O O . THR A 1 450 ? -20.307 -12.978 5.728 1.00 86.50 450 THR A O 1
ATOM 3678 N N . LYS A 1 451 ? -22.472 -13.357 6.185 1.00 90.88 451 LYS A N 1
ATOM 3679 C CA . LYS A 1 451 ? -22.761 -11.974 6.597 1.00 90.88 451 LYS A CA 1
ATOM 3680 C C . LYS A 1 451 ? -21.957 -11.543 7.817 1.00 90.88 451 LYS A C 1
ATOM 3682 O O . LYS A 1 451 ? -21.518 -10.399 7.894 1.00 90.88 451 LYS A O 1
ATOM 3687 N N . ARG A 1 452 ? -21.740 -12.453 8.771 1.00 93.56 452 ARG A N 1
ATOM 3688 C CA . ARG A 1 452 ? -20.847 -12.217 9.912 1.00 93.56 452 ARG A CA 1
ATOM 3689 C C . ARG A 1 452 ? -19.431 -11.895 9.431 1.00 93.56 452 ARG A C 1
ATOM 3691 O O . ARG A 1 452 ? -18.863 -10.902 9.875 1.00 93.56 452 ARG A O 1
ATOM 3698 N N . GLY A 1 453 ? -18.892 -12.694 8.509 1.00 87.88 453 GLY A N 1
ATOM 3699 C CA . GLY A 1 453 ? -17.575 -12.474 7.910 1.00 87.88 453 GLY A CA 1
ATOM 3700 C C . GLY A 1 453 ? -17.460 -11.134 7.182 1.00 87.88 453 GLY A C 1
ATOM 3701 O O . GLY A 1 453 ? -16.489 -10.406 7.386 1.00 87.88 453 GLY A O 1
ATOM 3702 N N . ASP A 1 454 ? -18.478 -10.766 6.406 1.00 87.50 454 ASP A N 1
ATOM 3703 C CA . ASP A 1 454 ? -18.540 -9.475 5.716 1.00 87.50 454 ASP A CA 1
ATOM 3704 C C . ASP A 1 454 ? -18.558 -8.299 6.699 1.00 87.50 454 ASP A C 1
ATOM 3706 O O . ASP A 1 454 ? -17.802 -7.339 6.540 1.00 87.50 454 ASP A O 1
ATOM 3710 N N . LEU A 1 455 ? -19.369 -8.380 7.760 1.00 91.50 455 LEU A N 1
ATOM 3711 C CA . LEU A 1 455 ? -19.411 -7.339 8.785 1.00 91.50 455 LEU A CA 1
ATOM 3712 C C . LEU A 1 455 ? -18.075 -7.218 9.523 1.00 91.50 455 LEU A C 1
ATOM 3714 O O . LEU A 1 455 ? -17.632 -6.111 9.815 1.00 91.50 455 LEU A O 1
ATOM 3718 N N . LEU A 1 456 ? -17.425 -8.342 9.821 1.00 89.94 456 LEU A N 1
ATOM 3719 C CA . LEU A 1 456 ? -16.112 -8.366 10.460 1.00 89.94 456 LEU A CA 1
ATOM 3720 C C . LEU A 1 456 ? -15.039 -7.709 9.586 1.00 89.94 456 LEU A C 1
ATOM 3722 O O . LEU A 1 456 ? -14.273 -6.887 10.089 1.00 89.94 456 LEU A O 1
ATOM 3726 N N . LYS A 1 457 ? -15.025 -8.005 8.280 1.00 83.75 457 LYS A N 1
ATOM 3727 C CA . LYS A 1 457 ? -14.160 -7.327 7.303 1.00 83.75 457 LYS A CA 1
ATOM 3728 C C . LYS A 1 457 ? -14.417 -5.823 7.289 1.00 83.75 457 LYS A C 1
ATOM 3730 O O . LYS A 1 457 ? -13.479 -5.032 7.365 1.00 83.75 457 LYS A O 1
ATOM 3735 N N . LEU A 1 458 ? -15.687 -5.423 7.218 1.00 85.56 458 LEU A N 1
ATOM 3736 C CA . LEU A 1 458 ? -16.077 -4.017 7.170 1.00 85.56 458 LEU A CA 1
ATOM 3737 C C . LEU A 1 458 ? -15.663 -3.266 8.444 1.00 85.56 458 LEU A C 1
ATOM 3739 O O . LEU A 1 458 ? -15.066 -2.194 8.355 1.00 85.56 458 LEU A O 1
ATOM 3743 N N . LYS A 1 459 ? -15.908 -3.858 9.619 1.00 88.44 459 LYS A N 1
ATOM 3744 C CA . LYS A 1 459 ? -15.470 -3.313 10.909 1.00 88.44 459 LYS A CA 1
ATOM 3745 C C . LYS A 1 459 ? -13.957 -3.191 10.972 1.00 88.44 459 LYS A C 1
ATOM 3747 O O . LYS A 1 459 ? -13.467 -2.117 11.287 1.00 88.44 459 LYS A O 1
ATOM 3752 N N . SER A 1 460 ? -13.216 -4.244 10.631 1.00 82.62 460 SER A N 1
ATOM 3753 C CA . SER A 1 460 ? -11.754 -4.192 10.667 1.00 82.62 460 SER A CA 1
ATOM 3754 C C . SER A 1 460 ? -11.210 -3.080 9.766 1.00 82.62 460 SER A C 1
ATOM 3756 O O . SER A 1 460 ? -10.398 -2.272 10.211 1.00 82.62 460 SER A O 1
ATOM 3758 N N . ARG A 1 461 ? -11.756 -2.928 8.552 1.00 75.62 461 ARG A N 1
ATOM 3759 C CA . ARG A 1 461 ? -11.418 -1.804 7.667 1.00 75.62 461 ARG A CA 1
ATOM 3760 C C . ARG A 1 461 ? -11.737 -0.447 8.297 1.00 75.62 461 ARG A C 1
ATOM 3762 O O . ARG A 1 461 ? -10.893 0.440 8.258 1.00 75.62 461 ARG A O 1
ATOM 3769 N N . TYR A 1 462 ? -12.919 -0.265 8.887 1.00 82.38 462 TYR A N 1
ATOM 3770 C CA . TYR A 1 462 ? -13.276 0.979 9.584 1.00 82.38 462 TYR A CA 1
ATOM 3771 C C . TYR A 1 462 ? -12.290 1.302 10.713 1.00 82.38 462 TYR A C 1
ATOM 3773 O O . TYR A 1 462 ? -11.798 2.422 10.823 1.00 82.38 462 TYR A O 1
ATOM 3781 N N . GLU A 1 463 ? -11.944 0.304 11.516 1.00 78.81 463 GLU A N 1
ATOM 3782 C CA . GLU A 1 463 ? -11.073 0.457 12.677 1.00 78.81 463 GLU A CA 1
ATOM 3783 C C . GLU A 1 463 ? -9.623 0.775 12.314 1.00 78.81 463 GLU A C 1
ATOM 3785 O O . GLU A 1 463 ? -8.973 1.525 13.039 1.00 78.81 463 GLU A O 1
ATOM 3790 N N . LEU A 1 464 ? -9.148 0.241 11.190 1.00 65.25 464 LEU A N 1
ATOM 3791 C CA . LEU A 1 464 ? -7.837 0.533 10.613 1.00 65.25 464 LEU A CA 1
ATOM 3792 C C . LEU A 1 464 ? -7.820 1.870 9.840 1.00 65.25 464 LEU A C 1
ATOM 3794 O O . LEU A 1 464 ? -6.800 2.232 9.257 1.00 65.25 464 LEU A O 1
ATOM 3798 N N . GLY A 1 465 ? -8.943 2.602 9.790 1.00 69.25 465 GLY A N 1
ATOM 3799 C CA . GLY A 1 465 ? -9.071 3.840 9.011 1.00 69.25 465 GLY A CA 1
ATOM 3800 C C . GLY A 1 465 ? -8.999 3.614 7.498 1.00 69.25 465 GLY A C 1
ATOM 3801 O O . GLY A 1 465 ? -8.600 4.508 6.755 1.00 69.25 465 GLY A O 1
ATOM 3802 N N . LEU A 1 466 ? -9.345 2.404 7.064 1.00 56.88 466 LEU A N 1
ATOM 3803 C CA . LEU A 1 466 ? -9.348 1.935 5.682 1.00 56.88 466 LEU A CA 1
ATOM 3804 C C . LEU A 1 466 ? -10.750 2.035 5.042 1.00 56.88 466 LEU A C 1
ATOM 3806 O O . LEU A 1 466 ? -10.929 1.777 3.854 1.00 56.88 466 LEU A O 1
ATOM 3810 N N . SER A 1 467 ? -11.776 2.387 5.816 1.00 64.56 467 SER A N 1
ATOM 3811 C CA . SER A 1 467 ? -13.108 2.677 5.282 1.00 64.56 467 SER A CA 1
ATOM 3812 C C . SER A 1 467 ? -13.212 4.140 4.846 1.00 64.56 467 SER A C 1
ATOM 3814 O O . SER A 1 467 ? -12.712 5.027 5.531 1.00 64.56 467 SER A O 1
ATOM 3816 N N . TRP A 1 468 ? -13.911 4.397 3.739 1.00 65.25 468 TRP A N 1
ATOM 3817 C CA . TRP A 1 468 ? -14.328 5.749 3.334 1.00 65.25 468 TRP A CA 1
ATOM 3818 C C . TRP A 1 468 ? -15.459 6.296 4.219 1.00 65.25 468 TRP A C 1
ATOM 3820 O O . TRP A 1 468 ? -15.754 7.488 4.193 1.00 65.25 468 TRP A O 1
ATOM 3830 N N . ILE A 1 469 ? -16.095 5.422 5.001 1.00 72.31 469 ILE A N 1
ATOM 3831 C CA . ILE A 1 469 ? -17.195 5.760 5.893 1.00 72.31 469 ILE A CA 1
ATOM 3832 C C . ILE A 1 469 ? -16.615 6.314 7.194 1.00 72.31 469 ILE A C 1
ATOM 3834 O O . ILE A 1 469 ? -15.864 5.624 7.887 1.00 72.31 469 ILE A O 1
ATOM 3838 N N . THR A 1 470 ? -16.978 7.547 7.535 1.00 74.75 470 THR A N 1
ATOM 3839 C CA . THR A 1 470 ? -16.501 8.234 8.745 1.00 74.75 470 THR A CA 1
ATOM 3840 C C . THR A 1 470 ? -17.403 7.978 9.955 1.00 74.75 470 THR A C 1
ATOM 3842 O O . THR A 1 470 ? -16.917 7.978 11.088 1.00 74.75 470 THR A O 1
ATOM 3845 N N . ASP A 1 471 ? -18.685 7.668 9.733 1.00 84.81 471 ASP A N 1
ATOM 3846 C CA . ASP A 1 471 ? -19.656 7.355 10.783 1.00 84.81 471 ASP A CA 1
ATOM 3847 C C . ASP A 1 471 ? -19.910 5.844 10.946 1.00 84.81 471 ASP A C 1
ATOM 3849 O O . ASP A 1 471 ? -20.241 5.115 10.009 1.00 84.81 471 ASP A O 1
ATOM 3853 N N . LYS A 1 472 ? -19.819 5.357 12.187 1.00 86.00 472 LYS A N 1
ATOM 3854 C CA . LYS A 1 472 ? -20.015 3.935 12.518 1.00 86.00 472 LYS A CA 1
ATOM 3855 C C . LYS A 1 472 ? -21.432 3.448 12.181 1.00 86.00 472 LYS A C 1
ATOM 3857 O O . LYS A 1 472 ? -21.593 2.280 11.831 1.00 86.00 472 LYS A O 1
ATOM 3862 N N . TYR A 1 473 ? -22.461 4.291 12.297 1.00 86.88 473 TYR A N 1
ATOM 3863 C CA . TYR A 1 473 ? -23.838 3.877 12.010 1.00 86.88 473 TYR A CA 1
ATOM 3864 C C . TYR A 1 473 ? -24.146 3.871 10.517 1.00 86.88 473 TYR A C 1
ATOM 3866 O O . TYR A 1 473 ? -24.836 2.964 10.061 1.00 86.88 473 TYR A O 1
ATOM 3874 N N . GLU A 1 474 ? -23.610 4.822 9.753 1.00 86.69 474 GLU A N 1
ATOM 3875 C CA . GLU A 1 474 ? -23.652 4.791 8.289 1.00 86.69 474 GLU A CA 1
ATOM 3876 C C . GLU A 1 474 ? -23.077 3.473 7.756 1.00 86.69 474 GLU A C 1
ATOM 3878 O O . GLU A 1 474 ? -23.697 2.818 6.918 1.00 86.69 474 GLU A O 1
ATOM 3883 N N . MET A 1 475 ? -21.960 3.016 8.329 1.00 89.62 475 MET A N 1
ATOM 3884 C CA . MET A 1 475 ? -21.353 1.733 7.976 1.00 89.62 475 MET A CA 1
ATOM 3885 C C . MET A 1 475 ? -22.309 0.554 8.187 1.00 89.62 475 MET A C 1
ATOM 3887 O O . MET A 1 475 ? -22.424 -0.310 7.315 1.00 89.62 475 MET A O 1
ATOM 3891 N N . TYR A 1 476 ? -23.010 0.507 9.321 1.00 91.38 476 TYR A N 1
ATOM 3892 C CA . TYR A 1 476 ? -23.976 -0.560 9.578 1.00 91.38 476 TYR A CA 1
ATOM 3893 C C . TYR A 1 476 ? -25.210 -0.466 8.682 1.00 91.38 476 TYR A C 1
ATOM 3895 O O . TYR A 1 476 ? -25.697 -1.497 8.224 1.00 91.38 476 TYR A O 1
ATOM 3903 N N . GLU A 1 477 ? -25.715 0.735 8.404 1.00 88.88 477 GLU A N 1
ATOM 3904 C CA . GLU A 1 477 ? -26.868 0.899 7.516 1.00 88.88 477 GLU A CA 1
ATOM 3905 C C . GLU A 1 477 ? -26.553 0.472 6.081 1.00 88.88 477 GLU A C 1
ATOM 3907 O O . GLU A 1 477 ? -27.367 -0.223 5.470 1.00 88.88 477 GLU A O 1
ATOM 3912 N N . LEU A 1 478 ? -25.361 0.795 5.572 1.00 84.38 478 LEU A N 1
ATOM 3913 C CA . LEU A 1 478 ? -24.888 0.312 4.271 1.00 84.38 478 LEU A CA 1
ATOM 3914 C C . LEU A 1 478 ? -24.824 -1.219 4.242 1.00 84.38 478 LEU A C 1
ATOM 3916 O O . LEU A 1 478 ? -25.445 -1.851 3.388 1.00 84.38 478 LEU A O 1
ATOM 3920 N N . PHE A 1 479 ? -24.181 -1.826 5.244 1.00 88.06 479 PHE A N 1
ATOM 3921 C CA . PHE A 1 479 ? -24.125 -3.283 5.374 1.00 88.06 479 PHE A CA 1
ATOM 3922 C C . PHE A 1 479 ? -25.522 -3.927 5.359 1.00 88.06 479 PHE A C 1
ATOM 3924 O O . PHE A 1 479 ? -25.755 -4.932 4.683 1.00 88.06 479 PHE A O 1
ATOM 3931 N N . MET A 1 480 ? -26.476 -3.331 6.079 1.00 88.62 480 MET A N 1
ATOM 3932 C CA . MET A 1 480 ? -27.831 -3.863 6.175 1.00 88.62 480 MET A CA 1
ATOM 3933 C C . MET A 1 480 ? -28.650 -3.677 4.895 1.00 88.62 480 MET A C 1
ATOM 3935 O O . MET A 1 480 ? -29.495 -4.531 4.614 1.00 88.62 480 MET A O 1
ATOM 3939 N N . LYS A 1 481 ? -28.431 -2.589 4.147 1.00 83.75 481 LYS A N 1
ATOM 3940 C CA . LYS A 1 481 ? -29.155 -2.264 2.910 1.00 83.75 481 LYS A CA 1
ATOM 3941 C C . LYS A 1 481 ? -28.762 -3.185 1.758 1.00 83.75 481 LYS A C 1
ATOM 3943 O O . LYS A 1 481 ? -29.640 -3.647 1.032 1.00 83.75 481 LYS A O 1
ATOM 3948 N N . ASP A 1 482 ? -27.475 -3.487 1.633 1.00 71.56 482 ASP A N 1
ATOM 3949 C CA . ASP A 1 482 ? -26.937 -4.232 0.489 1.00 71.56 482 ASP A CA 1
ATOM 3950 C C . ASP A 1 482 ? -26.848 -5.744 0.737 1.00 71.56 482 ASP A C 1
ATOM 3952 O O . ASP A 1 482 ? -26.486 -6.520 -0.147 1.00 71.56 482 ASP A O 1
ATOM 3956 N N . GLY A 1 483 ? -27.251 -6.186 1.934 1.00 63.38 483 GLY A N 1
ATOM 3957 C CA . GLY A 1 483 ? -27.324 -7.596 2.302 1.00 63.38 483 GLY A CA 1
ATOM 3958 C C . GLY A 1 483 ? -25.963 -8.260 2.529 1.00 63.38 483 GLY A C 1
ATOM 3959 O O . GLY A 1 483 ? -25.928 -9.487 2.605 1.00 63.38 483 GLY A O 1
ATOM 3960 N N . GLY A 1 484 ? -24.898 -7.471 2.663 1.00 60.03 484 GLY A N 1
ATOM 3961 C CA . GLY A 1 484 ? -23.491 -7.873 2.689 1.00 60.03 484 GLY A CA 1
ATOM 3962 C C . GLY A 1 484 ? -22.634 -6.795 2.021 1.00 60.03 484 GLY A C 1
ATOM 3963 O O . GLY A 1 484 ? -23.157 -5.758 1.606 1.00 60.03 484 GLY A O 1
ATOM 3964 N N . ILE A 1 485 ? -21.323 -7.017 1.889 1.00 54.38 485 ILE A N 1
ATOM 3965 C CA . ILE A 1 485 ? -20.488 -6.132 1.062 1.00 54.38 485 ILE A CA 1
ATOM 3966 C C . ILE A 1 485 ? -20.849 -6.414 -0.402 1.00 54.38 485 ILE A C 1
ATOM 3968 O O . ILE A 1 485 ? -20.260 -7.273 -1.052 1.00 54.38 485 ILE A O 1
ATOM 3972 N N . SER A 1 486 ? -21.835 -5.697 -0.942 1.00 45.88 486 SER A N 1
ATOM 3973 C CA . SER A 1 486 ? -21.928 -5.556 -2.389 1.00 45.88 486 SER A CA 1
ATOM 3974 C C . SER A 1 486 ? -20.745 -4.698 -2.816 1.00 45.88 486 SER A C 1
ATOM 3976 O O . SER A 1 486 ? -20.660 -3.525 -2.454 1.00 45.88 486 SER A O 1
ATOM 3978 N N . THR A 1 487 ? -19.836 -5.253 -3.613 1.00 44.97 487 THR A N 1
ATOM 3979 C CA . THR A 1 487 ? -18.740 -4.502 -4.252 1.00 44.97 487 THR A CA 1
ATOM 3980 C C . THR A 1 487 ? -19.234 -3.293 -5.068 1.00 44.97 487 THR A C 1
ATOM 3982 O O . THR A 1 487 ? -18.446 -2.413 -5.412 1.00 44.97 487 THR A O 1
ATOM 3985 N N . ASN A 1 488 ? -20.545 -3.206 -5.329 1.00 39.03 488 ASN A N 1
ATOM 3986 C CA . ASN A 1 488 ? -21.200 -2.131 -6.068 1.00 39.03 488 ASN A CA 1
ATOM 3987 C C . ASN A 1 488 ? -21.800 -1.020 -5.185 1.00 39.03 488 ASN A C 1
ATOM 3989 O O . ASN A 1 488 ? -22.239 -0.009 -5.725 1.00 39.03 488 ASN A O 1
ATOM 3993 N N . ALA A 1 489 ? -21.817 -1.161 -3.856 1.00 39.31 489 ALA A N 1
ATOM 3994 C CA . ALA A 1 489 ? -22.426 -0.195 -2.932 1.00 39.31 489 ALA A CA 1
ATOM 3995 C C . ALA A 1 489 ? -21.471 0.923 -2.478 1.00 39.31 489 ALA A C 1
ATOM 3997 O O . ALA A 1 489 ? -21.417 1.313 -1.313 1.00 39.31 489 ALA A O 1
ATOM 3998 N N . LEU A 1 490 ? -20.686 1.437 -3.417 1.00 42.31 490 LEU A N 1
ATOM 3999 C CA . LEU A 1 490 ? -19.859 2.619 -3.209 1.00 42.31 490 LEU A CA 1
ATOM 4000 C C . LEU A 1 490 ? -20.521 3.780 -3.958 1.00 42.31 490 LEU A C 1
ATOM 4002 O O . LEU A 1 490 ? -20.972 3.549 -5.084 1.00 42.31 490 LEU A O 1
ATOM 4006 N N . PRO A 1 491 ? -20.591 4.995 -3.381 1.00 35.53 491 PRO A N 1
ATOM 4007 C CA . PRO A 1 491 ? -21.087 6.165 -4.096 1.00 35.53 491 PRO A CA 1
ATOM 4008 C C . PRO A 1 491 ? -20.363 6.300 -5.443 1.00 35.53 491 PRO A C 1
ATOM 4010 O O . PRO A 1 491 ? -19.165 6.010 -5.533 1.00 35.53 491 PRO A O 1
ATOM 4013 N N . ALA A 1 492 ? -21.132 6.642 -6.479 1.00 30.44 492 ALA A N 1
ATOM 4014 C CA . ALA A 1 492 ? -20.643 6.857 -7.838 1.00 30.44 492 ALA A CA 1
ATOM 4015 C C . ALA A 1 492 ? -19.683 8.046 -7.919 1.00 30.44 492 ALA A C 1
ATOM 4017 O O . ALA A 1 492 ? -19.917 9.024 -7.170 1.00 30.44 492 ALA A O 1
#

Secondary structure (DSSP, 8-state):
-PEEEEE--HHHHHHHHHHHHHT-STTS-SHHHHHHHHHT---HHHHHHHHHHHHHHHHHTGGGHHHHHHHHHTTS---TTTHHHHHHHHHHHT-HHHHHHHHHHHHHHHHHHHHHHHHHHH---HHHHHHHHHHH------SEEEEEEEEESSTT---EE--TT-EEEEEE--S-HHHHHHHHHHHHHHHHHHHHH-HHHHHHHHTTTTSGGG-EETTTEEEEHHHHHHHHHHHIIIIIIIT---HHHHHHHHHT-TTS-HHHHHHHHHHHHHHHHHHHHHHHHHHT-S-HHHHHHHHHHHHHHTT-HHHHHHHHHHHHHHHHHHHHHS-HHHHHTTSSEEEEEHHHHTT---SSEEEEEEEESSPPPHHHHHHHHHHHHHTT-EEEEEEETTTS--TTS-SEEEEEEEEEETTEEEEEEEEEEETT-HHHHHHHHHHHHHHHHTTSHHHHHHHHHHHHHHHTT--S--SHHHHHHHHHHHTS--TT-S--

Foldseek 3Di:
DQAAAEDEDLLLQLLVLLVLLLCLDVPRDCQSVVVCCVPPNDDPVLNVLSPQLSVLDVVVPQQCVVVVSVCSRVPNPDDPSCVSNVVSSVVQVPDPVSSVVSVVVRVLVVVLSVLLVVVVVVQPCPLVLVLLCVQLVADDAPSYAYEYEYADQDPPDWDKAQHHRHIYIYAYPYPPSNVRSVVRSLRRQLSVCCRSRVNLVSVCVVAVVPDQQCDADQQQPNHGLSVLLSSLVSCLSRCCVRVNDDLVVQLVCLCPDPVDDPSRSLNSNNSSLLSVVLNVLSVCSSVVVDDNVVSVVVSVVSSCLQDDLVVQLVLLVVLLVVVVVCCVQQCLCVLLPVQADKDWFDCNLQSRPSDLETEIEGEDQDADDVVSVVVSVVVSVVSQKAWDDKDQCCVVPDPVDANHIWTWIWHQDPNDIHIYIYGYHYPPTPVVVLRVVLSVLSNVLVVPSQLSSQVSNLVSCVVSVSDPDPDPVVSSVLSSVVSGPPVPSDDD

pLDDT: mean 88.3, std 11.38, range [30.44, 98.62]

Radius of gyration: 28.86 Å; chains: 1; bounding box: 66×44×85 Å